Protein AF-A0A0L0SBG0-F1 (afdb_monomer_lite)

Radius of gyration: 34.2 Å; chains: 1; bounding box: 75×77×121 Å

Structure (mmCIF, N/CA/C/O backbone):
data_AF-A0A0L0SBG0-F1
#
_entry.id   AF-A0A0L0SBG0-F1
#
loop_
_atom_site.group_PDB
_atom_site.id
_atom_site.type_symbol
_atom_site.label_atom_id
_atom_site.label_alt_id
_atom_site.label_comp_id
_atom_site.label_asym_id
_atom_site.label_entity_id
_atom_site.label_seq_id
_atom_site.pdbx_PDB_ins_code
_atom_site.Cartn_x
_atom_site.Cartn_y
_atom_site.Cartn_z
_atom_site.occupancy
_atom_site.B_iso_or_equiv
_atom_site.auth_seq_id
_atom_site.auth_comp_id
_atom_site.auth_asym_id
_atom_site.auth_atom_id
_atom_site.pdbx_PDB_model_num
ATOM 1 N N . MET A 1 1 ? 6.675 -26.696 -33.635 1.00 41.56 1 MET A N 1
ATOM 2 C CA . MET A 1 1 ? 8.131 -26.743 -33.887 1.00 41.56 1 MET A CA 1
ATOM 3 C C . MET A 1 1 ? 8.403 -26.376 -35.342 1.00 41.56 1 MET A C 1
ATOM 5 O O . MET A 1 1 ? 8.803 -27.221 -36.127 1.00 41.56 1 MET A O 1
ATOM 9 N N . LEU A 1 2 ? 8.151 -25.120 -35.707 1.00 39.12 2 LEU A N 1
ATOM 10 C CA . LEU A 1 2 ? 8.634 -24.527 -36.952 1.00 39.12 2 LEU A CA 1
ATOM 11 C C . LEU A 1 2 ? 9.542 -23.384 -36.514 1.00 39.12 2 LEU A C 1
ATOM 13 O O . LEU A 1 2 ? 9.083 -22.440 -35.877 1.00 39.12 2 LEU A O 1
ATOM 17 N N . ALA A 1 3 ? 10.840 -23.568 -36.728 1.00 47.38 3 ALA A N 1
ATOM 18 C CA . ALA A 1 3 ? 11.847 -22.555 -36.482 1.00 47.38 3 ALA A CA 1
ATOM 19 C C . ALA A 1 3 ? 11.742 -21.521 -37.607 1.00 47.38 3 ALA A C 1
ATOM 21 O O . ALA A 1 3 ? 12.214 -21.766 -38.715 1.00 47.38 3 ALA A O 1
ATOM 22 N N . GLU A 1 4 ? 11.092 -20.388 -37.335 1.00 51.88 4 GLU A N 1
ATOM 23 C CA . GLU A 1 4 ? 11.227 -19.199 -38.172 1.00 51.88 4 GLU A CA 1
ATOM 24 C C . GLU A 1 4 ? 12.694 -18.768 -38.144 1.00 51.88 4 GLU A C 1
ATOM 26 O O . GLU A 1 4 ? 13.246 -18.372 -37.114 1.00 51.88 4 GLU A O 1
ATOM 31 N N . HIS A 1 5 ? 13.348 -18.926 -39.289 1.00 49.44 5 HIS A N 1
ATOM 32 C CA . HIS A 1 5 ? 14.675 -18.407 -39.540 1.00 49.44 5 HIS A CA 1
ATOM 33 C C . HIS A 1 5 ? 14.658 -16.886 -39.420 1.00 49.44 5 HIS A C 1
ATOM 35 O O . HIS A 1 5 ? 13.948 -16.191 -40.144 1.00 49.44 5 HIS A O 1
ATOM 41 N N . GLY A 1 6 ? 15.450 -16.403 -38.462 1.00 53.84 6 GLY A N 1
ATOM 42 C CA . GLY A 1 6 ? 15.593 -15.003 -38.122 1.00 53.84 6 GLY A CA 1
ATOM 43 C C . GLY A 1 6 ? 16.035 -14.171 -39.315 1.00 53.84 6 GLY A C 1
ATOM 44 O O . GLY A 1 6 ? 17.184 -14.239 -39.751 1.00 53.84 6 GLY A O 1
ATOM 45 N N . ALA A 1 7 ? 15.133 -13.305 -39.769 1.00 49.84 7 ALA A N 1
ATOM 46 C CA . ALA A 1 7 ? 15.566 -12.026 -40.292 1.00 49.84 7 ALA A CA 1
ATOM 47 C C . ALA A 1 7 ? 16.403 -11.344 -39.191 1.00 49.84 7 ALA A C 1
ATOM 49 O O . ALA A 1 7 ? 15.996 -11.383 -38.023 1.00 49.84 7 ALA A O 1
ATOM 50 N N . PRO A 1 8 ? 17.572 -10.762 -39.510 1.00 50.59 8 PRO A N 1
ATOM 51 C CA . PRO A 1 8 ? 18.320 -9.977 -38.543 1.00 50.59 8 PRO A CA 1
ATOM 52 C C . PRO A 1 8 ? 17.378 -8.896 -38.023 1.00 50.59 8 PRO A C 1
ATOM 54 O O . PRO A 1 8 ? 16.941 -8.028 -38.777 1.00 50.59 8 PRO A O 1
ATOM 57 N N . SER A 1 9 ? 16.998 -9.006 -36.749 1.00 55.81 9 SER A N 1
ATOM 58 C CA . SER A 1 9 ? 16.235 -7.974 -36.062 1.00 55.81 9 SER A CA 1
ATOM 59 C C . SER A 1 9 ? 17.056 -6.703 -36.189 1.00 55.81 9 SER A C 1
ATOM 61 O O . SER A 1 9 ? 18.088 -6.587 -35.526 1.00 55.81 9 SER A O 1
ATOM 63 N N . ASN A 1 10 ? 16.644 -5.801 -37.086 1.00 52.47 10 ASN A N 1
ATOM 64 C CA . ASN A 1 10 ? 17.256 -4.489 -37.240 1.00 52.47 10 ASN A CA 1
ATOM 65 C C . ASN A 1 10 ? 17.422 -3.924 -35.834 1.00 52.47 10 ASN A C 1
ATOM 67 O O . ASN A 1 10 ? 16.438 -3.832 -35.094 1.00 52.47 10 ASN A O 1
ATOM 71 N N . ALA A 1 11 ? 18.672 -3.667 -35.438 1.00 55.34 11 ALA A N 1
ATOM 72 C CA . ALA A 1 11 ? 18.956 -3.131 -34.121 1.00 55.34 11 ALA A CA 1
ATOM 73 C C . ALA A 1 11 ? 18.065 -1.891 -33.950 1.00 55.34 11 ALA A C 1
ATOM 75 O O . ALA A 1 11 ? 18.087 -1.027 -34.835 1.00 55.34 11 ALA A O 1
ATOM 76 N N . PRO A 1 12 ? 17.212 -1.841 -32.912 1.00 60.34 12 PRO A N 1
ATOM 77 C CA . PRO A 1 12 ? 16.263 -0.753 -32.757 1.00 60.34 12 PRO A CA 1
ATOM 78 C C . PRO A 1 12 ? 17.042 0.557 -32.783 1.00 60.34 12 PRO A C 1
ATOM 80 O O . PRO A 1 12 ? 17.991 0.734 -32.017 1.00 60.34 12 PRO A O 1
ATOM 83 N N . VAL A 1 13 ? 16.678 1.437 -33.720 1.00 67.50 13 VAL A N 1
ATOM 84 C CA . VAL A 1 13 ? 17.265 2.772 -33.822 1.00 67.50 13 VAL A CA 1
ATOM 85 C C . VAL A 1 13 ? 17.123 3.417 -32.441 1.00 67.50 13 VAL A C 1
ATOM 87 O O . VAL A 1 13 ? 15.997 3.451 -31.932 1.00 67.50 13 VAL A O 1
ATOM 90 N N . PRO A 1 14 ? 18.223 3.874 -31.807 1.00 59.53 14 PRO A N 1
ATOM 91 C CA . PRO A 1 14 ? 18.160 4.489 -30.490 1.00 59.53 14 PRO A CA 1
ATOM 92 C C . PRO A 1 14 ? 17.151 5.629 -30.536 1.00 59.53 14 PRO A C 1
ATOM 94 O O . PRO A 1 14 ? 17.311 6.567 -31.321 1.00 59.53 14 PRO A O 1
ATOM 97 N N . GLN A 1 15 ? 16.080 5.527 -29.750 1.00 64.69 15 GLN A N 1
ATOM 98 C CA . GLN A 1 15 ? 15.128 6.622 -29.682 1.00 64.69 15 GLN A CA 1
ATOM 99 C C . GLN A 1 15 ? 15.836 7.852 -29.103 1.00 64.69 15 GLN A C 1
ATOM 101 O O . GLN A 1 15 ? 16.639 7.707 -28.175 1.00 64.69 15 GLN A O 1
ATOM 106 N N . PRO A 1 16 ? 15.584 9.053 -29.651 1.00 64.31 16 PRO A N 1
ATOM 107 C CA . PRO A 1 16 ? 16.162 10.274 -29.117 1.00 64.31 16 PRO A CA 1
ATOM 108 C C . PRO A 1 16 ? 15.781 10.395 -27.641 1.00 64.31 16 PRO A C 1
ATOM 110 O O . PRO A 1 16 ? 14.602 10.390 -27.288 1.00 64.31 16 PRO A O 1
ATOM 113 N N . VAL A 1 17 ? 16.794 10.458 -26.776 1.00 64.38 17 VAL A N 1
ATOM 114 C CA . VAL A 1 17 ? 16.598 10.560 -25.330 1.00 64.38 17 VAL A CA 1
ATOM 115 C C . VAL A 1 17 ? 15.932 11.904 -25.047 1.00 64.38 17 VAL A C 1
ATOM 117 O O . VAL A 1 17 ? 16.549 12.953 -25.218 1.00 64.38 17 VAL A O 1
ATOM 120 N N . LEU A 1 18 ? 14.662 11.871 -24.641 1.00 68.31 18 LEU A N 1
ATOM 121 C CA . LEU A 1 18 ? 13.860 13.079 -24.438 1.00 68.31 18 LEU A CA 1
ATOM 122 C C . LEU A 1 18 ? 14.383 13.940 -23.276 1.00 68.31 18 LEU A C 1
ATOM 124 O O . LEU A 1 18 ? 14.285 15.164 -23.316 1.00 68.31 18 LEU A O 1
ATOM 128 N N . PHE A 1 19 ? 14.979 13.297 -22.270 1.00 67.12 19 PHE A N 1
ATOM 129 C CA . PHE A 1 19 ? 15.614 13.946 -21.127 1.00 67.12 19 PHE A CA 1
ATOM 130 C C . PHE A 1 19 ? 17.091 13.547 -21.085 1.00 67.12 19 PHE A C 1
ATOM 132 O O . PHE A 1 19 ? 17.413 12.491 -20.531 1.00 67.12 19 PHE A O 1
ATOM 139 N N . PRO A 1 20 ? 18.001 14.327 -21.705 1.00 67.56 20 PRO A N 1
ATOM 140 C CA . PRO A 1 20 ? 19.422 14.036 -21.610 1.00 67.56 20 PRO A CA 1
ATOM 141 C C . PRO A 1 20 ? 19.807 14.010 -20.126 1.00 67.56 20 PRO A C 1
ATOM 143 O O . PRO A 1 20 ? 19.423 14.918 -19.381 1.00 67.56 20 PRO A O 1
ATOM 146 N N . PRO A 1 21 ? 20.518 12.967 -19.670 1.00 68.19 21 PRO A N 1
ATOM 147 C CA . PRO A 1 21 ? 20.783 12.805 -18.254 1.00 68.19 21 PRO A CA 1
ATOM 148 C C . PRO A 1 21 ? 21.621 13.985 -17.761 1.00 68.19 21 PRO A C 1
ATOM 150 O O . PRO A 1 21 ? 22.553 14.422 -18.442 1.00 68.19 21 PRO A O 1
ATOM 153 N N . ALA A 1 22 ? 21.290 14.514 -16.581 1.00 71.06 22 ALA A N 1
ATOM 154 C CA . ALA A 1 22 ? 22.000 15.658 -16.020 1.00 71.06 22 ALA A CA 1
ATOM 155 C C . ALA A 1 22 ? 23.507 15.325 -15.892 1.00 71.06 22 ALA A C 1
ATOM 157 O O . ALA A 1 22 ? 23.863 14.453 -15.089 1.00 71.06 22 ALA A O 1
ATOM 158 N N . PRO A 1 23 ? 24.412 16.003 -16.634 1.00 66.19 23 PRO A N 1
ATOM 159 C CA . PRO A 1 23 ? 25.813 15.580 -16.761 1.00 66.19 23 PRO A CA 1
ATOM 160 C C . PRO A 1 23 ? 26.548 15.480 -15.418 1.00 66.19 23 PRO A C 1
ATOM 162 O O . PRO A 1 23 ? 27.391 14.608 -15.221 1.00 66.19 23 PRO A O 1
ATOM 165 N N . ALA A 1 24 ? 26.181 16.343 -14.465 1.00 67.75 24 ALA A N 1
ATOM 166 C CA . ALA A 1 24 ? 26.759 16.375 -13.125 1.00 67.75 24 ALA A CA 1
ATOM 167 C C . ALA A 1 24 ? 26.415 15.140 -12.269 1.00 67.75 24 ALA A C 1
ATOM 169 O O . ALA A 1 24 ? 27.190 14.783 -11.385 1.00 67.75 24 ALA A O 1
ATOM 170 N N . LEU A 1 25 ? 25.279 14.478 -12.518 1.00 64.62 25 LEU A N 1
ATOM 171 C CA . LEU A 1 25 ? 24.847 13.308 -11.743 1.00 64.62 25 LEU A CA 1
ATOM 172 C C . LEU A 1 25 ? 25.475 12.018 -12.278 1.00 64.62 25 LEU A C 1
ATOM 174 O O . LEU A 1 25 ? 25.959 11.199 -11.496 1.00 64.62 25 LEU A O 1
ATOM 178 N N . VAL A 1 26 ? 25.556 11.876 -13.605 1.00 61.88 26 VAL A N 1
ATOM 179 C CA . VAL A 1 26 ? 26.143 10.696 -14.274 1.00 61.88 26 VAL A CA 1
ATOM 180 C C . VAL A 1 26 ? 27.642 10.551 -13.992 1.00 61.88 26 VAL A C 1
ATOM 182 O O . VAL A 1 26 ? 28.175 9.446 -14.015 1.00 61.88 26 VAL A O 1
ATOM 185 N N . ALA A 1 27 ? 28.329 11.650 -13.667 1.00 62.16 27 ALA A N 1
ATOM 186 C CA . ALA A 1 27 ? 29.741 11.624 -13.293 1.00 62.16 27 ALA A CA 1
ATOM 187 C C . ALA A 1 27 ? 30.014 10.858 -11.983 1.00 62.16 27 ALA A C 1
ATOM 189 O O . ALA A 1 27 ? 31.150 10.460 -11.722 1.00 62.16 27 ALA A O 1
ATOM 190 N N . THR A 1 28 ? 28.993 10.636 -11.149 1.00 71.25 28 THR A N 1
ATOM 191 C CA . THR A 1 28 ? 29.141 9.810 -9.949 1.00 71.25 28 THR A CA 1
ATOM 192 C C . THR A 1 28 ? 28.805 8.357 -10.279 1.00 71.25 28 THR A C 1
ATOM 194 O O . THR A 1 28 ? 27.810 8.067 -10.935 1.00 71.25 28 THR A O 1
ATOM 197 N N . SER A 1 29 ? 29.596 7.408 -9.775 1.00 75.25 29 SER A N 1
ATOM 198 C CA . SER A 1 29 ? 29.413 5.964 -10.019 1.00 75.25 29 SER A CA 1
ATOM 199 C C . SER A 1 29 ? 28.118 5.366 -9.440 1.00 75.25 29 SER A C 1
ATOM 201 O O . SER A 1 29 ? 27.926 4.149 -9.499 1.00 75.25 29 SER A O 1
ATOM 203 N N . TRP A 1 30 ? 27.259 6.202 -8.850 1.00 84.44 30 TRP A N 1
ATOM 204 C CA . TRP A 1 30 ? 26.070 5.818 -8.098 1.00 84.44 30 TRP A CA 1
ATOM 205 C C . TRP A 1 30 ? 24.773 5.879 -8.914 1.00 84.44 30 TRP A C 1
ATOM 207 O O . TRP A 1 30 ? 23.903 5.032 -8.713 1.00 84.44 30 TRP A O 1
ATOM 217 N N . PHE A 1 31 ? 24.635 6.845 -9.828 1.00 90.81 31 PHE A N 1
ATOM 218 C CA . PHE A 1 31 ? 23.434 6.981 -10.656 1.00 90.81 31 PHE A CA 1
ATOM 219 C C . PHE A 1 31 ? 23.530 6.123 -11.911 1.00 90.81 31 PHE A C 1
ATOM 221 O O . PHE A 1 31 ? 24.593 5.986 -12.514 1.00 90.81 31 PHE A O 1
ATOM 228 N N . ILE A 1 32 ? 22.391 5.576 -12.319 1.00 92.19 32 ILE A N 1
ATOM 229 C CA . ILE A 1 32 ? 22.267 4.805 -13.552 1.00 92.19 32 ILE A CA 1
ATOM 230 C C . ILE A 1 32 ? 21.534 5.659 -14.582 1.00 92.19 32 ILE A C 1
ATOM 232 O O . ILE A 1 32 ? 20.421 6.100 -14.295 1.00 92.19 32 ILE A O 1
ATOM 236 N N . PRO A 1 33 ? 22.110 5.907 -15.765 1.00 93.06 33 PRO A N 1
ATOM 237 C CA . PRO A 1 33 ? 21.397 6.562 -16.853 1.00 93.06 33 PRO A CA 1
ATOM 238 C C . PRO A 1 33 ? 20.108 5.810 -17.198 1.00 93.06 33 PRO A C 1
ATOM 240 O O . PRO A 1 33 ? 20.120 4.591 -17.358 1.00 93.06 33 PRO A O 1
ATOM 243 N N . ALA A 1 34 ? 18.997 6.529 -17.378 1.00 93.12 34 ALA A N 1
ATOM 244 C CA . ALA A 1 34 ? 17.735 5.921 -17.801 1.00 93.12 34 ALA A CA 1
ATOM 245 C C . ALA A 1 34 ? 17.894 5.138 -19.116 1.00 93.12 34 ALA A C 1
ATOM 247 O O . ALA A 1 34 ? 17.252 4.107 -19.278 1.00 93.12 34 ALA A O 1
ATOM 248 N N . ALA A 1 35 ? 18.800 5.572 -20.004 1.00 91.25 35 ALA A N 1
ATOM 249 C CA . ALA A 1 35 ? 19.165 4.892 -21.252 1.00 91.25 35 ALA A CA 1
ATOM 250 C C . ALA A 1 35 ? 19.570 3.413 -21.073 1.00 91.25 35 ALA A C 1
ATOM 252 O O . ALA A 1 35 ? 19.356 2.611 -21.980 1.00 91.25 35 ALA A O 1
ATOM 253 N N . ASP A 1 36 ? 20.098 3.033 -19.905 1.00 93.50 36 ASP A N 1
ATOM 254 C CA . ASP A 1 36 ? 20.482 1.647 -19.615 1.00 93.50 36 ASP A CA 1
ATOM 255 C C . ASP A 1 36 ? 19.266 0.762 -19.283 1.00 93.50 36 ASP A C 1
ATOM 257 O O . ASP A 1 36 ? 19.327 -0.465 -19.387 1.00 93.50 36 ASP A O 1
ATOM 261 N N . VAL A 1 37 ? 18.133 1.366 -18.920 1.00 95.50 37 VAL A N 1
ATOM 262 C CA . VAL A 1 37 ? 16.873 0.679 -18.622 1.00 95.50 37 VAL A CA 1
ATOM 263 C C . VAL A 1 37 ? 16.105 0.483 -19.920 1.00 95.50 37 VAL A C 1
ATOM 265 O O . VAL A 1 37 ? 15.721 1.447 -20.551 1.00 95.50 37 VAL A O 1
ATOM 268 N N . HIS A 1 38 ? 15.821 -0.738 -20.348 1.00 95.69 38 HIS A N 1
ATOM 269 C CA . HIS A 1 38 ? 15.008 -0.962 -21.549 1.00 95.69 38 HIS A CA 1
ATOM 270 C C . HIS A 1 38 ? 14.371 -2.349 -21.515 1.00 95.69 38 HIS A C 1
ATOM 272 O O . HIS A 1 38 ? 14.783 -3.223 -20.750 1.00 95.69 38 HIS A O 1
ATOM 278 N N . PHE A 1 39 ? 13.349 -2.563 -22.343 1.00 96.62 39 PHE A N 1
ATOM 279 C CA . PHE A 1 39 ? 12.726 -3.878 -22.502 1.00 96.62 39 PHE A CA 1
ATOM 280 C C . PHE A 1 39 ? 13.765 -4.917 -22.944 1.00 96.62 39 PHE A C 1
ATOM 282 O O . PHE A 1 39 ? 14.563 -4.653 -23.841 1.00 96.62 39 PHE A O 1
ATOM 289 N N . GLY A 1 40 ? 13.782 -6.093 -22.312 1.00 96.38 40 GLY A N 1
ATOM 290 C CA . GLY A 1 40 ? 14.811 -7.112 -22.566 1.00 96.38 40 GLY A CA 1
ATOM 291 C C . GLY A 1 40 ? 16.211 -6.778 -22.022 1.00 96.38 40 GLY A C 1
ATOM 292 O O . GLY A 1 40 ? 17.116 -7.616 -22.118 1.00 96.38 40 GLY A O 1
ATOM 293 N N . GLY A 1 41 ? 16.413 -5.586 -21.453 1.00 95.62 41 GLY A N 1
ATOM 294 C CA . GLY A 1 41 ? 17.674 -5.152 -20.853 1.00 95.62 41 GLY A CA 1
ATOM 295 C C . GLY A 1 41 ? 17.975 -5.868 -19.530 1.00 95.62 41 GLY A C 1
ATOM 296 O O . GLY A 1 41 ? 17.076 -6.466 -18.937 1.00 95.62 41 GLY A O 1
ATOM 297 N N . PRO A 1 42 ? 19.229 -5.859 -19.050 1.00 96.81 42 PRO A N 1
ATOM 298 C CA . PRO A 1 42 ? 19.586 -6.457 -17.763 1.00 96.81 42 PRO A CA 1
ATOM 299 C C . PRO A 1 42 ? 18.948 -5.694 -16.590 1.00 96.81 42 PRO A C 1
ATOM 301 O O . PRO A 1 42 ? 18.843 -4.474 -16.629 1.00 96.81 42 PRO A O 1
ATOM 304 N N . ILE A 1 43 ? 18.575 -6.395 -15.513 1.00 94.94 43 ILE A N 1
ATOM 305 C CA . ILE A 1 43 ? 18.087 -5.742 -14.273 1.00 94.94 43 ILE A CA 1
ATOM 306 C C . ILE A 1 43 ? 19.224 -5.335 -13.329 1.00 94.94 43 ILE A C 1
ATOM 308 O O . ILE A 1 43 ? 19.053 -4.515 -12.432 1.00 94.94 43 ILE A O 1
ATOM 312 N N . PHE A 1 44 ? 20.402 -5.940 -13.498 1.00 93.12 44 PHE A N 1
ATOM 313 C CA . PHE A 1 44 ? 21.579 -5.651 -12.686 1.00 93.12 44 PHE A CA 1
ATOM 314 C C . PHE A 1 44 ? 22.338 -4.481 -13.308 1.00 93.12 44 PHE A C 1
ATOM 316 O O . PHE A 1 44 ? 23.310 -4.669 -14.037 1.00 93.12 44 PHE A O 1
ATOM 323 N N . LEU A 1 45 ? 21.825 -3.284 -13.051 1.00 90.94 45 LEU A N 1
ATOM 324 C CA . LEU A 1 45 ? 22.267 -2.047 -13.677 1.00 90.94 45 LEU A CA 1
ATOM 325 C C . LEU A 1 45 ? 23.451 -1.397 -12.936 1.00 90.94 45 LEU A C 1
ATOM 327 O O . LEU A 1 45 ? 23.672 -1.622 -11.740 1.00 90.94 45 LEU A O 1
ATOM 331 N N . GLY A 1 46 ? 24.185 -0.543 -13.655 1.00 89.56 46 GLY A N 1
ATOM 332 C CA . GLY A 1 46 ? 25.247 0.308 -13.114 1.00 89.56 46 GLY A CA 1
ATOM 333 C C . GLY A 1 46 ? 26.530 -0.419 -12.700 1.00 89.56 46 GLY A C 1
ATOM 334 O O . GLY A 1 46 ? 26.746 -1.598 -12.973 1.00 89.56 46 GLY A O 1
ATOM 335 N N . THR A 1 47 ? 27.406 0.305 -11.995 1.00 89.06 47 THR A N 1
ATOM 336 C CA . THR A 1 47 ? 28.721 -0.203 -11.550 1.00 89.06 47 THR A CA 1
ATOM 337 C C . THR A 1 47 ? 28.632 -1.210 -10.397 1.00 89.06 47 THR A C 1
ATOM 339 O O . THR A 1 47 ? 29.608 -1.891 -10.082 1.00 89.06 47 THR A O 1
ATOM 342 N N . ARG A 1 48 ? 27.462 -1.314 -9.747 1.00 90.19 48 ARG A N 1
ATOM 343 C CA . ARG A 1 48 ? 27.222 -2.148 -8.558 1.00 90.19 48 ARG A CA 1
ATOM 344 C C . ARG A 1 48 ? 26.042 -3.106 -8.770 1.00 90.19 48 ARG A C 1
ATOM 346 O O . ARG A 1 48 ? 25.053 -3.026 -8.038 1.00 90.19 48 ARG A O 1
ATOM 353 N N . PRO A 1 49 ? 26.151 -4.079 -9.693 1.00 91.62 49 PRO A N 1
ATOM 354 C CA . PRO A 1 49 ? 25.070 -5.025 -9.997 1.00 91.62 49 PRO A CA 1
ATOM 355 C C . PRO A 1 49 ? 24.611 -5.841 -8.773 1.00 91.62 49 PRO A C 1
ATOM 357 O O . PRO A 1 49 ? 23.447 -6.232 -8.671 1.00 91.62 49 PRO A O 1
ATOM 360 N N . GLY A 1 50 ? 25.509 -6.066 -7.803 1.00 92.94 50 GLY A N 1
ATOM 361 C CA . GLY A 1 50 ? 25.189 -6.736 -6.540 1.00 92.94 50 GLY A CA 1
ATOM 362 C C . GLY A 1 50 ? 24.159 -5.993 -5.680 1.00 92.94 50 GLY A C 1
ATOM 363 O O . GLY A 1 50 ? 23.369 -6.646 -5.001 1.00 92.94 50 GLY A O 1
ATOM 364 N N . LEU A 1 51 ? 24.111 -4.655 -5.745 1.00 90.81 51 LEU A N 1
ATOM 365 C CA . LEU A 1 51 ? 23.133 -3.851 -5.005 1.00 90.81 51 LEU A CA 1
ATOM 366 C C . LEU A 1 51 ? 21.716 -4.064 -5.550 1.00 90.81 51 LEU A C 1
ATOM 368 O O . LEU A 1 51 ? 20.803 -4.323 -4.771 1.00 90.81 51 LEU A O 1
ATOM 372 N N . PHE A 1 52 ? 21.541 -4.038 -6.875 1.00 91.38 52 PHE A N 1
ATOM 373 C CA . PHE A 1 52 ? 20.250 -4.316 -7.520 1.00 91.38 52 PHE A CA 1
ATOM 374 C C . PHE A 1 52 ? 19.791 -5.746 -7.271 1.00 91.38 52 PHE A C 1
ATOM 376 O O . PHE A 1 52 ? 18.631 -5.984 -6.942 1.00 91.38 52 PHE A O 1
ATOM 383 N N . ARG A 1 53 ? 20.721 -6.707 -7.334 1.00 94.00 53 ARG A N 1
ATOM 384 C CA . ARG A 1 53 ? 20.426 -8.092 -6.963 1.00 94.00 53 ARG A CA 1
ATOM 385 C C . ARG A 1 53 ? 19.896 -8.187 -5.534 1.00 94.00 53 ARG A C 1
ATOM 387 O O . ARG A 1 53 ? 18.872 -8.831 -5.320 1.00 94.00 53 ARG A O 1
ATOM 394 N N . ALA A 1 54 ? 20.564 -7.548 -4.575 1.00 93.88 54 ALA A N 1
ATOM 395 C CA . ALA A 1 54 ? 20.108 -7.523 -3.190 1.00 93.88 54 ALA A CA 1
ATOM 396 C C . ALA A 1 54 ? 18.734 -6.846 -3.056 1.00 93.88 54 ALA A C 1
ATOM 398 O O . ALA A 1 54 ? 17.857 -7.397 -2.397 1.00 93.88 54 ALA A O 1
ATOM 399 N N . LEU A 1 55 ? 18.520 -5.709 -3.724 1.00 93.56 55 LEU A N 1
ATOM 400 C CA . LEU A 1 55 ? 17.252 -4.976 -3.718 1.00 93.56 55 LEU A CA 1
ATOM 401 C C . LEU A 1 55 ? 16.087 -5.862 -4.177 1.00 93.56 55 LEU A C 1
ATOM 403 O O . LEU A 1 55 ? 15.092 -5.968 -3.461 1.00 93.56 55 LEU A O 1
ATOM 407 N N . HIS A 1 56 ? 16.219 -6.551 -5.313 1.00 95.19 56 HIS A N 1
ATOM 408 C CA . HIS A 1 56 ? 15.165 -7.436 -5.814 1.00 95.19 56 HIS A CA 1
ATOM 409 C C . HIS A 1 56 ? 14.903 -8.629 -4.884 1.00 95.19 56 HIS A C 1
ATOM 411 O O . HIS A 1 56 ? 13.744 -8.958 -4.644 1.00 95.19 56 HIS A O 1
ATOM 417 N N . TRP A 1 57 ? 15.943 -9.256 -4.314 1.00 95.75 57 TRP A N 1
ATOM 418 C CA . TRP A 1 57 ? 15.763 -10.351 -3.349 1.00 95.75 57 TRP A CA 1
ATOM 419 C C . TRP A 1 57 ? 15.054 -9.892 -2.079 1.00 95.75 57 TRP A C 1
ATOM 421 O O . TRP A 1 57 ? 14.110 -10.547 -1.636 1.00 95.75 57 TRP A O 1
ATOM 431 N N . ILE A 1 58 ? 15.486 -8.771 -1.495 1.00 94.62 58 ILE A N 1
ATOM 432 C CA . ILE A 1 58 ? 14.864 -8.234 -0.283 1.00 94.62 58 ILE A CA 1
ATOM 433 C C . ILE A 1 58 ? 13.411 -7.863 -0.580 1.00 94.62 58 ILE A C 1
ATOM 435 O O . ILE A 1 58 ? 12.531 -8.217 0.201 1.00 94.62 58 ILE A O 1
ATOM 439 N N . SER A 1 59 ? 13.146 -7.223 -1.721 1.00 94.44 59 SER A N 1
ATOM 440 C CA . SER A 1 59 ? 11.786 -6.908 -2.155 1.00 94.44 59 SER A CA 1
ATOM 441 C C . SER A 1 59 ? 10.899 -8.140 -2.267 1.00 94.44 59 SER A C 1
ATOM 443 O O . SER A 1 59 ? 9.840 -8.205 -1.646 1.00 94.44 59 SER A O 1
ATOM 445 N N . MET A 1 60 ? 11.358 -9.145 -3.015 1.00 96.12 60 MET A N 1
ATOM 446 C CA . MET A 1 60 ? 10.621 -10.380 -3.245 1.00 96.12 60 MET A CA 1
ATOM 447 C C . MET A 1 60 ? 10.290 -11.068 -1.917 1.00 96.12 60 MET A C 1
ATOM 449 O O . MET A 1 60 ? 9.144 -11.441 -1.681 1.00 96.12 60 MET A O 1
ATOM 453 N N . LEU A 1 61 ? 11.273 -11.196 -1.018 1.00 96.31 61 LEU A N 1
ATOM 454 C CA . LEU A 1 61 ? 11.066 -11.783 0.307 1.00 96.31 61 LEU A CA 1
ATOM 455 C C . LEU A 1 61 ? 10.057 -10.977 1.130 1.00 96.31 61 LEU A C 1
ATOM 457 O O . LEU A 1 61 ? 9.163 -11.556 1.742 1.00 96.31 61 LEU A O 1
ATOM 461 N N . ASN A 1 62 ? 10.170 -9.651 1.118 1.00 95.50 62 ASN A N 1
ATOM 462 C CA . ASN A 1 62 ? 9.272 -8.752 1.834 1.00 95.50 62 ASN A CA 1
ATOM 463 C C . ASN A 1 62 ? 7.824 -8.874 1.319 1.00 95.50 62 ASN A C 1
ATOM 465 O O . ASN A 1 62 ? 6.896 -9.065 2.106 1.00 95.50 62 ASN A O 1
ATOM 469 N N . ALA A 1 63 ? 7.638 -8.888 -0.004 1.00 95.50 63 ALA A N 1
ATOM 470 C CA . ALA A 1 63 ? 6.348 -9.103 -0.651 1.00 95.50 63 ALA A CA 1
ATOM 471 C C . ALA A 1 63 ? 5.757 -10.487 -0.315 1.00 95.50 63 ALA A C 1
ATOM 473 O O . ALA A 1 63 ? 4.593 -10.578 0.073 1.00 95.50 63 ALA A O 1
ATOM 474 N N . CYS A 1 64 ? 6.560 -11.556 -0.348 1.00 97.00 64 CYS A N 1
ATOM 475 C CA . CYS A 1 64 ? 6.138 -12.899 0.069 1.00 97.00 64 CYS A CA 1
ATOM 476 C C . CYS A 1 64 ? 5.701 -12.949 1.542 1.00 97.00 64 CYS A C 1
ATOM 478 O O . CYS A 1 64 ? 4.688 -13.570 1.873 1.00 97.00 64 CYS A O 1
ATOM 480 N N . VAL A 1 65 ? 6.425 -12.273 2.439 1.00 96.94 65 VAL A N 1
ATOM 481 C CA . VAL A 1 65 ? 6.036 -12.159 3.854 1.00 96.94 65 VAL A CA 1
ATOM 482 C C . VAL A 1 65 ? 4.712 -11.403 3.990 1.00 96.94 65 VAL A C 1
ATOM 484 O O . VAL A 1 65 ? 3.864 -11.816 4.779 1.00 96.94 65 VAL A O 1
ATOM 487 N N . SER A 1 66 ? 4.479 -10.360 3.192 1.00 96.19 66 SER A N 1
ATOM 488 C CA . SER A 1 66 ? 3.202 -9.634 3.163 1.00 96.19 66 SER A CA 1
ATOM 489 C C . SER A 1 66 ? 2.033 -10.453 2.605 1.00 96.19 66 SER A C 1
ATOM 491 O O . SER A 1 66 ? 0.923 -10.356 3.136 1.00 96.19 66 SER A O 1
ATOM 493 N N . VAL A 1 67 ? 2.270 -11.320 1.615 1.00 97.00 67 VAL A N 1
ATOM 494 C CA . VAL A 1 67 ? 1.287 -12.312 1.144 1.00 97.00 67 VAL A CA 1
ATOM 495 C C . VAL A 1 67 ? 0.899 -13.252 2.285 1.00 97.00 67 VAL A C 1
ATOM 497 O O . VAL A 1 67 ? -0.282 -13.369 2.618 1.00 97.00 67 VAL A O 1
ATOM 500 N N . LEU A 1 68 ? 1.885 -13.875 2.940 1.00 97.56 68 LEU A N 1
ATOM 501 C CA . LEU A 1 68 ? 1.647 -14.776 4.073 1.00 97.56 68 LEU A CA 1
ATOM 502 C C . LEU A 1 68 ? 0.918 -14.064 5.216 1.00 97.56 68 LEU A C 1
ATOM 504 O O . LEU A 1 68 ? -0.029 -14.602 5.785 1.00 97.56 68 LEU A O 1
ATOM 508 N N . ALA A 1 69 ? 1.326 -12.837 5.527 1.00 96.75 69 ALA A N 1
ATOM 509 C CA . ALA A 1 69 ? 0.721 -12.035 6.574 1.00 96.75 69 ALA A CA 1
ATOM 510 C C . ALA A 1 69 ? -0.756 -11.726 6.296 1.00 96.75 69 ALA A C 1
ATOM 512 O O . ALA A 1 69 ? -1.606 -11.882 7.177 1.00 96.75 69 ALA A O 1
ATOM 513 N N . SER A 1 70 ? -1.078 -11.363 5.056 1.00 96.38 70 SER A N 1
ATOM 514 C CA . SER A 1 70 ? -2.450 -11.103 4.621 1.00 96.38 70 SER A CA 1
ATOM 515 C C . SER A 1 70 ? -3.305 -12.371 4.678 1.00 96.38 70 SER A C 1
ATOM 517 O O . SER A 1 70 ? -4.412 -12.347 5.218 1.00 96.38 70 SER A O 1
ATOM 519 N N . LEU A 1 71 ? -2.765 -13.511 4.230 1.00 96.38 71 LEU A N 1
ATOM 520 C CA . LEU A 1 71 ? -3.424 -14.814 4.352 1.00 96.38 71 LEU A CA 1
ATOM 521 C C . LEU A 1 71 ? -3.684 -15.196 5.814 1.00 96.38 71 LEU A C 1
ATOM 523 O O . LEU A 1 71 ? -4.757 -15.709 6.120 1.00 96.38 71 LEU A O 1
ATOM 527 N N . LEU A 1 72 ? -2.758 -14.910 6.735 1.00 95.94 72 LEU A N 1
ATOM 528 C CA . LEU A 1 72 ? -2.947 -15.163 8.168 1.00 95.94 72 LEU A CA 1
ATOM 529 C C . LEU A 1 72 ? -4.061 -14.300 8.773 1.00 95.94 72 LEU A C 1
ATOM 531 O O . LEU A 1 72 ? -4.849 -14.803 9.578 1.00 95.94 72 LEU A O 1
ATOM 535 N N . VAL A 1 73 ? -4.160 -13.023 8.385 1.00 94.69 73 VAL A N 1
ATOM 536 C CA . VAL A 1 73 ? -5.269 -12.149 8.808 1.00 94.69 73 VAL A CA 1
ATOM 537 C C . VAL A 1 73 ? -6.596 -12.685 8.279 1.00 94.69 73 VAL A C 1
ATOM 539 O O . VAL A 1 73 ? -7.538 -12.832 9.056 1.00 94.69 73 VAL A O 1
ATOM 542 N N . LEU A 1 74 ? -6.668 -13.038 6.992 1.00 94.12 74 LEU A N 1
ATOM 543 C CA . LEU A 1 74 ? -7.873 -13.615 6.390 1.00 94.12 74 LEU A CA 1
ATOM 544 C C . LEU A 1 74 ? -8.261 -14.928 7.071 1.00 94.12 74 LEU A C 1
ATOM 546 O O . LEU A 1 74 ? -9.409 -15.088 7.482 1.00 94.12 74 LEU A O 1
ATOM 550 N N . ALA A 1 75 ? -7.297 -15.823 7.285 1.00 93.00 75 ALA A N 1
ATOM 551 C CA . ALA A 1 75 ? -7.506 -17.090 7.968 1.00 93.00 75 ALA A CA 1
ATOM 552 C C . ALA A 1 75 ? -8.026 -16.894 9.404 1.00 93.00 75 ALA A C 1
ATOM 554 O O . ALA A 1 75 ? -8.937 -17.598 9.846 1.00 93.00 75 ALA A O 1
ATOM 555 N N . HIS A 1 76 ? -7.510 -15.901 10.133 1.00 91.75 76 HIS A N 1
ATOM 556 C CA . HIS A 1 76 ? -8.033 -15.550 11.452 1.00 91.75 76 HIS A CA 1
ATOM 557 C C . HIS A 1 76 ? -9.453 -14.959 11.373 1.00 91.75 76 HIS A C 1
ATOM 559 O O . HIS A 1 76 ? -10.313 -15.332 12.171 1.00 91.75 76 HIS A O 1
ATOM 565 N N . CYS A 1 77 ? -9.737 -14.086 10.402 1.00 89.00 77 CYS A N 1
ATOM 566 C CA . CYS A 1 77 ? -11.066 -13.498 10.199 1.00 89.00 77 CYS A CA 1
ATOM 567 C C . CYS A 1 77 ? -12.143 -14.551 9.894 1.00 89.00 77 CYS A C 1
ATOM 569 O O . CYS A 1 77 ? -13.262 -14.426 10.391 1.00 89.00 77 CYS A O 1
ATOM 571 N N . VAL A 1 78 ? -11.806 -15.605 9.145 1.00 87.00 78 VAL A N 1
ATOM 572 C CA . VAL A 1 78 ? -12.727 -16.724 8.866 1.00 87.00 78 VAL A CA 1
ATOM 573 C C . VAL A 1 78 ? -12.751 -17.783 9.978 1.00 87.00 78 VAL A C 1
ATOM 575 O O . VAL A 1 78 ? -13.555 -18.707 9.938 1.00 87.00 78 VAL A O 1
ATOM 578 N N . GLY A 1 79 ? -11.921 -17.636 11.017 1.00 84.69 79 GLY A N 1
ATOM 579 C CA . GLY A 1 79 ? -11.945 -18.493 12.202 1.00 84.69 79 GLY A CA 1
ATOM 580 C C . GLY A 1 79 ? -11.123 -19.781 12.107 1.00 84.69 79 GLY A C 1
ATOM 581 O O . GLY A 1 79 ? -11.349 -20.682 12.913 1.00 84.69 79 GLY A O 1
ATOM 582 N N . PHE A 1 80 ? -10.151 -19.879 11.190 1.00 86.38 80 PHE A N 1
ATOM 583 C CA . PHE A 1 80 ? -9.201 -21.005 11.184 1.00 86.38 80 PHE A CA 1
ATOM 584 C C . PHE A 1 80 ? -8.377 -21.066 12.474 1.00 86.38 80 PHE A C 1
ATOM 586 O O . PHE A 1 80 ? -8.077 -22.153 12.971 1.00 86.38 80 PHE A O 1
ATOM 593 N N . PHE A 1 81 ? -8.044 -19.901 13.033 1.00 84.00 81 PHE A N 1
ATOM 594 C CA . PHE A 1 81 ? -7.293 -19.778 14.276 1.00 84.00 81 PHE A CA 1
ATOM 595 C C . PHE A 1 81 ? -8.204 -19.290 15.398 1.00 84.00 81 PHE A C 1
ATOM 597 O O . PHE A 1 81 ? -8.749 -18.188 15.341 1.00 84.00 81 PHE A O 1
ATOM 604 N N . GLU A 1 82 ? -8.340 -20.097 16.448 1.00 77.38 82 GLU A N 1
ATOM 605 C CA . GLU A 1 82 ? -8.974 -19.671 17.692 1.00 77.38 82 GLU A CA 1
ATOM 606 C C . GLU A 1 82 ? -7.872 -19.270 18.677 1.00 77.38 82 GLU A C 1
ATOM 608 O O . GLU A 1 82 ? -6.891 -19.996 18.860 1.00 77.38 82 GLU A O 1
ATOM 613 N N . TYR A 1 83 ? -8.009 -18.110 19.328 1.00 73.56 83 TYR A N 1
ATOM 614 C CA . TYR A 1 83 ? -7.109 -17.785 20.431 1.00 73.56 83 TYR A CA 1
ATOM 615 C C . TYR A 1 83 ? -7.242 -18.870 21.502 1.00 73.56 83 TYR A C 1
ATOM 617 O O . TYR A 1 83 ? -8.375 -19.153 21.910 1.00 73.56 83 TYR A O 1
ATOM 625 N N . PRO A 1 84 ? -6.123 -19.440 21.995 1.00 71.94 84 PRO A N 1
ATOM 626 C CA . PRO A 1 84 ? -6.171 -20.434 23.050 1.00 71.94 84 PRO A CA 1
ATOM 627 C C . PRO A 1 84 ? -7.025 -19.897 24.192 1.00 71.94 84 PRO A C 1
ATOM 629 O O . PRO A 1 84 ? -6.732 -18.835 24.764 1.00 71.94 84 PRO A O 1
ATOM 632 N N . ARG A 1 85 ? -8.115 -20.606 24.510 1.00 69.62 85 ARG A N 1
ATOM 633 C CA . ARG A 1 85 ? -8.865 -20.292 25.722 1.00 69.62 85 ARG A CA 1
ATOM 634 C C . ARG A 1 85 ? -7.880 -20.417 26.878 1.00 69.62 85 ARG A C 1
ATOM 636 O O . ARG A 1 85 ? -7.110 -21.379 26.898 1.00 69.62 85 ARG A O 1
ATOM 643 N N . PRO A 1 86 ? -7.862 -19.462 27.824 1.00 61.72 86 PRO A N 1
ATOM 644 C CA . PRO A 1 86 ? -7.120 -19.667 29.053 1.00 61.72 86 PRO A CA 1
ATOM 645 C C . PRO A 1 86 ? -7.567 -21.012 29.598 1.00 61.72 86 PRO A C 1
ATOM 647 O O . PRO A 1 86 ? -8.770 -21.192 29.814 1.00 61.72 86 PRO A O 1
ATOM 650 N N . ARG A 1 87 ? -6.632 -21.954 29.772 1.00 69.81 87 ARG A N 1
ATOM 651 C CA . ARG A 1 87 ? -6.942 -23.126 30.583 1.00 69.81 87 ARG A CA 1
ATOM 652 C C . ARG A 1 87 ? -7.510 -22.568 31.886 1.00 69.81 87 ARG A C 1
ATOM 654 O O . ARG A 1 87 ? -6.900 -21.629 32.420 1.00 69.81 87 ARG A O 1
ATOM 661 N N . PRO A 1 88 ? -8.682 -23.043 32.351 1.00 66.25 88 PRO A N 1
ATOM 662 C CA . PRO A 1 88 ? -9.089 -22.746 33.711 1.00 66.25 88 PRO A CA 1
ATOM 663 C C . PRO A 1 88 ? -7.860 -23.069 34.545 1.00 66.25 88 PRO A C 1
ATOM 665 O O . PRO A 1 88 ? -7.275 -24.138 34.364 1.00 66.25 88 PRO A O 1
ATOM 668 N N . SER A 1 89 ? -7.359 -22.084 35.294 1.00 63.69 89 SER A N 1
ATOM 669 C CA . SER A 1 89 ? -6.256 -22.322 36.212 1.00 63.69 89 SER A CA 1
ATOM 670 C C . SER A 1 89 ? -6.755 -23.457 37.077 1.00 63.69 89 SER A C 1
ATOM 672 O O . SER A 1 89 ? -7.675 -23.222 37.865 1.00 63.69 89 SER A O 1
ATOM 674 N N . SER A 1 90 ? -6.258 -24.670 36.790 1.00 55.62 90 SER A N 1
ATOM 675 C CA . SER A 1 90 ? -6.572 -25.888 37.518 1.00 55.62 90 SER A CA 1
ATOM 676 C C . SER A 1 90 ? -6.545 -25.454 38.952 1.00 55.62 90 SER A C 1
ATOM 678 O O . SER A 1 90 ? -5.522 -24.897 39.363 1.00 55.62 90 SER A O 1
ATOM 680 N N . THR A 1 91 ? -7.715 -25.539 39.590 1.00 54.69 91 THR A N 1
ATOM 681 C CA . THR A 1 91 ? -7.947 -25.238 40.996 1.00 54.69 91 THR A CA 1
ATOM 682 C C . THR A 1 91 ? -6.627 -25.411 41.694 1.00 54.69 91 THR A C 1
ATOM 684 O O . THR A 1 91 ? -6.107 -26.531 41.704 1.00 54.69 91 THR A O 1
ATOM 687 N N . ALA A 1 92 ? -6.028 -24.287 42.122 1.00 50.50 92 ALA A N 1
ATOM 688 C CA . ALA A 1 92 ? -4.866 -24.354 42.985 1.00 50.50 92 ALA A CA 1
ATOM 689 C C . ALA A 1 92 ? -5.239 -25.436 43.994 1.00 50.50 92 ALA A C 1
ATOM 691 O O . ALA A 1 92 ? -6.351 -25.330 44.540 1.00 50.50 92 ALA A O 1
ATOM 692 N N . PRO A 1 93 ? -4.453 -26.529 44.101 1.00 49.88 93 PRO A N 1
ATOM 693 C CA . PRO A 1 93 ? -4.788 -27.579 45.038 1.00 49.88 93 PRO A CA 1
ATOM 694 C C . PRO A 1 93 ? -5.117 -26.852 46.326 1.00 49.88 93 PRO A C 1
ATOM 696 O O . PRO A 1 93 ? -4.437 -25.877 46.663 1.00 49.88 93 PRO A O 1
ATOM 699 N N . ALA A 1 94 ? -6.231 -27.221 46.948 1.00 52.41 94 ALA A N 1
ATOM 700 C CA . ALA A 1 94 ? -6.562 -26.760 48.277 1.00 52.41 94 ALA A CA 1
ATOM 701 C C . ALA A 1 94 ? -5.455 -27.289 49.202 1.00 52.41 94 ALA A C 1
ATOM 703 O O . ALA A 1 94 ? -5.627 -28.264 49.920 1.00 52.41 94 ALA A O 1
ATOM 704 N N . SER A 1 95 ? -4.261 -26.710 49.096 1.00 47.75 95 SER A N 1
ATOM 705 C CA . SER A 1 95 ? -3.162 -26.877 50.005 1.00 47.75 95 SER A CA 1
ATOM 706 C C . SER A 1 95 ? -3.671 -26.195 51.248 1.00 47.75 95 SER A C 1
ATOM 708 O O . SER A 1 95 ? -3.740 -24.965 51.326 1.00 47.75 95 SER A O 1
ATOM 710 N N . ALA A 1 96 ? -4.176 -27.067 52.112 1.00 48.22 96 ALA A N 1
ATOM 711 C CA . ALA A 1 96 ? -4.441 -26.873 53.509 1.00 48.22 96 ALA A CA 1
ATOM 712 C C . ALA A 1 96 ? -3.688 -25.660 54.049 1.00 48.22 96 ALA A C 1
ATOM 714 O O . ALA A 1 96 ? -2.475 -25.513 53.898 1.00 48.22 96 ALA A O 1
ATOM 715 N N . VAL A 1 97 ? -4.461 -24.796 54.688 1.00 46.03 97 VAL A N 1
ATOM 716 C CA . VAL A 1 97 ? -3.984 -23.782 55.609 1.00 46.03 97 VAL A CA 1
ATOM 717 C C . VAL A 1 97 ? -3.122 -24.483 56.666 1.00 46.03 97 VAL A C 1
ATOM 719 O O . VAL A 1 97 ? -3.629 -24.972 57.667 1.00 46.03 97 VAL A O 1
ATOM 722 N N . SER A 1 98 ? -1.817 -24.563 56.435 1.00 45.38 98 SER A N 1
ATOM 723 C CA . SER A 1 98 ? -0.813 -24.723 57.480 1.00 45.38 98 SER A CA 1
ATOM 724 C C . SER A 1 98 ? 0.014 -23.447 57.465 1.00 45.38 98 SER A C 1
ATOM 726 O O . SER A 1 98 ? 0.898 -23.254 56.631 1.00 45.38 98 SER A O 1
ATOM 728 N N . SER A 1 99 ? -0.371 -22.525 58.337 1.00 40.53 99 SER A N 1
ATOM 729 C CA . SER A 1 99 ? 0.318 -21.271 58.619 1.00 40.53 99 SER A CA 1
ATOM 730 C C . SER A 1 99 ? 1.781 -21.520 59.012 1.00 40.53 99 SER A C 1
ATOM 732 O O . SER A 1 99 ? 2.007 -22.192 60.020 1.00 40.53 99 SER A O 1
ATOM 734 N N . PRO A 1 100 ? 2.775 -20.967 58.294 1.00 49.50 100 PRO A N 1
ATOM 735 C CA . PRO A 1 100 ? 4.121 -20.840 58.832 1.00 49.50 100 PRO A CA 1
ATOM 736 C C . PRO A 1 100 ? 4.186 -19.637 59.798 1.00 49.50 100 PRO A C 1
ATOM 738 O O . PRO A 1 100 ? 3.459 -18.657 59.601 1.00 49.50 100 PRO A O 1
ATOM 741 N N . PRO A 1 101 ? 5.031 -19.685 60.841 1.00 44.06 101 PRO A N 1
ATOM 742 C CA . PRO A 1 101 ? 5.210 -18.574 61.769 1.00 44.06 101 PRO A CA 1
ATOM 743 C C . PRO A 1 101 ? 5.877 -17.379 61.074 1.00 44.06 101 PRO A C 1
ATOM 745 O O . PRO A 1 101 ? 6.857 -17.528 60.344 1.00 44.06 101 PRO A O 1
ATOM 748 N N . CYS A 1 102 ? 5.326 -16.186 61.317 1.00 39.84 102 CYS A N 1
ATOM 749 C CA . CYS A 1 102 ? 5.903 -14.905 60.921 1.00 39.84 102 CYS A CA 1
ATOM 750 C C . CYS A 1 102 ? 7.336 -14.763 61.446 1.00 39.84 102 CYS A C 1
ATOM 752 O O . CYS A 1 102 ? 7.587 -14.903 62.641 1.00 39.84 102 CYS A O 1
ATOM 754 N N . SER A 1 103 ? 8.260 -14.412 60.559 1.00 41.94 103 SER A N 1
ATOM 755 C CA . SER A 1 103 ? 9.539 -13.801 60.915 1.00 41.94 103 SER A CA 1
ATOM 756 C C . SER A 1 103 ? 9.660 -12.526 60.089 1.00 41.94 103 SER A C 1
ATOM 758 O O . SER A 1 103 ? 9.754 -12.589 58.862 1.00 41.94 103 SER A O 1
ATOM 760 N N . ASP A 1 104 ? 9.575 -11.379 60.755 1.00 34.84 104 ASP A N 1
ATOM 761 C CA . ASP A 1 104 ? 9.687 -10.059 60.138 1.00 34.84 104 ASP A CA 1
ATOM 762 C C . ASP A 1 104 ? 11.138 -9.786 59.702 1.00 34.84 104 ASP A C 1
ATOM 764 O O . ASP A 1 104 ? 12.050 -9.905 60.524 1.00 34.84 104 ASP A O 1
ATOM 768 N N . PRO A 1 105 ? 11.397 -9.375 58.447 1.00 46.81 105 PRO A N 1
ATOM 769 C CA . PRO A 1 105 ? 12.669 -8.772 58.080 1.00 46.81 105 PRO A CA 1
ATOM 770 C C . PRO A 1 105 ? 12.644 -7.246 58.316 1.00 46.81 105 PRO A C 1
ATOM 772 O O . PRO A 1 105 ? 11.601 -6.605 58.147 1.00 46.81 105 PRO A O 1
ATOM 775 N N . PRO A 1 106 ? 13.787 -6.630 58.669 1.00 43.31 106 PRO A N 1
ATOM 776 C CA . PRO A 1 106 ? 13.858 -5.212 58.997 1.00 43.31 106 PRO A CA 1
ATOM 777 C C . PRO A 1 106 ? 13.707 -4.319 57.757 1.00 43.31 106 PRO A C 1
ATOM 779 O O . PRO A 1 106 ? 14.310 -4.539 56.704 1.00 43.31 106 PRO A O 1
ATOM 782 N N . LEU A 1 107 ? 12.907 -3.266 57.916 1.00 36.12 107 LEU A N 1
ATOM 783 C CA . LEU A 1 107 ? 12.709 -2.188 56.950 1.00 36.12 107 LEU A CA 1
ATOM 784 C C . LEU A 1 107 ? 13.975 -1.326 56.837 1.00 36.12 107 LEU A C 1
ATOM 786 O O . LEU A 1 107 ? 14.422 -0.741 57.819 1.00 36.12 107 LEU A O 1
ATOM 790 N N . SER A 1 108 ? 14.507 -1.191 55.620 1.00 40.31 108 SER A N 1
ATOM 791 C CA . SER A 1 108 ? 15.467 -0.136 55.264 1.00 40.31 108 SER A CA 1
ATOM 792 C C . SER A 1 108 ? 14.742 1.024 54.562 1.00 40.31 108 SER A C 1
ATOM 794 O O . SER A 1 108 ? 13.867 0.767 53.728 1.00 40.31 108 SER A O 1
ATOM 796 N N . PRO A 1 109 ? 15.074 2.294 54.859 1.00 43.69 109 PRO A N 1
ATOM 797 C CA . PRO A 1 109 ? 14.386 3.451 54.298 1.00 43.69 109 PRO A CA 1
ATOM 798 C C . PRO A 1 109 ? 14.916 3.794 52.897 1.00 43.69 109 PRO A C 1
ATOM 800 O O . PRO A 1 109 ? 16.118 3.959 52.696 1.00 43.69 109 PRO A O 1
ATOM 803 N N . LEU A 1 110 ? 14.013 3.950 51.924 1.00 36.12 110 LEU A N 1
ATOM 804 C CA . LEU A 1 110 ? 14.333 4.492 50.601 1.00 36.12 110 LEU A CA 1
ATOM 805 C C . LEU A 1 110 ? 14.009 5.991 50.536 1.00 36.12 110 LEU A C 1
ATOM 807 O O . LEU A 1 110 ? 12.912 6.436 50.868 1.00 36.12 110 LEU A O 1
ATOM 811 N N . SER A 1 111 ? 15.020 6.735 50.091 1.00 34.84 111 SER A N 1
ATOM 812 C CA . SER A 1 111 ? 15.089 8.186 49.902 1.00 34.84 111 SER A CA 1
ATOM 813 C C . SER A 1 111 ? 14.112 8.726 48.834 1.00 34.84 111 SER A C 1
ATOM 815 O O . SER A 1 111 ? 13.851 8.041 47.840 1.00 34.84 111 SER A O 1
ATOM 817 N N . PRO A 1 112 ? 13.602 9.969 48.973 1.00 40.25 112 PRO A N 1
ATOM 818 C CA . PRO A 1 112 ? 12.696 10.586 48.013 1.00 40.25 112 PRO A CA 1
ATOM 819 C C . PRO A 1 112 ? 13.453 11.464 47.003 1.00 40.25 112 PRO A C 1
ATOM 821 O O . PRO A 1 112 ? 13.798 12.607 47.295 1.00 40.25 112 PRO A O 1
ATOM 824 N N . ARG A 1 113 ? 13.666 10.984 45.771 1.00 40.12 113 ARG A N 1
ATOM 825 C CA . ARG A 1 113 ? 13.928 11.869 44.616 1.00 40.12 113 ARG A CA 1
ATOM 826 C C . ARG A 1 113 ? 13.845 11.110 43.294 1.00 40.12 113 ARG A C 1
ATOM 828 O O . ARG A 1 113 ? 14.776 10.394 42.957 1.00 40.12 113 ARG A O 1
ATOM 835 N N . GLN A 1 114 ? 12.766 11.311 42.532 1.00 33.03 114 GLN A N 1
ATOM 836 C CA . GLN A 1 114 ? 12.794 11.411 41.060 1.00 33.03 114 GLN A CA 1
ATOM 837 C C . GLN A 1 114 ? 11.388 11.665 40.493 1.00 33.03 114 GLN A C 1
ATOM 839 O O . GLN A 1 114 ? 10.663 10.766 40.077 1.00 33.03 114 GLN A O 1
ATOM 844 N N . THR A 1 115 ? 11.016 12.941 40.429 1.00 36.50 115 THR A N 1
ATOM 845 C CA . THR A 1 115 ? 9.955 13.457 39.558 1.00 36.50 115 THR A CA 1
ATOM 846 C C . THR A 1 115 ? 10.596 14.099 38.329 1.00 36.50 115 THR A C 1
ATOM 848 O O . THR A 1 115 ? 11.019 15.249 38.398 1.00 36.50 115 THR A O 1
ATOM 851 N N . ARG A 1 116 ? 10.688 13.362 37.214 1.00 40.97 116 ARG A N 1
ATOM 852 C CA . ARG A 1 116 ? 10.689 13.882 35.825 1.00 40.97 116 ARG A CA 1
ATOM 853 C C . ARG A 1 116 ? 10.876 12.726 34.837 1.00 40.97 116 ARG A C 1
ATOM 855 O O . ARG A 1 116 ? 11.975 12.198 34.744 1.00 40.97 116 ARG A O 1
ATOM 862 N N . ALA A 1 117 ? 9.822 12.361 34.100 1.00 34.84 117 ALA A N 1
ATOM 863 C CA . ALA A 1 117 ? 9.910 11.784 32.747 1.00 34.84 117 ALA A CA 1
ATOM 864 C C . ALA A 1 117 ? 8.507 11.523 32.158 1.00 34.84 117 ALA A C 1
ATOM 866 O O . ALA A 1 117 ? 8.084 10.378 32.016 1.00 34.84 117 ALA A O 1
ATOM 867 N N . ALA A 1 118 ? 7.797 12.579 31.755 1.00 38.97 118 ALA A N 1
ATOM 868 C CA . ALA A 1 118 ? 6.698 12.464 30.794 1.00 38.97 118 ALA A CA 1
ATOM 869 C C . ALA A 1 118 ? 7.294 12.380 29.373 1.00 38.97 118 ALA A C 1
ATOM 871 O O . ALA A 1 118 ? 7.338 13.362 28.646 1.00 38.97 118 ALA A O 1
ATOM 872 N N . SER A 1 119 ? 7.883 11.227 29.047 1.00 39.41 119 SER A N 1
ATOM 873 C CA . SER A 1 119 ? 8.342 10.838 27.692 1.00 39.41 119 SER A CA 1
ATOM 874 C C . SER A 1 119 ? 8.624 9.320 27.582 1.00 39.41 119 SER A C 1
ATOM 876 O O . SER A 1 119 ? 8.920 8.797 26.513 1.00 39.41 119 SER A O 1
ATOM 878 N N . LYS A 1 120 ? 8.496 8.554 28.680 1.00 38.41 120 LYS A N 1
ATOM 879 C CA . LYS A 1 120 ? 8.841 7.120 28.719 1.00 38.41 120 LYS A CA 1
ATOM 880 C C . LYS A 1 120 ? 7.740 6.153 28.261 1.00 38.41 120 LYS A C 1
ATOM 882 O O . LYS A 1 120 ? 8.020 4.963 28.140 1.00 38.41 120 LYS A O 1
ATOM 887 N N . ASP A 1 121 ? 6.532 6.620 27.952 1.00 44.47 121 ASP A N 1
ATOM 888 C CA . ASP A 1 121 ? 5.395 5.714 27.708 1.00 44.47 121 ASP A CA 1
ATOM 889 C C . ASP A 1 121 ? 5.449 4.963 26.366 1.00 44.47 121 ASP A C 1
ATOM 891 O O . ASP A 1 121 ? 4.817 3.917 26.227 1.00 44.47 121 ASP A O 1
ATOM 895 N N . ILE A 1 122 ? 6.246 5.419 25.393 1.00 44.38 122 ILE A N 1
ATOM 896 C CA . ILE A 1 122 ? 6.382 4.724 24.099 1.00 44.38 122 ILE A CA 1
ATOM 897 C C . ILE A 1 122 ? 7.494 3.664 24.159 1.00 44.38 122 ILE A C 1
ATOM 899 O O . ILE A 1 122 ? 7.317 2.549 23.671 1.00 44.38 122 ILE A O 1
ATOM 903 N N . THR A 1 123 ? 8.604 3.944 24.846 1.00 42.00 123 THR A N 1
ATOM 904 C CA . THR A 1 123 ? 9.707 2.982 25.021 1.00 42.00 123 THR A CA 1
ATOM 905 C C . THR A 1 123 ? 9.384 1.908 26.066 1.00 42.00 123 THR A C 1
ATOM 907 O O . THR A 1 123 ? 9.838 0.771 25.937 1.00 42.00 123 THR A O 1
ATOM 910 N N . ALA A 1 124 ? 8.553 2.221 27.070 1.00 40.38 124 ALA A N 1
ATOM 911 C CA . ALA A 1 124 ? 8.099 1.251 28.070 1.00 40.38 124 ALA A CA 1
ATOM 912 C C . ALA A 1 124 ? 7.242 0.132 27.453 1.00 40.38 124 ALA A C 1
ATOM 914 O O . ALA A 1 124 ? 7.417 -1.028 27.813 1.00 40.38 124 ALA A O 1
ATOM 915 N N . ALA A 1 125 ? 6.404 0.439 26.456 1.00 40.50 125 ALA A N 1
ATOM 916 C CA . ALA A 1 125 ? 5.618 -0.572 25.744 1.00 40.50 125 ALA A CA 1
ATOM 917 C C . ALA A 1 125 ? 6.491 -1.552 24.930 1.00 40.50 125 ALA A C 1
ATOM 919 O O . ALA A 1 125 ? 6.113 -2.709 24.744 1.00 40.50 125 ALA A O 1
ATOM 920 N N . VAL A 1 126 ? 7.672 -1.112 24.476 1.00 42.66 126 VAL A N 1
ATOM 921 C CA . VAL A 1 126 ? 8.649 -1.953 23.762 1.00 42.66 126 VAL A CA 1
ATOM 922 C C . VAL A 1 126 ? 9.480 -2.799 24.740 1.00 42.66 126 VAL A C 1
ATOM 924 O O . VAL A 1 126 ? 9.760 -3.963 24.456 1.00 42.66 126 VAL A O 1
ATOM 927 N N . PHE A 1 127 ? 9.816 -2.272 25.924 1.00 38.25 127 PHE A N 1
ATOM 928 C CA . PHE A 1 127 ? 10.564 -3.016 26.950 1.00 38.25 127 PHE A CA 1
ATOM 929 C C . PHE A 1 127 ? 9.707 -4.014 27.750 1.00 38.25 127 PHE A C 1
ATOM 931 O O . PHE A 1 127 ? 10.190 -5.100 28.068 1.00 38.25 127 PHE A O 1
ATOM 938 N N . GLU A 1 128 ? 8.430 -3.718 28.017 1.00 37.97 128 GLU A N 1
ATOM 939 C CA . GLU A 1 128 ? 7.523 -4.619 28.753 1.00 37.97 128 GLU A CA 1
ATOM 940 C C . GLU A 1 128 ? 7.187 -5.897 27.949 1.00 37.97 128 GLU A C 1
ATOM 942 O O . GLU A 1 128 ? 6.887 -6.939 28.530 1.00 37.97 128 GLU A O 1
ATOM 947 N N . MET A 1 129 ? 7.338 -5.876 26.615 1.00 38.31 129 MET A N 1
ATOM 948 C CA . MET A 1 129 ? 7.226 -7.077 25.770 1.00 38.31 129 MET A CA 1
ATOM 949 C C . MET A 1 129 ? 8.475 -7.970 25.781 1.00 38.31 129 MET A C 1
ATOM 951 O O . MET A 1 129 ? 8.354 -9.166 25.522 1.00 38.31 129 MET A O 1
ATOM 955 N N . ARG A 1 130 ? 9.662 -7.444 26.118 1.00 36.19 130 ARG A N 1
ATOM 956 C CA . ARG A 1 130 ? 10.904 -8.240 26.174 1.00 36.19 130 ARG A CA 1
ATOM 957 C C . ARG A 1 130 ? 11.028 -9.057 27.468 1.00 36.19 130 ARG A C 1
ATOM 959 O O . ARG A 1 130 ? 11.733 -10.058 27.487 1.00 36.19 130 ARG A O 1
ATOM 966 N N . ALA A 1 131 ? 10.298 -8.679 28.521 1.00 36.34 131 ALA A N 1
ATOM 967 C CA . ALA A 1 131 ? 10.309 -9.346 29.827 1.00 36.34 131 ALA A CA 1
ATOM 968 C C . ALA A 1 131 ? 9.400 -10.595 29.928 1.00 36.34 131 ALA A C 1
ATOM 970 O O . ALA A 1 131 ? 9.296 -11.185 30.999 1.00 36.34 131 ALA A O 1
ATOM 971 N N . MET A 1 132 ? 8.744 -11.019 28.839 1.00 32.66 132 MET A N 1
ATOM 972 C CA . MET A 1 132 ? 7.865 -12.203 28.807 1.00 32.66 132 MET A CA 1
ATOM 973 C C . MET A 1 132 ? 8.399 -13.341 27.917 1.00 32.66 132 MET A C 1
ATOM 975 O O . MET A 1 132 ? 7.625 -14.052 27.277 1.00 32.66 132 MET A O 1
ATOM 979 N N . HIS A 1 133 ? 9.719 -13.547 27.892 1.00 34.28 133 HIS A N 1
ATOM 980 C CA . HIS A 1 133 ? 10.300 -14.826 27.476 1.00 34.28 133 HIS A CA 1
ATOM 981 C C . HIS A 1 133 ? 10.493 -15.719 28.711 1.00 34.28 133 HIS A C 1
ATOM 983 O O . HIS A 1 133 ? 11.092 -15.261 29.684 1.00 34.28 133 HIS A O 1
ATOM 989 N N . PRO A 1 134 ? 10.015 -16.977 28.714 1.00 36.38 134 PRO A N 1
ATOM 990 C CA . PRO A 1 134 ? 10.320 -17.893 29.799 1.00 36.38 134 PRO A CA 1
ATOM 991 C C . PRO A 1 134 ? 11.801 -18.276 29.712 1.00 36.38 134 PRO A C 1
ATOM 993 O O . PRO A 1 134 ? 12.242 -18.882 28.737 1.00 36.38 134 PRO A O 1
ATOM 996 N N . SER A 1 135 ? 12.572 -17.911 30.734 1.00 32.19 135 SER A N 1
ATOM 997 C CA . SER A 1 135 ? 13.893 -18.477 30.982 1.00 32.19 135 SER A CA 1
ATOM 998 C C . SER A 1 135 ? 13.737 -19.974 31.240 1.00 32.19 135 SER A C 1
ATOM 1000 O O . SER A 1 135 ? 13.140 -20.380 32.237 1.00 32.19 135 SER A O 1
ATOM 1002 N N . VAL A 1 136 ? 14.250 -20.789 30.321 1.00 39.25 136 VAL A N 1
ATOM 1003 C CA . VAL A 1 136 ? 14.378 -22.236 30.492 1.00 39.25 136 VAL A CA 1
ATOM 1004 C C . VAL A 1 136 ? 15.490 -22.470 31.515 1.00 39.25 136 VAL A C 1
ATOM 1006 O O . VAL A 1 136 ? 16.666 -22.394 31.172 1.00 39.25 136 VAL A O 1
ATOM 1009 N N . SER A 1 137 ? 15.135 -22.707 32.781 1.00 35.12 137 SER A N 1
ATOM 1010 C CA . SER A 1 137 ? 16.079 -23.258 33.755 1.00 35.12 137 SER A CA 1
ATOM 1011 C C . SER A 1 137 ? 16.012 -24.778 33.698 1.00 35.12 137 SER A C 1
ATOM 1013 O O . SER A 1 137 ? 15.020 -25.390 34.096 1.00 35.12 137 SER A O 1
ATOM 1015 N N . SER A 1 138 ? 17.081 -25.387 33.200 1.00 39.66 138 SER A N 1
ATOM 1016 C CA . SER A 1 138 ? 17.364 -26.803 33.387 1.00 39.66 138 SER A CA 1
ATOM 1017 C C . SER A 1 138 ? 17.659 -27.059 34.864 1.00 39.66 138 SER A C 1
ATOM 1019 O O . SER A 1 138 ? 18.651 -26.559 35.396 1.00 39.66 138 SER A O 1
ATOM 1021 N N . THR A 1 139 ? 16.824 -27.849 35.529 1.00 40.12 139 THR A N 1
ATOM 1022 C CA . THR A 1 139 ? 17.172 -28.439 36.824 1.00 40.12 139 THR A CA 1
ATOM 1023 C C . THR A 1 139 ? 16.806 -29.913 36.785 1.00 40.12 139 THR A C 1
ATOM 1025 O O . THR A 1 139 ? 15.642 -30.298 36.826 1.00 40.12 139 THR A O 1
ATOM 1028 N N . THR A 1 140 ? 17.840 -30.733 36.627 1.00 45.22 140 THR A N 1
ATOM 1029 C CA . THR A 1 140 ? 17.844 -32.179 36.824 1.00 45.22 140 THR A CA 1
ATOM 1030 C C . THR A 1 140 ? 17.595 -32.486 38.296 1.00 45.22 140 THR A C 1
ATOM 1032 O O . THR A 1 140 ? 18.427 -32.174 39.143 1.00 45.22 140 THR A O 1
ATOM 1035 N N . GLY A 1 141 ? 16.459 -33.110 38.594 1.00 37.78 141 GLY A N 1
ATOM 1036 C CA . GLY A 1 141 ? 16.148 -33.667 39.906 1.00 37.78 141 GLY A CA 1
ATOM 1037 C C . GLY A 1 141 ? 15.173 -34.823 39.735 1.00 37.78 141 GLY A C 1
ATOM 1038 O O . GLY A 1 141 ? 14.026 -34.611 39.352 1.00 37.78 141 GLY A O 1
ATOM 1039 N N . GLY A 1 142 ? 15.665 -36.045 39.941 1.00 52.00 142 GLY A N 1
ATOM 1040 C CA . GLY A 1 142 ? 14.890 -37.275 39.827 1.00 52.00 142 GLY A CA 1
ATOM 1041 C C . GLY A 1 142 ? 13.777 -37.346 40.871 1.00 52.00 142 GLY A C 1
ATOM 1042 O O . GLY A 1 142 ? 14.000 -37.087 42.051 1.00 52.00 142 GLY A O 1
ATOM 1043 N N . GLY A 1 143 ? 12.580 -37.716 40.425 1.00 44.00 143 GLY A N 1
ATOM 1044 C CA . GLY A 1 143 ? 11.422 -37.912 41.285 1.00 44.00 143 GLY A CA 1
ATOM 1045 C C . GLY A 1 143 ? 10.289 -38.591 40.523 1.00 44.00 143 GLY A C 1
ATOM 1046 O O . GLY A 1 143 ? 9.728 -37.999 39.611 1.00 44.00 143 GLY A O 1
ATOM 1047 N N . VAL A 1 144 ? 10.037 -39.849 40.900 1.00 53.00 144 VAL A N 1
ATOM 1048 C CA . VAL A 1 144 ? 8.810 -40.664 40.791 1.00 53.00 144 VAL A CA 1
ATOM 1049 C C . VAL A 1 144 ? 7.825 -40.292 39.671 1.00 53.00 144 VAL A C 1
ATOM 1051 O O . VAL A 1 144 ? 7.158 -39.262 39.714 1.00 53.00 144 VAL A O 1
ATOM 1054 N N . ALA A 1 145 ? 7.679 -41.206 38.706 1.00 42.19 145 ALA A N 1
ATOM 1055 C CA . ALA A 1 145 ? 6.750 -41.103 37.585 1.00 42.19 145 ALA A CA 1
ATOM 1056 C C . ALA A 1 145 ? 5.297 -40.875 38.062 1.00 42.19 145 ALA A C 1
ATOM 1058 O O . ALA A 1 145 ? 4.729 -41.757 38.715 1.00 42.19 145 ALA A O 1
ATOM 1059 N N . PRO A 1 146 ? 4.665 -39.731 37.738 1.00 52.62 146 PRO A N 1
ATOM 1060 C CA . PRO A 1 146 ? 3.245 -39.554 37.984 1.00 52.62 146 PRO A CA 1
ATOM 1061 C C . PRO A 1 146 ? 2.455 -40.438 37.013 1.00 52.62 146 PRO A C 1
ATOM 1063 O O . PRO A 1 146 ? 2.778 -40.527 35.826 1.00 52.62 146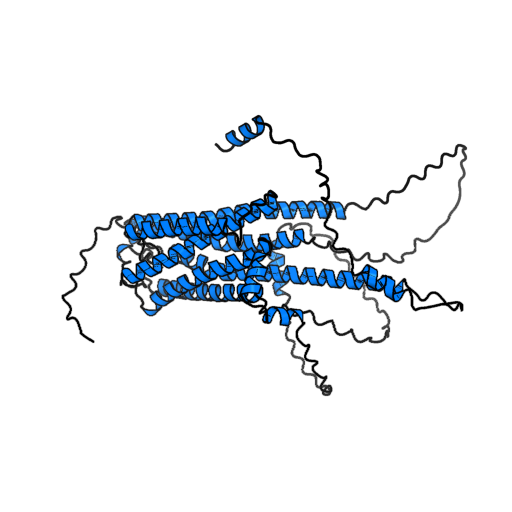 PRO A O 1
ATOM 1066 N N . ALA A 1 147 ? 1.419 -41.097 37.534 1.00 55.53 147 ALA A N 1
ATOM 1067 C CA . ALA A 1 147 ? 0.489 -41.905 36.756 1.00 55.53 147 ALA A CA 1
ATOM 1068 C C . ALA A 1 147 ? -0.041 -41.120 35.536 1.00 55.53 147 ALA A C 1
ATOM 1070 O O . ALA A 1 147 ? -0.227 -39.900 35.637 1.00 55.53 147 ALA A O 1
ATOM 1071 N N . PRO A 1 148 ? -0.297 -41.786 34.392 1.00 51.41 148 PRO A N 1
ATOM 1072 C CA . PRO A 1 148 ? -0.804 -41.139 33.189 1.00 51.41 148 PRO A CA 1
ATOM 1073 C C . PRO A 1 148 ? -2.180 -40.539 33.482 1.00 51.41 148 PRO A C 1
ATOM 1075 O O . PRO A 1 148 ? -3.202 -41.219 33.445 1.00 51.41 148 PRO A O 1
ATOM 1078 N N . SER A 1 149 ? -2.198 -39.248 33.813 1.00 50.22 149 SER A N 1
ATOM 1079 C CA . SER A 1 149 ? -3.429 -38.469 33.858 1.00 50.22 149 SER A CA 1
ATOM 1080 C C . SER A 1 149 ? -4.045 -38.526 32.466 1.00 50.22 149 SER A C 1
ATOM 1082 O O . SER A 1 149 ? -3.403 -38.171 31.474 1.00 50.22 149 SER A O 1
ATOM 1084 N N . SER A 1 150 ? -5.262 -39.062 32.396 1.00 53.66 150 SER A N 1
ATOM 1085 C CA . SER A 1 150 ? -6.065 -39.119 31.185 1.00 53.66 150 SER A CA 1
ATOM 1086 C C . SER A 1 150 ? -6.069 -37.733 30.557 1.00 53.66 150 SER A C 1
ATOM 1088 O O . SER A 1 150 ? -6.563 -36.765 31.137 1.00 53.66 150 SER A O 1
ATOM 1090 N N . VAL A 1 151 ? -5.436 -37.618 29.391 1.00 58.50 151 VAL A N 1
ATOM 1091 C CA . VAL A 1 151 ? -5.467 -36.399 28.594 1.00 58.50 151 VAL A CA 1
ATOM 1092 C C . VAL A 1 151 ? -6.901 -36.261 28.107 1.00 58.50 151 VAL A C 1
ATOM 1094 O O . VAL A 1 151 ? -7.258 -36.787 27.055 1.00 58.50 151 VAL A O 1
ATOM 1097 N N . ASP A 1 152 ? -7.733 -35.586 28.901 1.00 57.22 152 ASP A N 1
ATOM 1098 C CA . ASP A 1 152 ? -9.065 -35.174 28.490 1.00 57.22 152 ASP A CA 1
ATOM 1099 C C . ASP A 1 152 ? -8.886 -34.290 27.260 1.00 57.22 152 ASP A C 1
ATOM 1101 O O . ASP A 1 152 ? -8.482 -33.121 27.320 1.00 57.22 152 ASP A O 1
ATOM 1105 N N . THR A 1 153 ? -9.123 -34.898 26.105 1.00 62.88 153 THR A N 1
ATOM 1106 C CA . THR A 1 153 ? -9.145 -34.232 24.815 1.00 62.88 153 THR A CA 1
ATOM 1107 C C . THR A 1 153 ? -10.340 -33.295 24.853 1.00 62.88 153 THR A C 1
ATOM 1109 O O . THR A 1 153 ? -11.474 -33.680 24.585 1.00 62.88 153 THR A O 1
ATOM 1112 N N . LEU A 1 154 ? -10.086 -32.052 25.269 1.00 62.44 154 LEU A N 1
ATOM 1113 C CA . LEU A 1 154 ? -11.049 -30.958 25.285 1.00 62.44 154 LEU A CA 1
ATOM 1114 C C . LEU A 1 154 ? -11.685 -30.850 23.899 1.00 62.44 154 LEU A C 1
ATOM 1116 O O . LEU A 1 154 ? -11.108 -30.277 22.974 1.00 62.44 154 LEU A O 1
ATOM 1120 N N . SER A 1 155 ? -12.874 -31.440 23.767 1.00 66.88 155 SER A N 1
ATOM 1121 C CA . SER A 1 155 ? -13.629 -31.430 22.524 1.00 66.88 155 SER A CA 1
ATOM 1122 C C . SER A 1 155 ? -13.815 -29.970 22.089 1.00 66.88 155 SER A C 1
ATOM 1124 O O . SER A 1 155 ? -14.201 -29.129 22.914 1.00 66.88 155 SER A O 1
ATOM 1126 N N . PRO A 1 156 ? -13.546 -29.638 20.814 1.00 65.25 156 PRO A N 1
ATOM 1127 C CA . PRO A 1 156 ? -13.664 -28.276 20.328 1.00 65.25 156 PRO A CA 1
ATOM 1128 C C . PRO A 1 156 ? -15.072 -27.747 20.601 1.00 65.25 156 PRO A C 1
ATOM 1130 O O . PRO A 1 156 ? -16.079 -28.435 20.381 1.00 65.25 156 PRO A O 1
ATOM 1133 N N . SER A 1 157 ? -15.116 -26.509 21.095 1.00 73.56 157 SER A N 1
ATOM 1134 C CA . SER A 1 157 ? -16.335 -25.767 21.411 1.00 73.56 157 SER A CA 1
ATOM 1135 C C . SER A 1 157 ? -17.369 -25.898 20.281 1.00 73.56 157 SER A C 1
ATOM 1137 O O . SER A 1 157 ? -16.993 -25.723 19.121 1.00 73.56 157 SER A O 1
ATOM 1139 N N . PRO A 1 158 ? -18.668 -26.107 20.573 1.00 75.75 158 PRO A N 1
ATOM 1140 C CA . PRO A 1 158 ? -19.717 -26.207 19.551 1.00 75.75 158 PRO A CA 1
ATOM 1141 C C . PRO A 1 158 ? -19.719 -25.017 18.582 1.00 75.75 158 PRO A C 1
ATOM 1143 O O . PRO A 1 158 ? -19.904 -25.183 17.384 1.00 75.75 158 PRO A O 1
ATOM 1146 N N . ARG A 1 159 ? -19.400 -23.814 19.085 1.00 73.38 159 ARG A N 1
ATOM 1147 C CA . ARG A 1 159 ? -19.251 -22.601 18.262 1.00 73.38 159 ARG A CA 1
ATOM 1148 C C . ARG A 1 159 ? -18.084 -22.656 17.272 1.00 73.38 159 ARG A C 1
ATOM 1150 O O . ARG A 1 159 ? -18.174 -22.044 16.218 1.00 73.38 159 ARG A O 1
ATOM 1157 N N . ALA A 1 160 ? -16.994 -23.338 17.621 1.00 67.62 160 ALA A N 1
ATOM 1158 C CA . ALA A 1 160 ? -15.836 -23.482 16.743 1.00 67.62 160 ALA A CA 1
ATOM 1159 C C . ALA A 1 160 ? -16.131 -24.486 15.621 1.00 67.62 160 ALA A C 1
ATOM 1161 O O . ALA A 1 160 ? -15.758 -24.244 14.479 1.00 67.62 160 ALA A O 1
ATOM 1162 N N . ARG A 1 161 ? -16.875 -25.560 15.929 1.00 75.75 161 ARG A N 1
ATOM 1163 C CA . ARG A 1 161 ? -17.405 -26.492 14.920 1.00 75.75 161 ARG A CA 1
ATOM 1164 C C . ARG A 1 161 ? -18.385 -25.805 13.971 1.00 75.75 161 ARG A C 1
ATOM 1166 O O . ARG A 1 161 ? -18.119 -25.760 12.781 1.00 75.75 161 ARG A O 1
ATOM 1173 N N . ALA A 1 162 ? -19.399 -25.124 14.508 1.00 77.81 162 ALA A N 1
ATOM 1174 C CA . ALA A 1 162 ? -20.376 -24.396 13.695 1.00 77.81 162 ALA A CA 1
ATOM 1175 C C . ALA A 1 162 ? -19.745 -23.331 12.774 1.00 77.81 162 ALA A C 1
ATOM 1177 O O . ALA A 1 162 ? -20.282 -23.046 11.713 1.00 77.81 162 ALA A O 1
ATOM 1178 N N . ARG A 1 163 ? -18.603 -22.739 13.160 1.00 73.19 163 ARG A N 1
ATOM 1179 C CA . ARG A 1 163 ? -17.858 -21.813 12.292 1.00 73.19 163 ARG A CA 1
ATOM 1180 C C . ARG A 1 163 ? -17.057 -22.506 11.194 1.00 73.19 163 ARG A C 1
ATOM 1182 O O . ARG A 1 163 ? -16.909 -21.918 10.133 1.00 73.19 163 ARG A O 1
ATOM 1189 N N . ARG A 1 164 ? -16.528 -23.708 11.436 1.00 75.88 164 ARG A N 1
ATOM 1190 C CA . ARG A 1 164 ? -15.815 -24.482 10.404 1.00 75.88 164 ARG A CA 1
ATOM 1191 C C . ARG A 1 164 ? -16.755 -25.011 9.331 1.00 75.88 164 ARG A C 1
ATOM 1193 O O . ARG A 1 164 ? -16.353 -25.077 8.178 1.00 75.88 164 ARG A O 1
ATOM 1200 N N . ASP A 1 165 ? -17.986 -25.325 9.715 1.00 83.62 165 ASP A N 1
ATOM 1201 C CA . ASP A 1 165 ? -19.004 -25.847 8.800 1.00 83.62 165 ASP A CA 1
ATOM 1202 C C . ASP A 1 165 ? -19.754 -24.725 8.059 1.00 83.62 165 ASP A C 1
ATOM 1204 O O . ASP A 1 165 ? -20.624 -24.988 7.231 1.00 83.62 165 ASP A O 1
ATOM 1208 N N . MET A 1 166 ? -19.417 -23.463 8.347 1.00 84.12 166 MET A N 1
ATOM 1209 C CA . MET A 1 166 ? -20.049 -22.299 7.742 1.00 84.12 166 MET A CA 1
ATOM 1210 C C . MET A 1 166 ? -19.683 -22.226 6.261 1.00 84.12 166 MET A C 1
ATOM 1212 O O . MET A 1 166 ? -18.511 -22.125 5.891 1.00 84.12 166 MET A O 1
ATOM 1216 N N . THR A 1 167 ? -20.691 -22.262 5.396 1.00 88.81 167 THR A N 1
ATOM 1217 C CA . THR A 1 167 ? -20.456 -22.195 3.950 1.00 88.81 167 THR A CA 1
ATOM 1218 C C . THR A 1 167 ? -19.895 -20.825 3.558 1.00 88.81 167 THR A C 1
ATOM 1220 O O . THR A 1 167 ? -20.175 -19.813 4.205 1.00 88.81 167 THR A O 1
ATOM 1223 N N . TRP A 1 168 ? -19.147 -20.741 2.450 1.00 80.25 168 TRP A N 1
ATOM 1224 C CA . TRP A 1 168 ? -18.647 -19.458 1.925 1.00 80.25 168 TRP A CA 1
ATOM 1225 C C . TRP A 1 168 ? -19.757 -18.412 1.763 1.00 80.25 168 TRP A C 1
ATOM 1227 O O . TRP A 1 168 ? -19.556 -17.235 2.057 1.00 80.25 168 TRP A O 1
ATOM 1237 N N . ARG A 1 169 ? -20.956 -18.847 1.358 1.00 85.38 169 ARG A N 1
ATOM 1238 C CA . ARG A 1 169 ? -22.134 -17.983 1.235 1.00 85.38 169 ARG A CA 1
ATOM 1239 C C . ARG A 1 169 ? -22.563 -17.413 2.585 1.00 85.38 169 ARG A C 1
ATOM 1241 O O . ARG A 1 169 ? -22.828 -16.220 2.682 1.00 85.38 169 ARG A O 1
ATOM 1248 N N . GLU A 1 170 ? -22.628 -18.240 3.622 1.00 87.62 170 GLU A N 1
ATOM 1249 C CA . GLU A 1 170 ? -22.972 -17.794 4.973 1.00 87.62 170 GLU A CA 1
ATOM 1250 C C . GLU A 1 170 ? -21.919 -16.850 5.535 1.00 87.62 170 GLU A C 1
ATOM 1252 O O . GLU A 1 170 ? -22.276 -15.827 6.115 1.00 87.62 170 GLU A O 1
ATOM 1257 N N . LEU A 1 171 ? -20.634 -17.153 5.331 1.00 83.00 171 LEU A N 1
ATOM 1258 C CA . LEU A 1 171 ? -19.535 -16.282 5.735 1.00 83.00 171 LEU A CA 1
ATOM 1259 C C . LEU A 1 171 ? -19.684 -14.900 5.093 1.00 83.00 171 LEU A C 1
ATOM 1261 O O . LEU A 1 171 ? -19.690 -13.901 5.808 1.00 83.00 171 LEU A O 1
ATOM 1265 N N . ILE A 1 172 ? -19.875 -14.839 3.771 1.00 82.38 172 ILE A N 1
ATOM 1266 C CA . ILE A 1 172 ? -20.092 -13.581 3.044 1.00 82.38 172 ILE A CA 1
ATOM 1267 C C . ILE A 1 172 ? -21.321 -12.855 3.594 1.00 82.38 172 ILE A C 1
ATOM 1269 O O . ILE A 1 172 ? -21.235 -11.673 3.903 1.00 82.38 172 ILE A O 1
ATOM 1273 N N . MET A 1 173 ? -22.441 -13.550 3.802 1.00 84.25 173 MET A N 1
ATOM 1274 C CA . MET A 1 173 ? -23.659 -12.946 4.353 1.00 84.25 173 MET A CA 1
ATOM 1275 C C . MET A 1 173 ? -23.464 -12.421 5.783 1.00 84.25 173 MET A C 1
ATOM 1277 O O . MET A 1 173 ? -24.012 -11.379 6.139 1.00 84.25 173 MET A O 1
ATOM 1281 N N . THR A 1 174 ? -22.677 -13.103 6.613 1.00 84.38 174 THR A N 1
ATOM 1282 C CA . THR A 1 174 ? -22.341 -12.637 7.964 1.00 84.38 174 THR A CA 1
ATOM 1283 C C . THR A 1 174 ? -21.393 -11.447 7.923 1.00 84.38 174 THR A C 1
ATOM 1285 O O . THR A 1 174 ? -21.575 -10.507 8.695 1.00 84.38 174 THR A O 1
ATOM 1288 N N . LEU A 1 175 ? -20.436 -11.428 6.993 1.00 80.88 175 LEU A N 1
ATOM 1289 C CA . LEU A 1 175 ? -19.598 -10.257 6.749 1.00 80.88 175 LEU A CA 1
ATOM 1290 C C . LEU A 1 175 ? -20.446 -9.075 6.271 1.00 80.88 175 LEU A C 1
ATOM 1292 O O . LEU A 1 175 ? -20.322 -7.995 6.840 1.00 80.88 175 LEU A O 1
ATOM 1296 N N . MET A 1 176 ? -21.379 -9.283 5.338 1.00 78.06 176 MET A N 1
ATOM 1297 C CA . MET A 1 176 ? -22.322 -8.264 4.856 1.00 78.06 176 MET A CA 1
ATOM 1298 C C . MET A 1 176 ? -23.191 -7.673 5.969 1.00 78.06 176 MET A C 1
ATOM 1300 O O . MET A 1 176 ? -23.513 -6.490 5.929 1.00 78.06 176 MET A O 1
ATOM 1304 N N . LYS A 1 177 ? -23.567 -8.488 6.961 1.00 82.56 177 LYS A N 1
ATOM 1305 C CA . LYS A 1 177 ? -24.343 -8.054 8.134 1.00 82.56 177 LYS A CA 1
ATOM 1306 C C . LYS A 1 177 ? -23.488 -7.392 9.216 1.00 82.56 177 LYS A C 1
ATOM 1308 O O . LYS A 1 177 ? -24.044 -6.814 10.145 1.00 82.56 177 LYS A O 1
ATOM 1313 N N . SER A 1 178 ? -22.164 -7.514 9.144 1.00 82.25 178 SER A N 1
ATOM 1314 C CA . SER A 1 178 ? -21.265 -6.970 10.159 1.00 82.25 178 SER A CA 1
ATOM 1315 C C . SER A 1 178 ? -21.011 -5.476 9.960 1.00 82.25 178 SER A C 1
ATOM 1317 O O . SER A 1 178 ? -21.011 -4.964 8.837 1.00 82.25 178 SER A O 1
ATOM 1319 N N . ASP A 1 179 ? -20.763 -4.771 11.065 1.00 81.12 179 ASP A N 1
ATOM 1320 C CA . ASP A 1 179 ? -20.401 -3.357 11.026 1.00 81.12 179 ASP A CA 1
ATOM 1321 C C . ASP A 1 179 ? -19.189 -3.120 10.118 1.00 81.12 179 ASP A C 1
ATOM 1323 O O . ASP A 1 179 ? -18.256 -3.922 10.062 1.00 81.12 179 ASP A O 1
ATOM 1327 N N . PHE A 1 180 ? -19.147 -1.956 9.471 1.00 79.81 180 PHE A N 1
ATOM 1328 C CA . PHE A 1 180 ? -18.013 -1.511 8.651 1.00 79.81 180 PHE A CA 1
ATOM 1329 C C . PHE A 1 180 ? -16.639 -1.729 9.323 1.00 79.81 180 PHE A C 1
ATOM 1331 O O . PHE A 1 180 ? -15.687 -2.188 8.696 1.00 79.81 180 PHE A O 1
ATOM 1338 N N . SER A 1 181 ? -16.540 -1.487 10.634 1.00 79.06 181 SER A N 1
ATOM 1339 C CA . SER A 1 181 ? -15.302 -1.667 11.407 1.00 79.06 181 SER A CA 1
ATOM 1340 C C . SER A 1 181 ? -14.852 -3.128 11.534 1.00 79.06 181 SER A C 1
ATOM 1342 O O . SER A 1 181 ? -13.666 -3.376 11.745 1.00 79.06 181 SER A O 1
ATOM 1344 N N . ALA A 1 182 ? -15.768 -4.095 11.425 1.00 81.06 182 ALA A N 1
ATOM 1345 C CA . ALA A 1 182 ? -15.447 -5.521 11.427 1.00 81.06 182 ALA A CA 1
ATOM 1346 C C . ALA A 1 182 ? -14.928 -5.997 10.061 1.00 81.06 182 ALA A C 1
ATOM 1348 O O . ALA A 1 182 ? -14.109 -6.913 10.011 1.00 81.06 182 ALA A O 1
ATOM 1349 N N . ARG A 1 183 ? -15.361 -5.348 8.972 1.00 86.75 183 ARG A N 1
ATOM 1350 C CA . ARG A 1 183 ? -14.943 -5.646 7.592 1.00 86.75 183 ARG A CA 1
ATOM 1351 C C . ARG A 1 183 ? -13.595 -5.017 7.224 1.00 86.75 183 ARG A C 1
ATOM 1353 O O . ARG A 1 183 ? -12.854 -5.586 6.429 1.00 86.75 183 ARG A O 1
ATOM 1360 N N . PHE A 1 184 ? -13.237 -3.907 7.870 1.00 84.88 184 PHE A N 1
ATOM 1361 C CA . PHE A 1 184 ? -11.998 -3.148 7.645 1.00 84.88 184 PHE A CA 1
ATOM 1362 C C . PHE A 1 184 ? -10.723 -4.014 7.535 1.00 84.88 184 PHE A C 1
ATOM 1364 O O . PHE A 1 184 ? -10.008 -3.880 6.541 1.00 84.88 184 PHE A O 1
ATOM 1371 N N . PRO A 1 185 ? -10.427 -4.951 8.463 1.00 88.75 185 PRO A N 1
ATOM 1372 C CA . PRO A 1 185 ? -9.210 -5.758 8.364 1.00 88.75 185 PRO A CA 1
ATOM 1373 C C . PRO A 1 185 ? -9.223 -6.745 7.196 1.00 88.75 185 PRO A C 1
ATOM 1375 O O . PRO A 1 185 ? -8.165 -7.097 6.689 1.00 88.75 185 PRO A O 1
ATOM 1378 N N . ILE A 1 186 ? -10.408 -7.200 6.780 1.00 90.44 186 ILE A N 1
ATOM 1379 C CA . ILE A 1 186 ? -10.564 -8.120 5.650 1.00 90.44 186 ILE A CA 1
ATOM 1380 C C . ILE A 1 186 ? -10.269 -7.375 4.359 1.00 90.44 186 ILE A C 1
ATOM 1382 O O . ILE A 1 186 ? -9.496 -7.868 3.549 1.00 90.44 186 ILE A O 1
ATOM 1386 N N . TYR A 1 187 ? -10.828 -6.177 4.187 1.00 90.00 187 TYR A N 1
ATOM 1387 C CA . TYR A 1 187 ? -10.583 -5.397 2.980 1.00 90.00 187 TYR A CA 1
ATOM 1388 C C . TYR A 1 187 ? -9.116 -5.021 2.820 1.00 90.00 187 TYR A C 1
ATOM 1390 O O . TYR A 1 187 ? -8.562 -5.242 1.749 1.00 90.00 187 TYR A O 1
ATOM 1398 N N . ILE A 1 188 ? -8.470 -4.540 3.889 1.00 90.75 188 ILE A N 1
ATOM 1399 C CA . ILE A 1 188 ? -7.027 -4.276 3.855 1.00 90.75 188 ILE A CA 1
ATOM 1400 C C . ILE A 1 188 ? -6.278 -5.557 3.492 1.00 90.75 188 ILE A C 1
ATOM 1402 O O . ILE A 1 188 ? -5.504 -5.543 2.548 1.00 90.75 188 ILE A O 1
ATOM 1406 N N . ALA A 1 189 ? -6.546 -6.681 4.162 1.00 93.56 189 ALA A N 1
ATOM 1407 C CA . ALA A 1 189 ? -5.834 -7.924 3.878 1.00 93.56 189 ALA A CA 1
ATOM 1408 C C . ALA A 1 189 ? -6.042 -8.433 2.439 1.00 93.56 189 ALA A C 1
ATOM 1410 O O . ALA A 1 189 ? -5.096 -8.925 1.840 1.00 93.56 189 ALA A O 1
ATOM 1411 N N . VAL A 1 190 ? -7.240 -8.309 1.857 1.00 93.19 190 VAL A N 1
ATOM 1412 C CA . VAL A 1 190 ? -7.483 -8.701 0.455 1.00 93.19 190 VAL A CA 1
ATOM 1413 C C . VAL A 1 190 ? -6.704 -7.808 -0.504 1.00 93.19 190 VAL A C 1
ATOM 1415 O O . VAL A 1 190 ? -6.055 -8.307 -1.419 1.00 93.19 190 VAL A O 1
ATOM 1418 N N . VAL A 1 191 ? -6.759 -6.495 -0.304 1.00 92.88 191 VAL A N 1
ATOM 1419 C CA . VAL A 1 191 ? -6.108 -5.540 -1.203 1.00 92.88 191 VAL A CA 1
ATOM 1420 C C . VAL A 1 191 ? -4.586 -5.647 -1.114 1.00 92.88 191 VAL A C 1
ATOM 1422 O O . VAL A 1 191 ? -3.914 -5.696 -2.143 1.00 92.88 191 VAL A O 1
ATOM 1425 N N . GLU A 1 192 ? -4.058 -5.791 0.101 1.00 93.69 192 GLU A N 1
ATOM 1426 C CA . GLU A 1 192 ? -2.641 -6.065 0.351 1.00 93.69 192 GLU A CA 1
ATOM 1427 C C . GLU A 1 192 ? -2.198 -7.400 -0.247 1.00 93.69 192 GLU A C 1
ATOM 1429 O O . GLU A 1 192 ? -1.137 -7.476 -0.856 1.00 93.69 192 GLU A O 1
ATOM 1434 N N . LEU A 1 193 ? -3.014 -8.453 -0.128 1.00 95.69 193 LEU A N 1
ATOM 1435 C CA . LEU A 1 193 ? -2.719 -9.754 -0.725 1.00 95.69 193 LEU A CA 1
ATOM 1436 C C . LEU A 1 193 ? -2.569 -9.650 -2.244 1.00 95.69 193 LEU A C 1
ATOM 1438 O O . LEU A 1 193 ? -1.610 -10.188 -2.793 1.00 95.69 193 LEU A O 1
ATOM 1442 N N . VAL A 1 194 ? -3.501 -8.966 -2.915 1.00 94.69 194 VAL A N 1
ATOM 1443 C CA . VAL A 1 194 ? -3.472 -8.795 -4.374 1.00 94.69 194 VAL A CA 1
ATOM 1444 C C . VAL A 1 194 ? -2.230 -8.016 -4.792 1.00 94.69 194 VAL A C 1
ATOM 1446 O O . VAL A 1 194 ? -1.478 -8.489 -5.642 1.00 94.69 194 VAL A O 1
ATOM 1449 N N . PHE A 1 195 ? -1.971 -6.863 -4.174 1.00 94.81 195 PHE A N 1
ATOM 1450 C CA . PHE A 1 195 ? -0.798 -6.062 -4.510 1.00 94.81 195 PHE A CA 1
ATOM 1451 C C . PHE A 1 195 ? 0.515 -6.803 -4.213 1.00 94.81 195 PHE A C 1
ATOM 1453 O O . PHE A 1 195 ? 1.368 -6.911 -5.094 1.00 94.81 195 PHE A O 1
ATOM 1460 N N . ALA A 1 196 ? 0.667 -7.377 -3.017 1.00 96.00 196 ALA A N 1
ATOM 1461 C CA . ALA A 1 196 ? 1.884 -8.081 -2.622 1.00 96.00 196 ALA A CA 1
ATOM 1462 C C . ALA A 1 196 ? 2.149 -9.320 -3.491 1.00 96.00 196 ALA A C 1
ATOM 1464 O O . ALA A 1 196 ? 3.304 -9.595 -3.807 1.00 96.00 196 ALA A O 1
ATOM 1465 N N . ALA A 1 197 ? 1.109 -10.045 -3.918 1.00 96.50 197 ALA A N 1
ATOM 1466 C CA . ALA A 1 197 ? 1.263 -11.194 -4.809 1.00 96.50 197 ALA A CA 1
ATOM 1467 C C . ALA A 1 197 ? 1.777 -10.777 -6.193 1.00 96.50 197 ALA A C 1
ATOM 1469 O O . ALA A 1 197 ? 2.710 -11.388 -6.712 1.00 96.50 197 ALA A O 1
ATOM 1470 N N . VAL A 1 198 ? 1.207 -9.717 -6.771 1.00 95.31 198 VAL A N 1
ATOM 1471 C CA . VAL A 1 198 ? 1.641 -9.199 -8.076 1.00 95.31 198 VAL A CA 1
ATOM 1472 C C . VAL A 1 198 ? 3.053 -8.613 -7.977 1.00 95.31 198 VAL A C 1
ATOM 1474 O O . VAL A 1 198 ? 3.882 -8.858 -8.849 1.00 95.31 198 VAL A O 1
ATOM 1477 N N . HIS A 1 199 ? 3.366 -7.903 -6.892 1.00 95.25 199 HIS A N 1
ATOM 1478 C CA . HIS A 1 199 ? 4.694 -7.339 -6.661 1.00 95.25 199 HIS A CA 1
ATOM 1479 C C . HIS A 1 199 ? 5.765 -8.423 -6.439 1.00 95.25 199 HIS A C 1
ATOM 1481 O O . HIS A 1 199 ? 6.867 -8.332 -6.979 1.00 95.25 199 HIS A O 1
ATOM 1487 N N . ALA A 1 200 ? 5.436 -9.490 -5.701 1.00 96.44 200 ALA A N 1
ATOM 1488 C CA . ALA A 1 200 ? 6.304 -10.657 -5.567 1.00 96.44 200 ALA A CA 1
ATOM 1489 C C . ALA A 1 200 ? 6.531 -11.330 -6.926 1.00 96.44 200 ALA A C 1
ATOM 1491 O O . ALA A 1 200 ? 7.667 -11.659 -7.258 1.00 96.44 200 ALA A O 1
ATOM 1492 N N . PHE A 1 201 ? 5.468 -11.501 -7.718 1.00 97.00 201 PHE A N 1
ATOM 1493 C CA . PHE A 1 201 ? 5.551 -12.084 -9.054 1.00 97.00 201 PHE A CA 1
ATOM 1494 C C . PHE A 1 201 ? 6.464 -11.276 -9.986 1.00 97.00 201 PHE A C 1
ATOM 1496 O O . PHE A 1 201 ? 7.334 -11.873 -10.615 1.00 97.00 201 PHE A O 1
ATOM 1503 N N . ASP A 1 202 ? 6.332 -9.945 -10.020 1.00 96.81 202 ASP A N 1
ATOM 1504 C CA . ASP A 1 202 ? 7.218 -9.058 -10.790 1.00 96.81 202 ASP A CA 1
ATOM 1505 C C . ASP A 1 202 ? 8.692 -9.321 -10.440 1.00 96.81 202 ASP A C 1
ATOM 1507 O O . ASP A 1 202 ? 9.504 -9.669 -11.297 1.00 96.81 202 ASP A O 1
ATOM 1511 N N . HIS A 1 203 ? 9.035 -9.299 -9.150 1.00 96.62 203 HIS A N 1
ATOM 1512 C CA . HIS A 1 203 ? 10.409 -9.554 -8.724 1.00 96.62 203 HIS A CA 1
ATOM 1513 C C . HIS A 1 203 ? 10.892 -10.986 -8.967 1.00 96.62 203 HIS A C 1
ATOM 1515 O O . HIS A 1 203 ? 12.072 -11.164 -9.268 1.00 96.62 203 HIS A O 1
ATOM 1521 N N . VAL A 1 204 ? 10.023 -11.997 -8.880 1.00 97.62 204 VAL A N 1
ATOM 1522 C CA . VAL A 1 204 ? 10.370 -13.378 -9.255 1.00 97.62 204 VAL A CA 1
ATOM 1523 C C . VAL A 1 204 ? 10.718 -13.451 -10.740 1.00 97.62 204 VAL A C 1
ATOM 1525 O O . VAL A 1 204 ? 11.741 -14.038 -11.084 1.00 97.62 204 VAL A O 1
ATOM 1528 N N . VAL A 1 205 ? 9.917 -12.832 -11.613 1.00 97.56 205 VAL A N 1
ATOM 1529 C CA . VAL A 1 205 ? 10.173 -12.801 -13.062 1.00 97.56 205 VAL A CA 1
ATOM 1530 C C . VAL A 1 205 ? 11.499 -12.104 -13.359 1.00 97.56 205 VAL A C 1
ATOM 1532 O O . VAL A 1 205 ? 12.326 -12.651 -14.094 1.00 97.56 205 VAL A O 1
ATOM 1535 N N . LEU A 1 206 ? 11.742 -10.942 -12.748 1.00 96.88 206 LEU A N 1
ATOM 1536 C CA . LEU A 1 206 ? 12.994 -10.202 -12.905 1.00 96.88 206 LEU A CA 1
ATOM 1537 C C . LEU A 1 206 ? 14.189 -11.042 -12.423 1.00 96.88 206 LEU A C 1
ATOM 1539 O O . LEU A 1 206 ? 15.135 -11.256 -13.176 1.00 96.88 206 LEU A O 1
ATOM 1543 N N . LEU A 1 207 ? 14.143 -11.589 -11.205 1.00 97.19 207 LEU A N 1
ATOM 1544 C CA . LEU A 1 207 ? 15.236 -12.394 -10.643 1.00 97.19 207 LEU A CA 1
ATOM 1545 C C . LEU A 1 207 ? 15.509 -13.675 -11.437 1.00 97.19 207 LEU A C 1
ATOM 1547 O O . LEU A 1 207 ? 16.673 -14.028 -11.623 1.00 97.19 207 LEU A O 1
ATOM 1551 N N . ALA A 1 208 ? 14.463 -14.364 -11.897 1.00 97.56 208 ALA A N 1
ATOM 1552 C CA . ALA A 1 208 ? 14.591 -15.617 -12.636 1.00 97.56 208 ALA A CA 1
ATOM 1553 C C . ALA A 1 208 ? 15.213 -15.412 -14.022 1.00 97.56 208 ALA A C 1
ATOM 1555 O O . ALA A 1 208 ? 15.986 -16.248 -14.485 1.00 97.56 208 ALA A O 1
ATOM 1556 N N . THR A 1 209 ? 14.887 -14.302 -14.684 1.00 97.25 209 THR A N 1
ATOM 1557 C CA . THR A 1 209 ? 15.385 -14.000 -16.033 1.00 97.25 209 THR A CA 1
ATOM 1558 C C . THR A 1 209 ? 16.675 -13.180 -16.024 1.00 97.25 209 THR A C 1
ATOM 1560 O O . THR A 1 209 ? 17.415 -13.184 -17.006 1.00 97.25 209 THR A O 1
ATOM 1563 N N . GLY A 1 210 ? 16.950 -12.453 -14.936 1.00 97.12 210 GLY A N 1
ATOM 1564 C CA . GLY A 1 210 ? 18.027 -11.467 -14.852 1.00 97.12 210 GLY A CA 1
ATOM 1565 C C . GLY A 1 210 ? 17.845 -10.273 -15.798 1.00 97.12 210 GLY A C 1
ATOM 1566 O O . GLY A 1 210 ? 18.787 -9.498 -15.991 1.00 97.12 210 GLY A O 1
ATOM 1567 N N . ARG A 1 211 ? 16.668 -10.134 -16.422 1.00 97.81 211 ARG A N 1
ATOM 1568 C CA . ARG A 1 211 ? 16.374 -9.153 -17.472 1.00 97.81 211 ARG A CA 1
ATOM 1569 C C . ARG A 1 211 ? 14.955 -8.613 -17.312 1.00 97.81 211 ARG A C 1
ATOM 1571 O O . ARG A 1 211 ? 14.085 -9.284 -16.770 1.00 97.81 211 ARG A O 1
ATOM 1578 N N . PHE A 1 212 ? 14.704 -7.405 -17.796 1.00 97.38 212 PHE A N 1
ATOM 1579 C CA . PHE A 1 212 ? 13.333 -6.939 -17.952 1.00 97.38 212 PHE A CA 1
ATOM 1580 C C . PHE A 1 212 ? 12.632 -7.783 -19.024 1.00 97.38 212 PHE A C 1
ATOM 1582 O O . PHE A 1 212 ? 13.254 -8.102 -20.043 1.00 97.38 212 PHE A O 1
ATOM 1589 N N . PRO A 1 213 ? 11.348 -8.135 -18.846 1.00 97.38 213 PRO A N 1
ATOM 1590 C CA . PRO A 1 213 ? 10.585 -8.826 -19.876 1.00 97.38 213 PRO A CA 1
ATOM 1591 C C . PRO A 1 213 ? 10.526 -8.022 -21.182 1.00 97.38 213 PRO A C 1
ATOM 1593 O O . PRO A 1 213 ? 10.762 -6.808 -21.213 1.00 97.38 213 PRO A O 1
ATOM 1596 N N . GLY A 1 214 ? 10.161 -8.696 -22.274 1.00 96.62 214 GLY A N 1
ATOM 1597 C CA . GLY A 1 214 ? 9.831 -8.008 -23.523 1.00 96.62 214 GLY A CA 1
ATOM 1598 C C . GLY A 1 214 ? 8.646 -7.051 -23.343 1.00 96.62 214 GLY A C 1
ATOM 1599 O O . GLY A 1 214 ? 7.860 -7.199 -22.405 1.00 96.62 214 GLY A O 1
ATOM 1600 N N . ALA A 1 215 ? 8.490 -6.093 -24.261 1.00 95.38 215 ALA A N 1
ATOM 1601 C CA . ALA A 1 215 ? 7.465 -5.046 -24.188 1.00 95.38 215 ALA A CA 1
ATOM 1602 C C . ALA A 1 215 ? 6.052 -5.532 -23.794 1.00 95.38 215 ALA A C 1
ATOM 1604 O O . ALA A 1 215 ? 5.546 -5.053 -22.779 1.00 95.38 215 ALA A O 1
ATOM 1605 N N . PRO A 1 216 ? 5.424 -6.517 -24.474 1.00 95.38 216 PRO A N 1
ATOM 1606 C CA . PRO A 1 216 ? 4.055 -6.919 -24.138 1.00 95.38 216 PRO A CA 1
ATOM 1607 C C . PRO A 1 216 ? 3.933 -7.526 -22.733 1.00 95.38 216 PRO A C 1
ATOM 1609 O O . PRO A 1 216 ? 2.959 -7.276 -22.029 1.00 95.38 216 PRO A O 1
ATOM 1612 N N . GLN A 1 217 ? 4.936 -8.294 -22.296 1.00 96.56 217 GLN A N 1
ATOM 1613 C CA . GLN A 1 217 ? 4.948 -8.915 -20.969 1.00 96.56 217 GLN A CA 1
ATOM 1614 C C . GLN A 1 217 ? 5.167 -7.872 -19.870 1.00 96.56 217 GLN A C 1
ATOM 1616 O O . GLN A 1 217 ? 4.465 -7.880 -18.862 1.00 96.56 217 GLN A O 1
ATOM 1621 N N . CYS A 1 218 ? 6.112 -6.955 -20.085 1.00 96.12 218 CYS A N 1
ATOM 1622 C CA . CYS A 1 218 ? 6.416 -5.872 -19.158 1.00 96.12 218 CYS A CA 1
ATOM 1623 C C . CYS A 1 218 ? 5.197 -4.956 -18.981 1.00 96.12 218 CYS A C 1
ATOM 1625 O O . CYS A 1 218 ? 4.780 -4.722 -17.853 1.00 96.12 218 CYS A O 1
ATOM 1627 N N . VAL A 1 219 ? 4.544 -4.545 -20.075 1.00 95.25 219 VAL A N 1
ATOM 1628 C CA . VAL A 1 219 ? 3.315 -3.732 -20.037 1.00 95.25 219 VAL A CA 1
ATOM 1629 C C . VAL A 1 219 ? 2.175 -4.456 -19.316 1.00 95.25 219 VAL A C 1
ATOM 1631 O O . VAL A 1 219 ? 1.476 -3.837 -18.511 1.00 95.25 219 VAL A O 1
ATOM 1634 N N . ALA A 1 220 ? 1.993 -5.760 -19.545 1.00 94.38 220 ALA A N 1
ATOM 1635 C CA . ALA A 1 220 ? 0.974 -6.542 -18.845 1.00 94.38 220 ALA A CA 1
ATOM 1636 C C . ALA A 1 220 ? 1.223 -6.576 -17.326 1.00 94.38 220 ALA A C 1
ATOM 1638 O O . ALA A 1 220 ? 0.308 -6.295 -16.550 1.00 94.38 220 ALA A O 1
ATOM 1639 N N . ILE A 1 221 ? 2.463 -6.844 -16.900 1.00 95.12 221 ILE A N 1
ATOM 1640 C CA . ILE A 1 221 ? 2.849 -6.818 -15.481 1.00 95.12 221 ILE A CA 1
ATOM 1641 C C . ILE A 1 221 ? 2.643 -5.412 -14.906 1.00 95.12 221 ILE A C 1
ATOM 1643 O O . ILE A 1 221 ? 1.945 -5.266 -13.903 1.00 95.12 221 ILE A O 1
ATOM 1647 N N . SER A 1 222 ? 3.149 -4.375 -15.579 1.00 94.50 222 SER A N 1
ATOM 1648 C CA . SER A 1 222 ? 2.987 -2.971 -15.184 1.00 94.50 222 SER A CA 1
ATOM 1649 C C . SER A 1 222 ? 1.535 -2.561 -15.008 1.00 94.50 222 SER A C 1
ATOM 1651 O O . SER A 1 222 ? 1.218 -1.858 -14.050 1.00 94.50 222 SER A O 1
ATOM 1653 N N . THR A 1 223 ? 0.643 -3.021 -15.884 1.00 93.31 223 THR A N 1
ATOM 1654 C CA . THR A 1 223 ? -0.794 -2.735 -15.796 1.00 93.31 223 THR A CA 1
ATOM 1655 C C . THR A 1 223 ? -1.373 -3.295 -14.501 1.00 93.31 223 THR A C 1
ATOM 1657 O O . THR A 1 223 ? -2.010 -2.569 -13.737 1.00 93.31 223 THR A O 1
ATOM 1660 N N . ILE A 1 224 ? -1.116 -4.576 -14.222 1.00 93.25 224 ILE A N 1
ATOM 1661 C CA . ILE A 1 224 ? -1.647 -5.252 -13.034 1.00 93.25 224 ILE A CA 1
ATOM 1662 C C . ILE A 1 224 ? -1.052 -4.629 -11.764 1.00 93.25 224 ILE A C 1
ATOM 1664 O O . ILE A 1 224 ? -1.800 -4.322 -10.835 1.00 93.25 224 ILE A O 1
ATOM 1668 N N . VAL A 1 225 ? 0.265 -4.384 -11.736 1.00 92.94 225 VAL A N 1
ATOM 1669 C CA . VAL A 1 225 ? 0.946 -3.737 -10.601 1.00 92.94 225 VAL A CA 1
ATOM 1670 C C . VAL A 1 225 ? 0.366 -2.346 -10.346 1.00 92.94 225 VAL A C 1
ATOM 1672 O O . VAL A 1 225 ? 0.029 -2.035 -9.207 1.00 92.94 225 VAL A O 1
ATOM 1675 N N . SER A 1 226 ? 0.201 -1.524 -11.386 1.00 91.94 226 SER A N 1
ATOM 1676 C CA . SER A 1 226 ? -0.277 -0.140 -11.257 1.00 91.94 226 SER A CA 1
ATOM 1677 C C . SER A 1 226 ? -1.716 -0.068 -10.758 1.00 91.94 226 SER A C 1
ATOM 1679 O O . SER A 1 226 ? -2.018 0.726 -9.868 1.00 91.94 226 SER A O 1
ATOM 1681 N N . ILE A 1 227 ? -2.599 -0.927 -11.281 1.00 91.56 227 ILE A N 1
ATOM 1682 C CA . ILE A 1 227 ? -3.990 -1.008 -10.826 1.00 91.56 227 ILE A CA 1
ATOM 1683 C C . ILE A 1 227 ? -4.043 -1.480 -9.371 1.00 91.56 227 ILE A C 1
ATOM 1685 O O . ILE A 1 227 ? -4.727 -0.858 -8.560 1.00 91.56 227 ILE A O 1
ATOM 1689 N N . ALA A 1 228 ? -3.310 -2.541 -9.017 1.00 93.06 228 ALA A N 1
ATOM 1690 C CA . ALA A 1 228 ? -3.296 -3.066 -7.654 1.00 93.06 228 ALA A CA 1
ATOM 1691 C C . ALA A 1 228 ? -2.734 -2.042 -6.654 1.00 93.06 228 ALA A C 1
ATOM 1693 O O . ALA A 1 228 ? -3.337 -1.810 -5.607 1.00 93.06 228 ALA A O 1
ATOM 1694 N N . PHE A 1 229 ? -1.626 -1.384 -7.008 1.00 92.94 229 PHE A N 1
ATOM 1695 C CA . PHE A 1 229 ? -1.002 -0.334 -6.208 1.00 92.94 229 PHE A CA 1
ATOM 1696 C C . PHE A 1 229 ? -1.948 0.845 -5.998 1.00 92.94 229 PHE A C 1
ATOM 1698 O O . PHE A 1 229 ? -2.205 1.259 -4.868 1.00 92.94 229 PHE A O 1
ATOM 1705 N N . GLY A 1 230 ? -2.488 1.382 -7.089 1.00 92.44 230 GLY A N 1
ATOM 1706 C CA . GLY A 1 230 ? -3.386 2.522 -7.051 1.00 92.44 230 GLY A CA 1
ATOM 1707 C C . GLY A 1 230 ? -4.642 2.231 -6.237 1.00 92.44 230 GLY A C 1
ATOM 1708 O O . GLY A 1 230 ? -4.990 2.991 -5.329 1.00 92.44 230 GLY A O 1
ATOM 1709 N N . PHE A 1 231 ? -5.269 1.079 -6.489 1.00 92.50 231 PHE A N 1
ATOM 1710 C CA . PHE A 1 231 ? -6.412 0.617 -5.715 1.00 92.50 231 PHE A CA 1
ATOM 1711 C C . PHE A 1 231 ? -6.074 0.540 -4.222 1.00 92.50 231 PHE A C 1
ATOM 1713 O O . PHE A 1 231 ? -6.814 1.091 -3.413 1.00 92.50 231 PHE A O 1
ATOM 1720 N N . GLN A 1 232 ? -4.931 -0.048 -3.849 1.00 93.50 232 GLN A N 1
ATOM 1721 C CA . GLN A 1 232 ? -4.464 -0.100 -2.461 1.00 93.50 232 GLN A CA 1
ATOM 1722 C C . GLN A 1 232 ? -4.312 1.283 -1.827 1.00 93.50 232 GLN A C 1
ATOM 1724 O O . GLN A 1 232 ? -4.842 1.500 -0.734 1.00 93.50 232 GLN A O 1
ATOM 1729 N N . GLN A 1 233 ? -3.629 2.222 -2.489 1.00 94.62 233 GLN A N 1
ATOM 1730 C CA . GLN A 1 233 ? -3.365 3.543 -1.913 1.00 94.62 233 GLN A CA 1
ATOM 1731 C C . GLN A 1 233 ? -4.653 4.333 -1.665 1.00 94.62 233 GLN A C 1
ATOM 1733 O O . GLN A 1 233 ? -4.869 4.843 -0.562 1.00 94.62 233 GLN A O 1
ATOM 1738 N N . TYR A 1 234 ? -5.541 4.403 -2.659 1.00 94.00 234 TYR A N 1
ATOM 1739 C CA . TYR A 1 234 ? -6.800 5.130 -2.502 1.00 94.00 234 TYR A CA 1
ATOM 1740 C C . TYR A 1 234 ? -7.728 4.438 -1.519 1.00 94.00 234 TYR A C 1
ATOM 1742 O O . TYR A 1 234 ? -8.336 5.107 -0.684 1.00 94.00 234 TYR A O 1
ATOM 1750 N N . TYR A 1 235 ? -7.810 3.108 -1.576 1.00 92.38 235 TYR A N 1
ATOM 1751 C CA . TYR A 1 235 ? -8.653 2.358 -0.662 1.00 92.38 235 TYR A CA 1
ATOM 1752 C C . TYR A 1 235 ? -8.227 2.596 0.789 1.00 92.38 235 TYR A C 1
ATOM 1754 O O . TYR A 1 235 ? -9.056 3.000 1.598 1.00 92.38 235 TYR A O 1
ATOM 1762 N N . ALA A 1 236 ? -6.938 2.455 1.115 1.00 91.50 236 ALA A N 1
ATOM 1763 C CA . ALA A 1 236 ? -6.420 2.716 2.459 1.00 91.50 236 ALA A CA 1
ATOM 1764 C C . ALA A 1 236 ? -6.630 4.177 2.911 1.00 91.50 236 ALA A C 1
ATOM 1766 O O . ALA A 1 236 ? -7.046 4.423 4.052 1.00 91.50 236 ALA A O 1
ATOM 1767 N N . GLY A 1 237 ? -6.421 5.144 2.010 1.00 93.56 237 GLY A N 1
ATOM 1768 C CA . GLY A 1 237 ? -6.638 6.564 2.287 1.00 93.56 237 GLY A CA 1
ATOM 1769 C C . GLY A 1 237 ? -8.100 6.893 2.606 1.00 93.56 237 GLY A C 1
ATOM 1770 O O . GLY A 1 237 ? -8.397 7.450 3.667 1.00 93.56 237 GLY A O 1
ATOM 1771 N N . PHE A 1 238 ? -9.037 6.481 1.747 1.00 94.00 238 PHE A N 1
ATOM 1772 C CA . PHE A 1 238 ? -10.471 6.695 1.970 1.00 94.00 238 PHE A CA 1
ATOM 1773 C C . PHE A 1 238 ? -10.991 5.946 3.192 1.00 94.00 238 PHE A C 1
ATOM 1775 O O . PHE A 1 238 ? -11.798 6.479 3.950 1.00 94.00 238 PHE A O 1
ATOM 1782 N N . LEU A 1 239 ? -10.509 4.728 3.425 1.00 90.75 239 LEU A N 1
ATOM 1783 C CA . LEU A 1 239 ? -10.895 3.929 4.580 1.00 90.75 239 LEU A CA 1
ATOM 1784 C C . LEU A 1 239 ? -10.455 4.601 5.896 1.00 90.75 239 LEU A C 1
ATOM 1786 O O . LEU A 1 239 ? -11.214 4.623 6.873 1.00 90.75 239 LEU A O 1
ATOM 1790 N N . SER A 1 240 ? -9.271 5.223 5.909 1.00 91.94 240 SER A N 1
ATOM 1791 C CA . SER A 1 240 ? -8.798 6.058 7.021 1.00 91.94 240 SER A CA 1
ATOM 1792 C C . SER A 1 240 ? -9.694 7.284 7.218 1.00 91.94 240 SER A C 1
ATOM 1794 O O . SER A 1 240 ? -10.192 7.513 8.323 1.00 91.94 240 SER A O 1
ATOM 1796 N N . PHE A 1 241 ? -9.987 8.010 6.136 1.00 92.88 241 PHE A N 1
ATOM 1797 C CA . PHE A 1 241 ? -10.834 9.202 6.164 1.00 92.88 241 PHE A CA 1
ATOM 1798 C C . PHE A 1 241 ? -12.271 8.910 6.631 1.00 92.88 241 PHE A C 1
ATOM 1800 O O . PHE A 1 241 ? -12.819 9.618 7.477 1.00 92.88 241 PHE A O 1
ATOM 1807 N N . PHE A 1 242 ? -12.880 7.820 6.164 1.00 91.75 242 PHE A N 1
ATOM 1808 C CA . PHE A 1 242 ? -14.199 7.385 6.628 1.00 91.75 242 PHE A CA 1
ATOM 1809 C C . PHE A 1 242 ? -14.196 6.968 8.094 1.00 91.75 242 PHE A C 1
ATOM 1811 O O . PHE A 1 242 ? -15.158 7.240 8.816 1.00 91.75 242 PHE A O 1
ATOM 1818 N N . THR A 1 243 ? -13.108 6.357 8.563 1.00 89.81 243 THR A N 1
ATOM 1819 C CA . THR A 1 243 ? -12.947 6.060 9.989 1.00 89.81 243 THR A CA 1
ATOM 1820 C C . THR A 1 243 ? -12.925 7.350 10.806 1.00 89.81 243 THR A C 1
ATOM 1822 O O . THR A 1 243 ? -13.601 7.423 11.831 1.00 89.81 243 THR A O 1
ATOM 1825 N N . TYR A 1 244 ? -12.232 8.388 10.331 1.00 93.12 244 TYR A N 1
ATOM 1826 C CA . TYR A 1 244 ? -12.261 9.717 10.942 1.00 93.12 244 TYR A CA 1
ATOM 1827 C C . TYR A 1 244 ? -13.675 10.317 10.979 1.00 93.12 244 TYR A C 1
ATOM 1829 O O . TYR A 1 244 ? -14.134 10.708 12.054 1.00 93.12 244 TYR A O 1
ATOM 1837 N N . LEU A 1 245 ? -14.390 10.349 9.849 1.00 93.25 245 LEU A N 1
ATOM 1838 C CA . LEU A 1 245 ? -15.748 10.905 9.791 1.00 93.25 245 LEU A CA 1
ATOM 1839 C C . LEU A 1 245 ? -16.696 10.190 10.757 1.00 93.25 245 LEU A C 1
ATOM 1841 O O . LEU A 1 245 ? -17.433 10.834 11.502 1.00 93.25 245 LEU A O 1
ATOM 1845 N N . LYS A 1 246 ? -16.625 8.859 10.811 1.00 90.25 246 LYS A N 1
ATOM 1846 C CA . LYS A 1 246 ? -17.461 8.063 11.709 1.00 90.25 246 LYS A CA 1
ATOM 1847 C C . LYS A 1 246 ? -17.122 8.297 13.181 1.00 90.25 246 LYS A C 1
ATOM 1849 O O . LYS A 1 246 ? -18.025 8.435 13.996 1.00 90.25 246 LYS A O 1
ATOM 1854 N N . VAL A 1 247 ? -15.836 8.290 13.532 1.00 89.06 247 VAL A N 1
ATOM 1855 C CA . VAL A 1 247 ? -15.390 8.318 14.932 1.00 89.06 247 VAL A CA 1
ATOM 1856 C C . VAL A 1 247 ? -15.413 9.724 15.517 1.00 89.06 247 VAL A C 1
ATOM 1858 O O . VAL A 1 247 ? -15.926 9.912 16.611 1.00 89.06 247 VAL A O 1
ATOM 1861 N N . VAL A 1 248 ? -14.844 10.696 14.804 1.00 93.00 248 VAL A N 1
ATOM 1862 C CA . VAL A 1 248 ? -14.624 12.052 15.326 1.00 93.00 248 VAL A CA 1
ATOM 1863 C C . VAL A 1 248 ? -15.794 12.966 14.989 1.00 93.00 248 VAL A C 1
ATOM 1865 O O . VAL A 1 248 ? -16.172 13.810 15.794 1.00 93.00 248 VAL A O 1
ATOM 1868 N N . ARG A 1 249 ? -16.386 12.819 13.796 1.00 94.44 249 ARG A N 1
ATOM 1869 C CA . ARG A 1 249 ? -17.517 13.661 13.371 1.00 94.44 249 ARG A CA 1
ATOM 1870 C C . ARG A 1 249 ? -18.882 13.033 13.646 1.00 94.44 249 ARG A C 1
ATOM 1872 O O . ARG A 1 249 ? -19.882 13.725 13.500 1.00 94.44 249 ARG A O 1
ATOM 1879 N N . GLY A 1 250 ? -18.943 11.750 14.010 1.00 91.06 250 GLY A N 1
ATOM 1880 C CA . GLY A 1 250 ? -20.210 11.024 14.159 1.00 91.06 250 GLY A CA 1
ATOM 1881 C C . GLY A 1 250 ? -21.005 10.911 12.852 1.00 91.06 250 GLY A C 1
ATOM 1882 O O . GLY A 1 250 ? -22.200 10.628 12.880 1.00 91.06 250 GLY A O 1
ATOM 1883 N N . VAL A 1 251 ? -20.369 11.151 11.699 1.00 93.62 251 VAL A N 1
ATOM 1884 C CA . VAL A 1 251 ? -21.029 11.125 10.391 1.00 93.62 251 VAL A CA 1
ATOM 1885 C C . VAL A 1 251 ? -21.019 9.696 9.867 1.00 93.62 251 VAL A C 1
ATOM 1887 O O . VAL A 1 251 ? -19.970 9.126 9.562 1.00 93.62 251 VAL A O 1
ATOM 1890 N N . HIS A 1 252 ? -22.209 9.114 9.750 1.00 89.81 252 HIS A N 1
ATOM 1891 C CA . HIS A 1 252 ? -22.409 7.788 9.181 1.00 89.81 252 HIS A CA 1
ATOM 1892 C C . HIS A 1 252 ? -22.721 7.901 7.690 1.00 89.81 252 HIS A C 1
ATOM 1894 O O . HIS A 1 252 ? -23.839 8.234 7.306 1.00 89.81 252 HIS A O 1
ATOM 1900 N N . LEU A 1 253 ? -21.733 7.604 6.846 1.00 88.94 253 LEU A N 1
ATOM 1901 C CA . LEU A 1 253 ? -21.931 7.525 5.401 1.00 88.94 253 LEU A CA 1
ATOM 1902 C C . LEU A 1 253 ? -22.454 6.129 5.020 1.00 88.94 253 LEU A C 1
ATOM 1904 O O . LEU A 1 253 ? -21.795 5.133 5.337 1.00 88.94 253 LEU A O 1
ATOM 1908 N N . PRO A 1 254 ? -23.612 6.016 4.346 1.00 89.19 254 PRO A N 1
ATOM 1909 C CA . PRO A 1 254 ? -24.101 4.738 3.852 1.00 89.19 254 PRO A CA 1
ATOM 1910 C C . PRO A 1 254 ? -23.286 4.326 2.620 1.00 89.19 254 PRO A C 1
ATOM 1912 O O . PRO A 1 254 ? -23.592 4.725 1.503 1.00 89.19 254 PRO A O 1
ATOM 1915 N N . LEU A 1 255 ? -22.251 3.504 2.805 1.00 86.31 255 LEU A N 1
ATOM 1916 C CA . LEU A 1 255 ? -21.386 3.033 1.707 1.00 86.31 255 LEU A CA 1
ATOM 1917 C C . LEU A 1 255 ? -22.050 1.976 0.800 1.00 86.31 255 LEU A C 1
ATOM 1919 O O . LEU A 1 255 ? -21.440 1.508 -0.160 1.00 86.31 255 LEU A O 1
ATOM 1923 N N . GLY A 1 256 ? -23.301 1.613 1.088 1.00 87.19 256 GLY A N 1
ATOM 1924 C CA . GLY A 1 256 ? -24.047 0.588 0.368 1.00 87.19 256 GLY A CA 1
ATOM 1925 C C . GLY A 1 256 ? -23.669 -0.844 0.777 1.00 87.19 256 GLY A C 1
ATOM 1926 O O . GLY A 1 256 ? -22.850 -1.058 1.680 1.00 87.19 256 GLY A O 1
ATOM 1927 N N . PRO A 1 257 ? -24.287 -1.855 0.143 1.00 82.69 257 PRO A N 1
ATOM 1928 C CA . PRO A 1 257 ? -23.950 -3.258 0.363 1.00 82.69 257 PRO A CA 1
ATOM 1929 C C . PRO A 1 257 ? -22.475 -3.512 0.047 1.00 82.69 257 PRO A C 1
ATOM 1931 O O . PRO A 1 257 ? -21.989 -3.094 -1.000 1.00 82.69 257 PRO A O 1
ATOM 1934 N N . MET A 1 258 ? -21.758 -4.188 0.952 1.00 77.31 258 MET A N 1
ATOM 1935 C CA . MET A 1 258 ? -20.313 -4.445 0.800 1.00 77.31 258 MET A CA 1
ATOM 1936 C C . MET A 1 258 ? -19.477 -3.181 0.558 1.00 77.31 258 MET A C 1
ATOM 1938 O O . MET A 1 258 ? -18.399 -3.250 -0.018 1.00 77.31 258 MET A O 1
ATOM 1942 N N . ASP A 1 259 ? -19.980 -2.024 0.995 1.00 88.19 259 ASP A N 1
ATOM 1943 C CA . ASP A 1 259 ? -19.329 -0.733 0.791 1.00 88.19 259 ASP A CA 1
ATOM 1944 C C . ASP A 1 259 ? -19.058 -0.439 -0.701 1.00 88.19 259 ASP A C 1
ATOM 1946 O O . ASP A 1 259 ? -18.071 0.205 -1.056 1.00 88.19 259 ASP A O 1
ATOM 1950 N N . CYS A 1 260 ? -19.928 -0.927 -1.599 1.00 87.00 260 CYS A N 1
ATOM 1951 C CA . CYS A 1 260 ? -19.755 -0.843 -3.051 1.00 87.00 260 CYS A CA 1
ATOM 1952 C C . CYS A 1 260 ? -19.532 0.586 -3.562 1.00 87.00 260 CYS A C 1
ATOM 1954 O O . CYS A 1 260 ? -18.806 0.772 -4.537 1.00 87.00 260 CYS A O 1
ATOM 1956 N N . TYR A 1 261 ? -20.089 1.599 -2.890 1.00 89.06 261 TYR A N 1
ATOM 1957 C CA . TYR A 1 261 ? -19.886 3.001 -3.258 1.00 89.06 261 TYR A CA 1
ATOM 1958 C C . TYR A 1 261 ? -18.459 3.500 -3.004 1.00 89.06 261 TYR A C 1
ATOM 1960 O O . TYR A 1 261 ? -18.064 4.499 -3.592 1.00 89.06 261 TYR A O 1
ATOM 1968 N N . LEU A 1 262 ? -17.668 2.801 -2.185 1.00 88.94 262 LEU A N 1
ATOM 1969 C CA . LEU A 1 262 ? -16.227 3.032 -2.073 1.00 88.94 262 LEU A CA 1
ATOM 1970 C C . LEU A 1 262 ? -15.463 2.307 -3.193 1.00 88.94 262 LEU A C 1
ATOM 1972 O O . LEU A 1 262 ? -14.561 2.875 -3.799 1.00 88.94 262 LEU A O 1
ATOM 1976 N N . HIS A 1 263 ? -15.828 1.058 -3.485 1.00 88.31 263 HIS A N 1
ATOM 1977 C CA . HIS A 1 263 ? -15.100 0.218 -4.439 1.00 88.31 263 HIS A CA 1
ATOM 1978 C C . HIS A 1 263 ? -15.277 0.659 -5.899 1.00 88.31 263 HIS A C 1
ATOM 1980 O O . HIS A 1 263 ? -14.294 0.721 -6.635 1.00 88.31 263 HIS A O 1
ATOM 1986 N N . ILE A 1 264 ? -16.511 0.961 -6.320 1.00 89.12 264 ILE A N 1
ATOM 1987 C CA . ILE A 1 264 ? -16.845 1.230 -7.728 1.00 89.12 264 ILE A CA 1
ATOM 1988 C C . ILE A 1 264 ? -16.101 2.460 -8.272 1.00 89.12 264 ILE A C 1
ATOM 1990 O O . ILE A 1 264 ? -15.460 2.318 -9.312 1.00 89.12 264 ILE A O 1
ATOM 1994 N N . PRO A 1 265 ? -16.108 3.636 -7.610 1.00 87.88 265 PRO A N 1
ATOM 1995 C CA . PRO A 1 265 ? -15.432 4.814 -8.151 1.00 87.88 265 PRO A CA 1
ATOM 1996 C C . PRO A 1 265 ? -13.916 4.632 -8.241 1.00 87.88 265 PRO A C 1
ATOM 1998 O O . PRO A 1 265 ? -13.316 5.040 -9.230 1.00 87.88 265 PRO A O 1
ATOM 2001 N N . ILE A 1 266 ? -13.303 3.975 -7.246 1.00 90.50 266 ILE A N 1
ATOM 2002 C CA . ILE A 1 266 ? -11.861 3.689 -7.247 1.00 90.50 266 ILE A CA 1
ATOM 2003 C C . ILE A 1 266 ? -11.528 2.731 -8.394 1.00 90.50 266 ILE A C 1
ATOM 2005 O O . ILE A 1 266 ? -10.649 3.021 -9.201 1.00 90.50 266 ILE A O 1
ATOM 2009 N N . ALA A 1 267 ? -12.252 1.614 -8.507 1.00 88.62 267 ALA A N 1
ATOM 2010 C CA . ALA A 1 267 ? -12.032 0.640 -9.572 1.00 88.62 267 ALA A CA 1
ATOM 2011 C C . ALA A 1 267 ? -12.232 1.260 -10.963 1.00 88.62 267 ALA A C 1
ATOM 2013 O O . ALA A 1 267 ? -11.417 1.036 -11.854 1.00 88.62 267 ALA A O 1
ATOM 2014 N N . PHE A 1 268 ? -13.274 2.077 -11.138 1.00 88.06 268 PHE A N 1
ATOM 2015 C CA . PHE A 1 268 ? -13.545 2.773 -12.393 1.00 88.06 268 PHE A CA 1
ATOM 2016 C C . PHE A 1 268 ? -12.443 3.780 -12.743 1.00 88.06 268 PHE A C 1
ATOM 2018 O O . PHE A 1 268 ? -11.942 3.759 -13.864 1.00 88.06 268 PHE A O 1
ATOM 2025 N N . ALA A 1 269 ? -12.008 4.609 -11.788 1.00 87.44 269 ALA A N 1
ATOM 2026 C CA . ALA A 1 269 ? -10.929 5.571 -12.007 1.00 87.44 269 ALA A CA 1
ATOM 2027 C C . ALA A 1 269 ? -9.626 4.881 -12.442 1.00 87.44 269 ALA A C 1
ATOM 2029 O O . ALA A 1 269 ? -8.971 5.336 -13.378 1.00 87.44 269 ALA A O 1
ATOM 2030 N N . PHE A 1 270 ? -9.281 3.745 -11.825 1.00 87.62 270 PHE A N 1
ATOM 2031 C CA . PHE A 1 270 ? -8.090 2.981 -12.202 1.00 87.62 270 PHE A CA 1
ATOM 2032 C C . PHE A 1 270 ? -8.242 2.186 -13.495 1.00 87.62 270 PHE A C 1
ATOM 2034 O O . PHE A 1 270 ? -7.253 2.006 -14.201 1.00 87.62 270 PHE A O 1
ATOM 2041 N N . ALA A 1 271 ? -9.454 1.761 -13.850 1.00 85.12 271 ALA A N 1
ATOM 2042 C CA . ALA A 1 271 ? -9.721 1.184 -15.163 1.00 85.12 271 ALA A CA 1
ATOM 2043 C C . ALA A 1 271 ? -9.519 2.229 -16.271 1.00 85.12 271 ALA A C 1
ATOM 2045 O O . ALA A 1 271 ? -8.815 1.961 -17.242 1.00 85.12 271 ALA A O 1
ATOM 2046 N N . VAL A 1 272 ? -10.064 3.440 -16.096 1.00 84.94 272 VAL A N 1
ATOM 2047 C CA . VAL A 1 272 ? -9.868 4.559 -17.035 1.00 84.94 272 VAL A CA 1
ATOM 2048 C C . VAL A 1 272 ? -8.391 4.935 -17.123 1.00 84.94 272 VAL A C 1
ATOM 2050 O O . VAL A 1 272 ? -7.859 5.045 -18.225 1.00 84.94 272 VAL A O 1
ATOM 2053 N N . LEU A 1 273 ? -7.709 5.069 -15.980 1.00 84.88 273 LEU A N 1
ATOM 2054 C CA . LEU A 1 273 ? -6.273 5.335 -15.949 1.00 84.88 273 LEU A CA 1
ATOM 2055 C C . LEU A 1 273 ? -5.495 4.233 -16.684 1.00 84.88 273 LEU A C 1
ATOM 2057 O O . LEU A 1 273 ? -4.647 4.547 -17.509 1.00 84.88 273 LEU A O 1
ATOM 2061 N N . GLY A 1 274 ? -5.822 2.958 -16.462 1.00 82.94 274 GLY A N 1
ATOM 2062 C CA . GLY A 1 274 ? -5.207 1.831 -17.165 1.00 82.94 274 GLY A CA 1
ATOM 2063 C C . GLY A 1 274 ? -5.356 1.921 -18.686 1.00 82.94 274 GLY A C 1
ATOM 2064 O O . GLY A 1 274 ? -4.375 1.740 -19.403 1.00 82.94 274 GLY A O 1
ATOM 2065 N N . VAL A 1 275 ? -6.547 2.274 -19.183 1.00 84.31 275 VAL A N 1
ATOM 2066 C CA . VAL A 1 275 ? -6.787 2.480 -20.623 1.00 84.31 275 VAL A CA 1
ATOM 2067 C C . VAL A 1 275 ? -5.944 3.637 -21.164 1.00 84.31 275 VAL A C 1
ATOM 2069 O O . VAL A 1 275 ? -5.262 3.474 -22.173 1.00 84.31 275 VAL A O 1
ATOM 2072 N N . VAL A 1 276 ? -5.937 4.789 -20.486 1.00 82.88 276 VAL A N 1
ATOM 2073 C CA . VAL A 1 276 ? -5.154 5.967 -20.906 1.00 82.88 276 VAL A CA 1
ATOM 2074 C C . VAL A 1 276 ? -3.656 5.658 -20.937 1.00 82.88 276 VAL A C 1
ATOM 2076 O O . VAL A 1 276 ? -2.959 6.043 -21.874 1.00 82.88 276 VAL A O 1
ATOM 2079 N N . LEU A 1 277 ? -3.148 4.932 -19.943 1.00 82.31 277 LEU A N 1
ATOM 2080 C CA . LEU A 1 277 ? -1.736 4.562 -19.866 1.00 82.31 277 LEU A CA 1
ATOM 2081 C C . LEU A 1 277 ? -1.330 3.568 -20.951 1.00 82.31 277 LEU A C 1
ATOM 2083 O O . LEU A 1 277 ? -0.218 3.654 -21.467 1.00 82.31 277 LEU A O 1
ATOM 2087 N N . HIS A 1 278 ? -2.235 2.664 -21.326 1.00 83.50 278 HIS A N 1
ATOM 2088 C CA . HIS A 1 278 ? -1.997 1.741 -22.427 1.00 83.50 278 HIS A CA 1
ATOM 2089 C C . HIS A 1 278 ? -1.928 2.466 -23.778 1.00 83.50 278 HIS A C 1
ATOM 2091 O O . HIS A 1 278 ? -1.109 2.114 -24.616 1.00 83.50 278 HIS A O 1
ATOM 2097 N N . LEU A 1 279 ? -2.730 3.519 -23.966 1.00 89.25 279 LEU A N 1
ATOM 2098 C CA . LEU A 1 279 ? -2.733 4.333 -25.188 1.00 89.25 279 LEU A CA 1
ATOM 2099 C C . LEU A 1 279 ? -1.570 5.333 -25.280 1.00 89.25 279 LEU A C 1
ATOM 2101 O O . LEU A 1 279 ? -1.367 5.930 -26.332 1.00 89.25 279 LEU A O 1
ATOM 2105 N N . THR A 1 280 ? -0.837 5.558 -24.189 1.00 90.81 280 THR A N 1
ATOM 2106 C CA . THR A 1 280 ? 0.222 6.580 -24.104 1.00 90.81 280 THR A CA 1
ATOM 2107 C C . THR A 1 280 ? 1.615 5.993 -23.882 1.00 90.81 280 THR A C 1
ATOM 2109 O O . THR A 1 280 ? 2.541 6.748 -23.593 1.00 90.81 280 THR A O 1
ATOM 2112 N N . ASP A 1 281 ? 1.775 4.669 -23.966 1.00 92.94 281 ASP A N 1
ATOM 2113 C CA . ASP A 1 281 ? 3.030 3.941 -23.711 1.00 92.94 281 ASP A CA 1
ATOM 2114 C C . ASP A 1 281 ? 3.662 4.201 -22.328 1.00 92.94 281 ASP A C 1
ATOM 2116 O O . ASP A 1 281 ? 4.843 3.925 -22.103 1.00 92.94 281 ASP A O 1
ATOM 2120 N N . GLY A 1 282 ? 2.879 4.703 -21.365 1.00 94.44 282 GLY A N 1
ATOM 2121 C CA . GLY A 1 282 ? 3.373 5.102 -20.042 1.00 94.44 282 GLY A CA 1
ATOM 2122 C C . GLY A 1 282 ? 3.811 3.939 -19.144 1.00 94.44 282 GLY A C 1
ATOM 2123 O O . GLY A 1 282 ? 4.423 4.157 -18.100 1.00 94.44 282 GLY A O 1
ATOM 2124 N N . LEU A 1 283 ? 3.518 2.699 -19.535 1.00 96.12 283 LEU A N 1
ATOM 2125 C CA . LEU A 1 283 ? 3.816 1.477 -18.787 1.00 96.12 283 LEU A CA 1
ATOM 2126 C C . LEU A 1 283 ? 5.094 0.817 -19.308 1.00 96.12 283 LEU A C 1
ATOM 2128 O O . LEU A 1 283 ? 5.288 0.686 -20.514 1.00 96.12 283 LEU A O 1
ATOM 2132 N N . GLY A 1 284 ? 5.964 0.368 -18.406 1.00 96.19 284 GLY A N 1
ATOM 2133 C CA . GLY A 1 284 ? 7.230 -0.241 -18.799 1.00 96.19 284 GLY A CA 1
ATOM 2134 C C . GLY A 1 284 ? 8.232 -0.386 -17.653 1.00 96.19 284 GLY A C 1
ATOM 2135 O O . GLY A 1 284 ? 7.843 -0.381 -16.480 1.00 96.19 284 GLY A O 1
ATOM 2136 N N . PRO A 1 285 ? 9.526 -0.554 -17.980 1.00 96.94 285 PRO A N 1
ATOM 2137 C CA . PRO A 1 285 ? 10.570 -0.729 -16.985 1.00 96.94 285 PRO A CA 1
ATOM 2138 C C . PRO A 1 285 ? 10.937 0.619 -16.351 1.00 96.94 285 PRO A C 1
ATOM 2140 O O . PRO A 1 285 ? 11.343 1.555 -17.041 1.00 96.94 285 PRO A O 1
ATOM 2143 N N . SER A 1 286 ? 10.849 0.691 -15.022 1.00 95.25 286 SER A N 1
ATOM 2144 C CA . SER A 1 286 ? 11.226 1.881 -14.241 1.00 95.25 286 SER A CA 1
ATOM 2145 C C . SER A 1 286 ? 12.679 1.858 -13.756 1.00 95.25 286 SER A C 1
ATOM 2147 O O . SER A 1 286 ? 13.140 2.799 -13.117 1.00 95.25 286 SER A O 1
ATOM 2149 N N . GLY A 1 287 ? 13.397 0.759 -14.011 1.00 93.50 287 GLY A N 1
ATOM 2150 C CA . GLY A 1 287 ? 14.741 0.483 -13.490 1.00 93.50 287 GLY A CA 1
ATOM 2151 C C . GLY A 1 287 ? 14.744 -0.430 -12.261 1.00 93.50 287 GLY A C 1
ATOM 2152 O O . GLY A 1 287 ? 15.718 -1.144 -12.043 1.00 93.50 287 GLY A O 1
ATOM 2153 N N . PHE A 1 288 ? 13.637 -0.496 -11.514 1.00 92.81 288 PHE A N 1
ATOM 2154 C CA . PHE A 1 288 ? 13.498 -1.380 -10.343 1.00 92.81 288 PHE A CA 1
ATOM 2155 C C . PHE A 1 288 ? 12.400 -2.435 -10.488 1.00 92.81 288 PHE A C 1
ATOM 2157 O O . PHE A 1 288 ? 12.463 -3.486 -9.854 1.00 92.81 288 PHE A O 1
ATOM 2164 N N . THR A 1 289 ? 11.366 -2.132 -11.268 1.00 95.62 289 THR A N 1
ATOM 2165 C CA . THR A 1 289 ? 10.151 -2.944 -11.425 1.00 95.62 289 THR A CA 1
ATOM 2166 C C . THR A 1 289 ? 9.572 -2.731 -12.819 1.00 95.62 289 THR A C 1
ATOM 2168 O O . THR A 1 289 ? 9.954 -1.792 -13.528 1.00 95.62 289 THR A O 1
ATOM 2171 N N . CYS A 1 290 ? 8.619 -3.569 -13.209 1.00 96.25 290 CYS A N 1
ATOM 2172 C CA . CYS A 1 290 ? 7.732 -3.265 -14.323 1.00 96.25 290 CYS A CA 1
ATOM 2173 C C . CYS A 1 290 ? 6.579 -2.404 -13.790 1.00 96.25 290 CYS A C 1
ATOM 2175 O O . CYS A 1 290 ? 5.574 -2.933 -13.331 1.00 96.25 290 CYS A O 1
ATOM 2177 N N . THR A 1 291 ? 6.672 -1.074 -13.875 1.00 94.81 291 THR A N 1
ATOM 2178 C CA . THR A 1 291 ? 5.649 -0.144 -13.340 1.00 94.81 291 THR A CA 1
ATOM 2179 C C . THR A 1 291 ? 5.342 1.002 -14.293 1.00 94.81 291 THR A C 1
ATOM 2181 O O . THR A 1 291 ? 4.244 1.068 -14.836 1.00 94.81 291 THR A O 1
ATOM 2184 N N . PHE A 1 292 ? 6.309 1.879 -14.533 1.00 95.69 292 PHE A N 1
ATOM 2185 C CA . PHE A 1 292 ? 6.186 3.003 -15.453 1.00 95.69 292 PHE A CA 1
ATOM 2186 C C . PHE A 1 292 ? 7.396 3.053 -16.380 1.00 95.69 292 PHE A C 1
ATOM 2188 O O . PHE A 1 292 ? 8.505 2.687 -15.995 1.00 95.69 292 PHE A O 1
ATOM 2195 N N . ASN A 1 293 ? 7.181 3.500 -17.611 1.00 96.38 293 ASN A N 1
ATOM 2196 C CA . ASN A 1 293 ? 8.242 3.631 -18.596 1.00 96.38 293 ASN A CA 1
ATOM 2197 C C . ASN A 1 293 ? 9.003 4.945 -18.373 1.00 96.38 293 ASN A C 1
ATOM 2199 O O . ASN A 1 293 ? 8.473 6.028 -18.615 1.00 96.38 293 ASN A O 1
ATOM 2203 N N . ILE A 1 294 ? 10.251 4.845 -17.913 1.00 95.62 294 ILE A N 1
ATOM 2204 C CA . ILE A 1 294 ? 11.097 6.006 -17.594 1.00 95.62 294 ILE A CA 1
ATOM 2205 C C . ILE A 1 294 ? 11.442 6.875 -18.819 1.00 95.62 294 ILE A C 1
ATOM 2207 O O . ILE A 1 294 ? 11.820 8.031 -18.664 1.00 95.62 294 ILE A O 1
ATOM 2211 N N . HIS A 1 295 ? 11.288 6.347 -20.037 1.00 94.44 295 HIS A N 1
ATOM 2212 C CA . HIS A 1 295 ? 11.692 7.031 -21.274 1.00 94.44 295 HIS A CA 1
ATOM 2213 C C . HIS A 1 295 ? 10.651 7.970 -21.857 1.00 94.44 295 HIS A C 1
ATOM 2215 O O . HIS A 1 295 ? 10.978 8.780 -22.723 1.00 94.44 295 HIS A O 1
ATOM 2221 N N . VAL A 1 296 ? 9.399 7.853 -21.421 1.00 94.06 296 VAL A N 1
ATOM 2222 C CA . VAL A 1 296 ? 8.279 8.583 -22.019 1.00 94.06 296 VAL A CA 1
ATOM 2223 C C . VAL A 1 296 ? 7.625 9.517 -20.997 1.00 94.06 296 VAL A C 1
ATOM 2225 O O . VAL A 1 296 ? 7.478 9.150 -19.827 1.00 94.06 296 VAL A O 1
ATOM 2228 N N . PRO A 1 297 ? 7.171 10.720 -21.406 1.00 93.94 297 PRO A N 1
ATOM 2229 C CA . PRO A 1 297 ? 6.533 11.680 -20.501 1.00 93.94 297 PRO A CA 1
ATOM 2230 C C . PRO A 1 297 ? 5.323 11.121 -19.756 1.00 93.94 297 PRO A C 1
ATOM 2232 O O . PRO A 1 297 ? 5.110 11.442 -18.591 1.00 93.94 297 PRO A O 1
ATOM 2235 N N . SER A 1 298 ? 4.538 10.272 -20.417 1.00 94.06 298 SER A N 1
ATOM 2236 C CA . SER A 1 298 ? 3.374 9.599 -19.836 1.00 94.06 298 SER A CA 1
ATOM 2237 C C . SER A 1 298 ? 3.752 8.685 -18.668 1.00 94.06 298 SER A C 1
ATOM 2239 O O . SER A 1 298 ? 3.037 8.643 -17.670 1.00 94.06 298 SER A O 1
ATOM 2241 N N . GLY A 1 299 ? 4.893 7.997 -18.748 1.00 94.88 299 GLY A N 1
ATOM 2242 C CA . GLY A 1 299 ? 5.402 7.143 -17.677 1.00 94.88 299 GLY A CA 1
ATOM 2243 C C . GLY A 1 299 ? 5.976 7.949 -16.514 1.00 94.88 299 GLY A C 1
ATOM 2244 O O . GLY A 1 299 ? 5.730 7.626 -15.354 1.00 94.88 299 GLY A O 1
ATOM 2245 N N . ILE A 1 300 ? 6.640 9.070 -16.797 1.00 95.38 300 ILE A N 1
ATOM 2246 C CA . ILE A 1 300 ? 7.063 10.022 -15.759 1.00 95.38 300 ILE A CA 1
ATOM 2247 C C . ILE A 1 300 ? 5.842 10.620 -15.042 1.00 95.38 300 ILE A C 1
ATOM 2249 O O . ILE A 1 300 ? 5.798 10.666 -13.812 1.00 95.38 300 ILE A O 1
ATOM 2253 N N . LEU A 1 301 ? 4.814 11.031 -15.790 1.00 95.06 301 LEU A N 1
ATOM 2254 C CA . LEU A 1 301 ? 3.553 11.505 -15.221 1.00 95.06 301 LEU A CA 1
ATOM 2255 C C . LEU A 1 301 ? 2.895 10.420 -14.357 1.00 95.06 301 LEU A C 1
ATOM 2257 O O . LEU A 1 301 ? 2.419 10.715 -13.262 1.00 95.06 301 LEU A O 1
ATOM 2261 N N . LEU A 1 302 ? 2.919 9.161 -14.804 1.00 94.38 302 LEU A N 1
ATOM 2262 C CA . LEU A 1 302 ? 2.439 8.027 -14.018 1.00 94.38 302 LEU A CA 1
ATOM 2263 C C . LEU A 1 302 ? 3.218 7.859 -12.705 1.00 94.38 302 LEU A C 1
ATOM 2265 O O . LEU A 1 302 ? 2.601 7.605 -11.669 1.00 94.38 302 LEU A O 1
ATOM 2269 N N . ALA A 1 303 ? 4.540 8.052 -12.710 1.00 95.44 303 ALA A N 1
ATOM 2270 C CA . ALA A 1 303 ? 5.345 8.027 -11.490 1.00 95.44 303 ALA A CA 1
ATOM 2271 C C . ALA A 1 303 ? 4.887 9.106 -10.489 1.00 95.44 303 ALA A C 1
ATOM 2273 O O . ALA A 1 303 ? 4.710 8.811 -9.304 1.00 95.44 303 ALA A O 1
ATOM 2274 N N . TYR A 1 304 ? 4.596 10.325 -10.960 1.00 96.88 304 TYR A N 1
ATOM 2275 C CA . TYR A 1 304 ? 4.026 11.389 -10.123 1.00 96.88 304 TYR A CA 1
ATOM 2276 C C . TYR A 1 304 ? 2.618 11.068 -9.616 1.00 96.88 304 TYR A C 1
ATOM 2278 O O . TYR A 1 304 ? 2.328 11.307 -8.445 1.00 96.88 304 TYR A O 1
ATOM 2286 N N . ILE A 1 305 ? 1.746 10.493 -10.449 1.00 94.69 305 ILE A N 1
ATOM 2287 C CA . ILE A 1 305 ? 0.413 10.039 -10.017 1.00 94.69 305 ILE A CA 1
ATOM 2288 C C . ILE A 1 305 ? 0.546 8.974 -8.921 1.00 94.69 305 ILE A C 1
ATOM 2290 O O . ILE A 1 305 ? -0.158 9.030 -7.909 1.00 94.69 305 ILE A O 1
ATOM 2294 N N . GLY A 1 306 ? 1.482 8.033 -9.073 1.00 94.56 306 GLY A N 1
ATOM 2295 C CA . GLY A 1 306 ? 1.803 7.039 -8.052 1.00 94.56 306 GLY A CA 1
ATOM 2296 C C . GLY A 1 306 ? 2.276 7.679 -6.743 1.00 94.56 306 GLY A C 1
ATOM 2297 O O . GLY A 1 306 ? 1.786 7.319 -5.669 1.00 94.56 306 GLY A O 1
ATOM 2298 N N . ALA A 1 307 ? 3.162 8.675 -6.826 1.00 96.69 307 ALA A N 1
ATOM 2299 C CA . ALA A 1 307 ? 3.641 9.433 -5.671 1.00 96.69 307 ALA A CA 1
ATOM 2300 C C . ALA A 1 307 ? 2.510 10.196 -4.963 1.00 96.69 307 ALA A C 1
ATOM 2302 O O . ALA A 1 307 ? 2.362 10.082 -3.746 1.00 96.69 307 ALA A O 1
ATOM 2303 N N . LEU A 1 308 ? 1.652 10.890 -5.715 1.00 96.56 308 LEU A N 1
ATOM 2304 C CA . LEU A 1 308 ? 0.474 11.588 -5.192 1.00 96.56 308 LEU A CA 1
ATOM 2305 C C . LEU A 1 308 ? -0.510 10.629 -4.515 1.00 96.56 308 LEU A C 1
ATOM 2307 O O . LEU A 1 308 ? -1.031 10.940 -3.445 1.00 96.56 308 LEU A O 1
ATOM 2311 N N . SER A 1 309 ? -0.723 9.445 -5.092 1.00 95.69 309 SER A N 1
ATOM 2312 C CA . SER A 1 309 ? -1.587 8.405 -4.518 1.00 95.69 309 SER A CA 1
ATOM 2313 C C . SER A 1 309 ? -1.055 7.925 -3.164 1.00 95.69 309 SER A C 1
ATOM 2315 O O . SER A 1 309 ? -1.798 7.853 -2.183 1.00 95.69 309 SER A O 1
ATOM 2317 N N . ALA A 1 310 ? 0.250 7.652 -3.079 1.00 95.75 310 ALA A N 1
ATOM 2318 C CA . ALA A 1 310 ? 0.903 7.275 -1.828 1.00 95.75 310 ALA A CA 1
ATOM 2319 C C . ALA A 1 310 ? 0.874 8.413 -0.791 1.00 95.75 310 ALA A C 1
ATOM 2321 O O . ALA A 1 310 ? 0.622 8.169 0.392 1.00 95.75 310 ALA A O 1
ATOM 2322 N N . THR A 1 311 ? 1.067 9.665 -1.220 1.00 97.25 311 THR A N 1
ATOM 2323 C CA . THR A 1 311 ? 0.926 10.845 -0.356 1.00 97.25 311 THR A CA 1
ATOM 2324 C C . THR A 1 311 ? -0.498 10.988 0.166 1.00 97.25 311 THR A C 1
ATOM 2326 O O . THR A 1 311 ? -0.670 11.217 1.360 1.00 97.25 311 THR A O 1
ATOM 2329 N N . PHE A 1 312 ? -1.518 10.8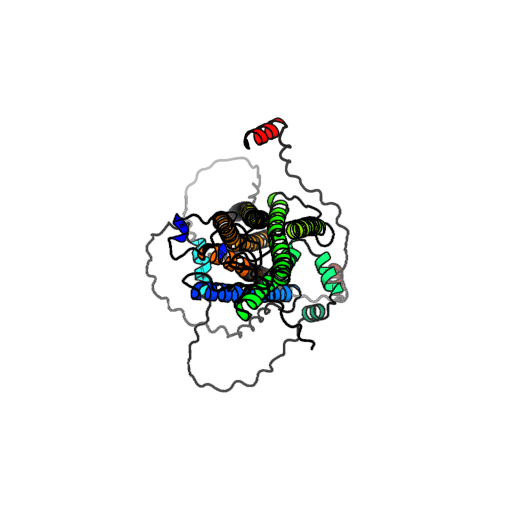01 -0.674 1.00 96.56 312 PHE A N 1
ATOM 2330 C CA . PHE A 1 312 ? -2.916 10.829 -0.246 1.00 96.56 312 PHE A CA 1
ATOM 2331 C C . PHE A 1 312 ? -3.181 9.806 0.862 1.00 96.56 312 PHE A C 1
ATOM 2333 O O . PHE A 1 312 ? -3.769 10.160 1.886 1.00 96.56 312 PHE A O 1
ATOM 2340 N N . ASN A 1 313 ? -2.700 8.569 0.702 1.00 95.56 313 ASN A N 1
ATOM 2341 C CA . ASN A 1 313 ? -2.802 7.542 1.737 1.00 95.56 313 ASN A CA 1
ATOM 2342 C C . ASN A 1 313 ? -2.102 7.980 3.038 1.00 95.56 313 ASN A C 1
ATOM 2344 O O . ASN A 1 313 ? -2.709 7.970 4.110 1.00 95.56 313 ASN A O 1
ATOM 2348 N N . ALA A 1 314 ? -0.853 8.449 2.945 1.00 95.88 314 ALA A N 1
ATOM 2349 C CA . ALA A 1 314 ? -0.075 8.876 4.107 1.00 95.88 314 ALA A CA 1
ATOM 2350 C C . ALA A 1 314 ? -0.703 10.060 4.854 1.00 95.88 314 ALA A C 1
ATOM 2352 O O . ALA A 1 314 ? -0.847 10.008 6.077 1.00 95.88 314 ALA A O 1
ATOM 2353 N N . VAL A 1 315 ? -1.126 11.099 4.133 1.00 97.00 315 VAL A N 1
ATOM 2354 C CA . VAL A 1 315 ? -1.750 12.296 4.710 1.00 97.00 315 VAL A CA 1
ATOM 2355 C C . VAL A 1 315 ? -3.112 11.958 5.307 1.00 97.00 315 VAL A C 1
ATOM 2357 O O . VAL A 1 315 ? -3.384 12.339 6.445 1.00 97.00 315 VAL A O 1
ATOM 2360 N N . SER A 1 316 ? -3.946 11.189 4.600 1.00 95.88 316 SER A N 1
ATOM 2361 C CA . SER A 1 316 ? -5.263 10.773 5.103 1.00 95.88 316 SER A CA 1
ATOM 2362 C C . SER A 1 316 ? -5.139 9.906 6.354 1.00 95.88 316 SER A C 1
ATOM 2364 O O . SER A 1 316 ? -5.868 10.115 7.328 1.00 95.88 316 SER A O 1
ATOM 2366 N N . GLY A 1 317 ? -4.187 8.967 6.362 1.00 94.75 317 GLY A N 1
ATOM 2367 C CA . GLY A 1 317 ? -3.862 8.142 7.521 1.00 94.75 317 GLY A CA 1
ATOM 2368 C C . GLY A 1 317 ? -3.390 8.985 8.704 1.00 94.75 317 GLY A C 1
ATOM 2369 O O . GLY A 1 317 ? -3.937 8.861 9.801 1.00 94.75 317 GLY A O 1
ATOM 2370 N N . TYR A 1 318 ? -2.433 9.890 8.480 1.00 96.25 318 TYR A N 1
ATOM 2371 C CA . TYR A 1 318 ? -1.875 10.771 9.510 1.00 96.25 318 TYR A CA 1
ATOM 2372 C C . TYR A 1 318 ? -2.921 11.716 10.107 1.00 96.25 318 TYR A C 1
ATOM 2374 O O . TYR A 1 318 ? -3.072 11.795 11.331 1.00 96.25 318 TYR A O 1
ATOM 2382 N N . TYR A 1 319 ? -3.698 12.387 9.258 1.00 96.69 319 TYR A N 1
ATOM 2383 C CA . TYR A 1 319 ? -4.781 13.266 9.686 1.00 96.69 319 TYR A CA 1
ATOM 2384 C C . TYR A 1 319 ? -5.826 12.502 10.508 1.00 96.69 319 TYR A C 1
ATOM 2386 O O . TYR A 1 319 ? -6.187 12.915 11.610 1.00 96.69 319 TYR A O 1
ATOM 2394 N N . SER A 1 320 ? -6.265 11.338 10.023 1.00 95.06 320 SER A N 1
ATOM 2395 C CA . SER A 1 320 ? -7.258 10.520 10.726 1.00 95.06 320 SER A CA 1
ATOM 2396 C C . SER A 1 320 ? -6.728 10.018 12.070 1.00 95.06 320 SER A C 1
ATOM 2398 O O . SER A 1 320 ? -7.434 10.081 13.077 1.00 95.06 320 SER A O 1
ATOM 2400 N N . TYR A 1 321 ? -5.469 9.570 12.114 1.00 94.81 321 TYR A N 1
ATOM 2401 C CA . TYR A 1 321 ? -4.810 9.112 13.336 1.00 94.81 321 TYR A CA 1
ATOM 2402 C C . TYR A 1 321 ? -4.736 10.208 14.396 1.00 94.81 321 TYR A C 1
ATOM 2404 O O . TYR A 1 321 ? -5.125 9.960 15.534 1.00 94.81 321 TYR A O 1
ATOM 2412 N N . THR A 1 322 ? -4.257 11.403 14.039 1.00 95.25 322 THR A N 1
ATOM 2413 C CA . THR A 1 322 ? -4.097 12.507 15.000 1.00 95.25 322 THR A CA 1
ATOM 2414 C C . THR A 1 322 ? -5.437 12.894 15.617 1.00 95.25 322 THR A C 1
ATOM 2416 O O . THR A 1 322 ? -5.565 12.916 16.840 1.00 95.25 322 THR A O 1
ATOM 2419 N N . LYS A 1 323 ? -6.476 13.067 14.792 1.00 95.06 323 LYS A N 1
ATOM 2420 C CA . LYS A 1 323 ? -7.819 13.416 15.272 1.00 95.06 323 LYS A CA 1
ATOM 2421 C C . LYS A 1 323 ? -8.455 12.323 16.128 1.00 95.06 323 LYS A C 1
ATOM 2423 O O . LYS A 1 323 ? -9.036 12.629 17.165 1.00 95.06 323 LYS A O 1
ATOM 2428 N N . ILE A 1 324 ? -8.321 11.053 15.742 1.00 91.31 324 ILE A N 1
ATOM 2429 C CA . ILE A 1 324 ? -8.837 9.936 16.547 1.00 91.31 324 ILE A CA 1
ATOM 2430 C C . ILE A 1 324 ? -8.068 9.827 17.867 1.00 91.31 324 ILE A C 1
ATOM 2432 O O . ILE A 1 324 ? -8.681 9.624 18.911 1.00 91.31 324 ILE A O 1
ATOM 2436 N N . ALA A 1 325 ? -6.742 9.974 17.849 1.00 90.44 325 ALA A N 1
ATOM 2437 C CA . ALA A 1 325 ? -5.911 9.908 19.047 1.00 90.44 325 ALA A CA 1
ATOM 2438 C C . ALA A 1 325 ? -6.256 11.016 20.053 1.00 90.44 325 ALA A C 1
ATOM 2440 O O . ALA A 1 325 ? -6.307 10.747 21.255 1.00 90.44 325 ALA A O 1
ATOM 2441 N N . ASP A 1 326 ? -6.527 12.230 19.577 1.00 92.19 326 ASP A N 1
ATOM 2442 C CA . ASP A 1 326 ? -6.946 13.343 20.428 1.00 92.19 326 ASP A CA 1
ATOM 2443 C C . ASP A 1 326 ? -8.324 13.091 21.054 1.00 92.19 326 ASP A C 1
ATOM 2445 O O . ASP A 1 326 ? -8.482 13.280 22.261 1.00 92.19 326 ASP A O 1
ATOM 2449 N N . GLU A 1 327 ? -9.273 12.537 20.294 1.00 90.00 327 GLU A N 1
ATOM 2450 C CA . GLU A 1 327 ? -10.586 12.128 20.815 1.00 90.00 327 GLU A CA 1
ATOM 2451 C C . GLU A 1 327 ? -10.461 11.030 21.892 1.00 90.00 327 GLU A C 1
ATOM 2453 O O . GLU A 1 327 ? -11.084 11.097 22.959 1.00 90.00 327 GLU A O 1
ATOM 2458 N N . VAL A 1 328 ? -9.579 10.040 21.673 1.00 87.50 328 VAL A N 1
ATOM 2459 C CA . VAL A 1 328 ? -9.281 8.994 22.671 1.00 87.50 328 VAL A CA 1
ATOM 2460 C C . VAL A 1 328 ? -8.732 9.615 23.952 1.00 87.50 328 VAL A C 1
ATOM 2462 O O . VAL A 1 328 ? -9.153 9.243 25.052 1.00 87.50 328 VAL A O 1
ATOM 2465 N N . ARG A 1 329 ? -7.774 10.542 23.826 1.00 89.38 329 ARG A N 1
ATOM 2466 C CA . ARG A 1 329 ? -7.150 11.224 24.966 1.00 89.38 329 ARG A CA 1
ATOM 2467 C C . ARG A 1 329 ? -8.177 12.054 25.727 1.00 89.38 329 ARG A C 1
ATOM 2469 O O . ARG A 1 329 ? -8.241 11.922 26.948 1.00 89.38 329 ARG A O 1
ATOM 2476 N N . GLY A 1 330 ? -9.009 12.828 25.030 1.00 90.19 330 GLY A N 1
ATOM 2477 C CA . GLY A 1 330 ? -10.089 13.619 25.626 1.00 90.19 330 GLY A CA 1
ATOM 2478 C C . GLY A 1 330 ? -11.055 12.750 26.432 1.00 90.19 330 GLY A C 1
ATOM 2479 O O . GLY A 1 330 ? -11.253 12.977 27.628 1.00 90.19 330 GLY A O 1
ATOM 2480 N N . THR A 1 331 ? -11.542 11.663 25.827 1.00 86.50 331 THR A N 1
ATOM 2481 C CA . THR A 1 331 ? -12.430 10.693 26.491 1.00 86.50 331 THR A CA 1
ATOM 2482 C C . THR A 1 331 ? -11.762 10.041 27.707 1.00 86.50 331 THR A C 1
ATOM 2484 O O . THR A 1 331 ? -12.395 9.804 28.737 1.00 86.50 331 THR A O 1
ATOM 2487 N N . MET A 1 332 ? -10.466 9.728 27.617 1.00 84.06 332 MET A N 1
ATOM 2488 C CA . MET A 1 332 ? -9.716 9.128 28.721 1.00 84.06 332 MET A CA 1
ATOM 2489 C C . MET A 1 332 ? -9.529 10.107 29.886 1.00 84.06 332 MET A C 1
ATOM 2491 O O . MET A 1 332 ? -9.670 9.696 31.038 1.00 84.06 332 MET A O 1
ATOM 2495 N N . VAL A 1 333 ? -9.258 11.386 29.609 1.00 89.88 333 VAL A N 1
ATOM 2496 C CA . VAL A 1 333 ? -9.152 12.440 30.631 1.00 89.88 333 VAL A CA 1
ATOM 2497 C C . VAL A 1 333 ? -10.499 12.669 31.314 1.00 89.88 333 VAL A C 1
ATOM 2499 O O . VAL A 1 333 ? -10.547 12.695 32.544 1.00 89.88 333 VAL A O 1
ATOM 2502 N N . GLN A 1 334 ? -11.594 12.748 30.553 1.00 87.88 334 GLN A N 1
ATOM 2503 C CA . GLN A 1 334 ? -12.942 12.898 31.108 1.00 87.88 334 GLN A CA 1
ATOM 2504 C C . GLN A 1 334 ? -13.346 11.690 31.965 1.00 87.88 334 GLN A C 1
ATOM 2506 O O . GLN A 1 334 ? -13.895 11.843 33.053 1.00 87.88 334 GLN A O 1
ATOM 2511 N N . LEU A 1 335 ? -13.022 10.468 31.536 1.00 82.62 335 LEU A N 1
ATOM 2512 C CA . LEU A 1 335 ? -13.286 9.284 32.352 1.00 82.62 335 LEU A CA 1
ATOM 2513 C C . LEU A 1 335 ? -12.451 9.296 33.640 1.00 82.62 335 LEU A C 1
ATOM 2515 O O . LEU A 1 335 ? -12.955 8.968 34.712 1.00 82.62 335 LEU A O 1
ATOM 2519 N N . GLN A 1 336 ? -11.177 9.689 33.554 1.00 84.75 336 GLN A N 1
ATOM 2520 C CA . GLN A 1 336 ? -10.326 9.822 34.733 1.00 84.75 336 GLN A CA 1
ATOM 2521 C C . GLN A 1 336 ? -10.836 10.897 35.694 1.00 84.75 336 GLN A C 1
ATOM 2523 O O . GLN A 1 336 ? -10.748 10.684 36.901 1.00 84.75 336 GLN A O 1
ATOM 2528 N N . SER A 1 337 ? -11.368 12.021 35.203 1.00 88.19 337 SER A N 1
ATOM 2529 C CA . SER A 1 337 ? -11.929 13.062 36.069 1.00 88.19 337 SER A CA 1
ATOM 2530 C C . SER A 1 337 ? -13.204 12.583 36.764 1.00 88.19 337 SER A C 1
ATOM 2532 O O . SER A 1 337 ? -13.303 12.722 37.980 1.00 88.19 337 SER A O 1
ATOM 2534 N N . VAL A 1 338 ? -14.109 11.901 36.053 1.00 84.50 338 VAL A N 1
ATOM 2535 C CA . VAL A 1 338 ? -15.315 11.285 36.642 1.00 84.50 338 VAL A CA 1
ATOM 2536 C C . VAL A 1 338 ? -14.952 10.226 37.687 1.00 84.50 338 VAL A C 1
ATOM 2538 O O . VAL A 1 338 ? -15.584 10.153 38.736 1.00 84.50 338 VAL A O 1
ATOM 2541 N N . MET A 1 339 ? -13.908 9.428 37.446 1.00 77.31 339 MET A N 1
ATOM 2542 C CA . MET A 1 339 ? -13.441 8.421 38.406 1.00 77.31 339 MET A CA 1
ATOM 2543 C C . MET A 1 339 ? -12.684 9.003 39.605 1.00 77.31 339 MET A C 1
ATOM 2545 O O . MET A 1 339 ? -12.659 8.372 40.663 1.00 77.31 339 MET A O 1
ATOM 2549 N N . ARG A 1 340 ? -12.013 10.149 39.434 1.00 83.31 340 ARG A N 1
ATOM 2550 C CA . ARG A 1 340 ? -11.300 10.845 40.515 1.00 83.31 340 ARG A CA 1
ATOM 2551 C C . ARG A 1 340 ? -12.222 11.703 41.358 1.00 83.31 340 ARG A C 1
ATOM 2553 O O . ARG A 1 340 ? -11.896 11.896 42.524 1.00 83.31 340 ARG A O 1
ATOM 2560 N N . SER A 1 341 ? -13.330 12.196 40.802 1.00 80.75 341 SER A N 1
ATOM 2561 C CA . SER A 1 341 ? -14.346 12.882 41.587 1.00 80.75 341 SER A CA 1
ATOM 2562 C C . SER A 1 341 ? -14.823 11.907 42.660 1.00 80.75 341 SER A C 1
ATOM 2564 O O . SER A 1 341 ? -15.431 10.887 42.314 1.00 80.75 341 SER A O 1
ATOM 2566 N N . PRO A 1 342 ? -14.514 12.143 43.953 1.00 70.25 342 PRO A N 1
ATOM 2567 C CA . PRO A 1 342 ? -15.113 11.346 45.001 1.00 70.25 342 PRO A CA 1
ATOM 2568 C C . PRO A 1 342 ? -16.612 11.470 44.770 1.00 70.25 342 PRO A C 1
ATOM 2570 O O . PRO A 1 342 ? -17.107 12.587 44.611 1.00 70.25 342 PRO A O 1
ATOM 2573 N N . MET A 1 343 ? -17.323 10.343 44.680 1.00 60.72 343 MET A N 1
ATOM 2574 C CA . MET A 1 343 ? -18.766 10.364 44.874 1.00 60.72 343 MET A CA 1
ATOM 2575 C C . MET A 1 343 ? -18.944 11.021 46.234 1.00 60.72 343 MET A C 1
ATOM 2577 O O . MET A 1 343 ? -18.770 10.371 47.265 1.00 60.72 343 MET A O 1
ATOM 2581 N N . ARG A 1 344 ? -19.153 12.342 46.235 1.00 61.19 344 ARG A N 1
ATOM 2582 C CA . ARG A 1 344 ? -19.641 13.078 47.379 1.00 61.19 344 ARG A CA 1
ATOM 2583 C C . ARG A 1 344 ? -20.952 12.373 47.616 1.00 61.19 344 ARG A C 1
ATOM 2585 O O . ARG A 1 344 ? -21.892 12.543 46.843 1.00 61.19 344 ARG A O 1
ATOM 2592 N N . SER A 1 345 ? -20.937 11.462 48.588 1.00 61.31 345 SER A N 1
ATOM 2593 C CA . SER A 1 345 ? -22.157 10.914 49.140 1.00 61.31 345 SER A CA 1
ATOM 2594 C C . SER A 1 345 ? -23.033 12.138 49.343 1.00 61.31 345 SER A C 1
ATOM 2596 O O . SER A 1 345 ? -22.531 13.092 49.952 1.00 61.31 345 SER A O 1
ATOM 2598 N N . PRO A 1 346 ? -24.240 12.195 48.762 1.00 63.00 346 PRO A N 1
ATOM 2599 C CA . PRO A 1 346 ? -25.191 13.207 49.156 1.00 63.00 346 PRO A CA 1
ATOM 2600 C C . PRO A 1 346 ? -25.402 12.946 50.641 1.00 63.00 346 PRO A C 1
ATOM 2602 O O . PRO A 1 346 ? -26.125 12.042 51.046 1.00 63.00 346 PRO A O 1
ATOM 2605 N N . VAL A 1 347 ? -24.626 13.642 51.466 1.00 66.56 347 VAL A N 1
ATOM 2606 C CA . VAL A 1 347 ? -24.941 13.839 52.860 1.00 66.56 347 VAL A CA 1
ATOM 2607 C C . VAL A 1 347 ? -26.216 14.634 52.737 1.00 66.56 347 VAL A C 1
ATOM 2609 O O . VAL A 1 347 ? -26.165 15.817 52.415 1.00 66.56 347 VAL A O 1
ATOM 2612 N N . HIS A 1 348 ? -27.351 13.939 52.812 1.00 60.38 348 HIS A N 1
ATOM 2613 C CA . HIS A 1 348 ? -28.620 14.591 53.044 1.00 60.38 348 HIS A CA 1
ATOM 2614 C C . HIS A 1 348 ? -28.381 15.494 54.255 1.00 60.38 348 HIS A C 1
ATOM 2616 O O . HIS A 1 348 ? -28.059 14.963 55.323 1.00 60.38 348 HIS A O 1
ATOM 2622 N N . PRO A 1 349 ? -28.454 16.829 54.115 1.00 60.66 349 PRO A N 1
ATOM 2623 C CA . PRO A 1 349 ? -28.670 17.649 55.283 1.00 60.66 349 PRO A CA 1
ATOM 2624 C C . PRO A 1 349 ? -30.044 17.214 55.783 1.00 60.66 349 PRO A C 1
ATOM 2626 O O . PRO A 1 349 ? -31.067 17.462 55.150 1.00 60.66 349 PRO A O 1
ATOM 2629 N N . HIS A 1 350 ? -30.049 16.404 56.835 1.00 61.12 350 HIS A N 1
ATOM 2630 C CA . HIS A 1 350 ? -31.264 16.119 57.563 1.00 61.12 350 HIS A CA 1
ATOM 2631 C C . HIS A 1 350 ? -31.602 17.434 58.263 1.00 61.12 350 HIS A C 1
ATOM 2633 O O . HIS A 1 350 ? -31.018 17.766 59.293 1.00 61.12 350 HIS A O 1
ATOM 2639 N N . ASP A 1 351 ? -32.463 18.228 57.629 1.00 55.25 351 ASP A N 1
ATOM 2640 C CA . ASP A 1 351 ? -33.055 19.408 58.236 1.00 55.25 351 ASP A CA 1
ATOM 2641 C C . ASP A 1 351 ? -33.863 18.938 59.447 1.00 55.25 351 ASP A C 1
ATOM 2643 O O . ASP A 1 351 ? -34.948 18.369 59.330 1.00 55.25 351 ASP A O 1
ATOM 2647 N N . THR A 1 352 ? -33.291 19.147 60.627 1.00 59.53 352 THR A N 1
ATOM 2648 C CA . THR A 1 352 ? -34.031 19.183 61.886 1.00 59.53 352 THR A CA 1
ATOM 2649 C C . THR A 1 352 ? -34.047 20.643 62.318 1.00 59.53 352 THR A C 1
ATOM 2651 O O . THR A 1 352 ? -33.017 21.148 62.765 1.00 59.53 352 THR A O 1
ATOM 2654 N N . PRO A 1 353 ? -35.171 21.360 62.164 1.00 66.56 353 PRO A N 1
ATOM 2655 C CA . PRO A 1 353 ? -35.334 22.658 62.784 1.00 66.56 353 PRO A CA 1
ATOM 2656 C C . PRO A 1 353 ? -35.736 22.426 64.243 1.00 66.56 353 PRO A C 1
ATOM 2658 O O . PRO A 1 353 ? -36.889 22.124 64.537 1.00 66.56 353 PRO A O 1
ATOM 2661 N N . SER A 1 354 ? -34.792 22.557 65.171 1.00 51.12 354 SER A N 1
ATOM 2662 C CA . SER A 1 354 ? -35.122 22.716 66.587 1.00 51.12 354 SER A CA 1
ATOM 2663 C C . SER A 1 354 ? -34.225 23.772 67.219 1.00 51.12 354 SER A C 1
ATOM 2665 O O . SER A 1 354 ? -33.032 23.587 67.441 1.00 51.12 354 SER A O 1
ATOM 2667 N N . THR A 1 355 ? -34.878 24.900 67.437 1.00 58.91 355 THR A N 1
ATOM 2668 C CA . THR A 1 355 ? -34.617 25.984 68.373 1.00 58.91 355 THR A CA 1
ATOM 2669 C C . THR A 1 355 ? -33.824 25.636 69.642 1.00 58.91 355 THR A C 1
ATOM 2671 O O . THR A 1 355 ? -34.049 24.614 70.286 1.00 58.91 355 THR A O 1
ATOM 2674 N N . THR A 1 356 ? -33.070 26.658 70.064 1.00 53.84 356 THR A N 1
ATOM 2675 C CA . THR A 1 356 ? -32.777 27.110 71.442 1.00 53.84 356 THR A CA 1
ATOM 2676 C C . THR A 1 356 ? -31.638 26.507 72.277 1.00 53.84 356 THR A C 1
ATOM 2678 O O . THR A 1 356 ? -31.455 25.303 72.396 1.00 53.84 356 THR A O 1
ATOM 2681 N N . SER A 1 357 ? -30.991 27.472 72.952 1.00 48.19 357 SER A N 1
ATOM 2682 C CA . SER A 1 357 ? -30.215 27.467 74.203 1.00 48.19 357 SER A CA 1
ATOM 2683 C C . SER A 1 357 ? -28.753 27.008 74.205 1.00 48.19 357 SER A C 1
ATOM 2685 O O . SER A 1 357 ? -28.428 25.830 74.115 1.00 48.19 357 SER A O 1
ATOM 2687 N N . GLU A 1 358 ? -27.896 28.022 74.377 1.00 54.31 358 GLU A N 1
ATOM 2688 C CA . GLU A 1 358 ? -26.820 28.123 75.374 1.00 54.31 358 GLU A CA 1
ATOM 2689 C C . GLU A 1 358 ? -26.563 26.891 76.248 1.00 54.31 358 GLU A C 1
ATOM 2691 O O . GLU A 1 358 ? -27.448 26.420 76.957 1.00 54.31 358 GLU A O 1
ATOM 2696 N N . SER A 1 359 ? -25.297 26.497 76.371 1.00 48.38 359 SER A N 1
ATOM 2697 C CA . SER A 1 359 ? -24.520 26.747 77.597 1.00 48.38 359 SER A CA 1
ATOM 2698 C C . SER A 1 359 ? -23.121 26.139 77.492 1.00 48.38 359 SER A C 1
ATOM 2700 O O . SER A 1 359 ? -22.892 25.082 76.908 1.00 48.38 359 SER A O 1
ATOM 2702 N N . ALA A 1 360 ? -22.162 26.871 78.049 1.00 61.47 360 ALA A N 1
ATOM 2703 C CA . ALA A 1 360 ? -20.790 26.444 78.233 1.00 61.47 360 ALA A CA 1
ATOM 2704 C C . ALA A 1 360 ? -20.702 25.274 79.225 1.00 61.47 360 ALA A C 1
ATOM 2706 O O . ALA A 1 360 ? -21.324 25.309 80.283 1.00 61.47 360 ALA A O 1
ATOM 2707 N N . SER A 1 361 ? -19.861 24.282 78.938 1.00 48.44 361 SER A N 1
ATOM 2708 C CA . SER A 1 361 ? -19.064 23.594 79.962 1.00 48.44 361 SER A CA 1
ATOM 2709 C C . SER A 1 361 ? -18.003 22.689 79.331 1.00 48.44 361 SER A C 1
ATOM 2711 O O . SER A 1 361 ? -18.262 21.778 78.553 1.00 48.44 361 SER A O 1
ATOM 2713 N N . THR A 1 362 ? -16.769 23.053 79.654 1.00 48.44 362 THR A N 1
ATOM 2714 C CA . THR A 1 362 ? -15.656 22.228 80.124 1.00 48.44 362 THR A CA 1
ATOM 2715 C C . THR A 1 362 ? -15.866 20.715 80.260 1.00 48.44 362 THR A C 1
ATOM 2717 O O . THR A 1 362 ? -16.870 20.252 80.784 1.00 48.44 362 THR A O 1
ATOM 2720 N N . SER A 1 363 ? -14.747 20.010 80.047 1.00 44.31 363 SER A N 1
ATOM 2721 C CA . SER A 1 363 ? -14.354 18.756 80.707 1.00 44.31 363 SER A CA 1
ATOM 2722 C C . SER A 1 363 ? -14.597 17.446 79.952 1.00 44.31 363 SER A C 1
ATOM 2724 O O . SER A 1 363 ? -15.706 16.936 79.848 1.00 44.31 363 SER A O 1
ATOM 2726 N N . SER A 1 364 ? -13.461 16.843 79.592 1.00 42.78 364 SER A N 1
ATOM 2727 C CA . SER A 1 364 ? -13.040 15.472 79.928 1.00 42.78 364 SER A CA 1
ATOM 2728 C C . SER A 1 364 ? -12.747 14.552 78.744 1.00 42.78 364 SER A C 1
ATOM 2730 O O . SER A 1 364 ? -13.618 14.047 78.047 1.00 42.78 364 SER A O 1
ATOM 2732 N N . ASN A 1 365 ? -11.443 14.331 78.558 1.00 51.94 365 ASN A N 1
ATOM 2733 C CA . ASN A 1 365 ? -10.809 13.017 78.498 1.00 51.94 365 ASN A CA 1
ATOM 2734 C C . ASN A 1 365 ? -11.717 11.847 78.091 1.00 51.94 365 ASN A C 1
ATOM 2736 O O . ASN A 1 365 ? -12.222 11.115 78.937 1.00 51.94 365 ASN A O 1
ATOM 2740 N N . ALA A 1 366 ? -11.771 11.578 76.792 1.00 45.22 366 ALA A N 1
ATOM 2741 C CA . ALA A 1 366 ? -11.995 10.232 76.291 1.00 45.22 366 ALA A CA 1
ATOM 2742 C C . ALA A 1 366 ? -10.917 9.935 75.248 1.00 45.22 366 ALA A C 1
ATOM 2744 O O . ALA A 1 366 ? -11.064 10.187 74.053 1.00 45.22 366 ALA A O 1
ATOM 2745 N N . ALA A 1 367 ? -9.790 9.426 75.745 1.00 50.88 367 ALA A N 1
ATOM 2746 C CA . ALA A 1 367 ? -8.797 8.731 74.948 1.00 50.88 367 ALA A CA 1
ATOM 2747 C C . ALA A 1 367 ? -9.448 7.468 74.362 1.00 50.88 367 ALA A C 1
ATOM 2749 O O . ALA A 1 367 ? -9.430 6.403 74.972 1.00 50.88 367 ALA A O 1
ATOM 2750 N N . ILE A 1 368 ? -10.067 7.596 73.189 1.00 50.31 368 ILE A N 1
ATOM 2751 C CA . ILE A 1 368 ? -10.490 6.455 72.381 1.00 50.31 368 ILE A CA 1
ATOM 2752 C C . ILE A 1 368 ? -9.413 6.259 71.319 1.00 50.31 368 ILE A C 1
ATOM 2754 O O . ILE A 1 368 ? -9.309 7.016 70.355 1.00 50.31 368 ILE A O 1
ATOM 2758 N N . SER A 1 369 ? -8.577 5.251 71.554 1.00 46.31 369 SER A N 1
ATOM 2759 C CA . SER A 1 369 ? -7.569 4.742 70.629 1.00 46.31 369 SER A CA 1
ATOM 2760 C C . SER A 1 369 ? -8.116 4.634 69.199 1.00 46.31 369 SER A C 1
ATOM 2762 O O . SER A 1 369 ? -9.084 3.900 68.979 1.00 46.31 369 SER A O 1
ATOM 2764 N N . PRO A 1 370 ? -7.487 5.270 68.193 1.00 49.81 370 PRO A N 1
ATOM 2765 C CA . PRO A 1 370 ? -7.762 4.942 66.807 1.00 49.81 370 PRO A CA 1
ATOM 2766 C C . PRO A 1 370 ? -7.127 3.577 66.535 1.00 49.81 370 PRO A C 1
ATOM 2768 O O . PRO A 1 370 ? -5.915 3.456 66.375 1.00 49.81 370 PRO A O 1
ATOM 2771 N N . LEU A 1 371 ? -7.956 2.535 66.541 1.00 51.97 371 LEU A N 1
ATOM 2772 C CA . LEU A 1 371 ? -7.590 1.177 66.146 1.00 51.97 371 LEU A CA 1
ATOM 2773 C C . LEU A 1 371 ? -6.792 1.210 64.822 1.00 51.97 371 LEU A C 1
ATOM 2775 O O . LEU A 1 371 ? -7.345 1.593 63.786 1.00 51.97 371 LEU A O 1
ATOM 2779 N N . PRO A 1 372 ? -5.510 0.796 64.809 1.00 50.34 372 PRO A N 1
ATOM 2780 C CA . PRO A 1 372 ? -4.712 0.686 63.597 1.00 50.34 372 PRO A CA 1
ATOM 2781 C C . PRO A 1 372 ? -5.066 -0.641 62.925 1.00 50.34 372 PRO A C 1
ATOM 2783 O O . PRO A 1 372 ? -4.310 -1.604 62.948 1.00 50.34 372 PRO A O 1
ATOM 2786 N N . GLY A 1 373 ? -6.279 -0.745 62.395 1.00 50.44 373 GLY A N 1
ATOM 2787 C CA . GLY A 1 373 ? -6.814 -2.034 61.984 1.00 50.44 373 GLY A CA 1
ATOM 2788 C C . GLY A 1 373 ? -7.718 -1.888 60.788 1.00 50.44 373 GLY A C 1
ATOM 2789 O O . GLY A 1 373 ? -8.835 -1.408 60.909 1.00 50.44 373 GLY A O 1
ATOM 2790 N N . LEU A 1 374 ? -7.248 -2.377 59.642 1.00 54.78 374 LEU A N 1
ATOM 2791 C CA . LEU A 1 374 ? -8.006 -2.500 58.401 1.00 54.78 374 LEU A CA 1
ATOM 2792 C C . LEU A 1 374 ? -8.195 -1.178 57.643 1.00 54.78 374 LEU A C 1
ATOM 2794 O O . LEU A 1 374 ? -9.300 -0.825 57.230 1.00 54.78 374 LEU A O 1
ATOM 2798 N N . TYR A 1 375 ? -7.078 -0.567 57.227 1.00 47.72 375 TYR A N 1
ATOM 2799 C CA . TYR A 1 375 ? -7.013 -0.087 55.842 1.00 47.72 375 TYR A CA 1
ATOM 2800 C C . TYR A 1 375 ? -7.275 -1.302 54.951 1.00 47.72 375 TYR A C 1
ATOM 2802 O O . TYR A 1 375 ? -6.357 -1.983 54.493 1.00 47.72 375 TYR A O 1
ATOM 2810 N N . ARG A 1 376 ? -8.561 -1.624 54.762 1.00 50.34 376 ARG A N 1
ATOM 2811 C CA . ARG A 1 376 ? -9.060 -2.574 53.781 1.00 50.34 376 ARG A CA 1
ATOM 2812 C C . ARG A 1 376 ? -8.504 -2.049 52.481 1.00 50.34 376 ARG A C 1
ATOM 2814 O O . ARG A 1 376 ? -9.040 -1.086 51.940 1.00 50.34 376 ARG A O 1
ATOM 2821 N N . ARG A 1 377 ? -7.360 -2.612 52.077 1.00 47.28 377 ARG A N 1
ATOM 2822 C CA . ARG A 1 377 ? -6.565 -2.248 50.909 1.00 47.28 377 ARG A CA 1
ATOM 2823 C C . ARG A 1 377 ? -7.550 -2.270 49.764 1.00 47.28 377 ARG A C 1
ATOM 2825 O O . ARG A 1 377 ? -7.889 -3.339 49.253 1.00 47.28 377 ARG A O 1
ATOM 2832 N N . ARG A 1 378 ? -8.128 -1.102 49.478 1.00 49.91 378 ARG A N 1
ATOM 2833 C CA . ARG A 1 378 ? -9.223 -0.923 48.537 1.00 49.91 378 ARG A CA 1
ATOM 2834 C C . ARG A 1 378 ? -8.523 -1.122 47.218 1.00 49.91 378 ARG A C 1
ATOM 2836 O O . ARG A 1 378 ? -7.955 -0.173 46.690 1.00 49.91 378 ARG A O 1
ATOM 2843 N N . ARG A 1 379 ? -8.398 -2.396 46.811 1.00 51.00 379 ARG A N 1
ATOM 2844 C CA . ARG A 1 379 ? -7.702 -2.828 45.601 1.00 51.00 379 ARG A CA 1
ATOM 2845 C C . ARG A 1 379 ? -8.201 -1.882 44.541 1.00 51.00 379 ARG A C 1
ATOM 2847 O O . ARG A 1 379 ? -9.393 -1.904 44.230 1.00 51.00 379 ARG A O 1
ATOM 2854 N N . SER A 1 380 ? -7.317 -0.981 44.124 1.00 48.66 380 SER A N 1
ATOM 2855 C CA . SER A 1 380 ? -7.647 0.089 43.208 1.00 48.66 380 SER A CA 1
ATOM 2856 C C . SER A 1 380 ? -8.246 -0.601 41.999 1.00 48.66 380 SER A C 1
ATOM 2858 O O . SER A 1 380 ? -7.600 -1.400 41.315 1.00 48.66 380 SER A O 1
ATOM 2860 N N . ARG A 1 381 ? -9.559 -0.433 41.846 1.00 56.34 381 ARG A N 1
ATOM 2861 C CA . ARG A 1 381 ? -10.327 -1.075 40.793 1.00 56.34 381 ARG A CA 1
ATOM 2862 C C . ARG A 1 381 ? -9.804 -0.409 39.532 1.00 56.34 381 ARG A C 1
ATOM 2864 O O . ARG A 1 381 ? -10.165 0.732 39.260 1.00 56.34 381 ARG A O 1
ATOM 2871 N N . ARG A 1 382 ? -8.841 -1.053 38.857 1.00 54.28 382 ARG A N 1
ATOM 2872 C CA . ARG A 1 382 ? -8.229 -0.493 37.649 1.00 54.28 382 ARG A CA 1
ATOM 2873 C C . ARG A 1 382 ? -9.374 -0.060 36.728 1.00 54.28 382 ARG A C 1
ATOM 2875 O O . ARG A 1 382 ? -10.297 -0.867 36.552 1.00 54.28 382 ARG A O 1
ATOM 2882 N N . PRO A 1 383 ? -9.348 1.179 36.206 1.00 55.66 383 PRO A N 1
ATOM 2883 C CA . PRO A 1 383 ? -10.363 1.663 35.284 1.00 55.66 383 PRO A CA 1
ATOM 2884 C C . PRO A 1 383 ? -10.578 0.615 34.204 1.00 55.66 383 PRO A C 1
ATOM 2886 O O . PRO A 1 383 ? -9.640 0.238 33.497 1.00 55.66 383 PRO A O 1
ATOM 2889 N N . ARG A 1 384 ? -11.792 0.070 34.128 1.00 60.94 384 ARG A N 1
ATOM 2890 C CA . ARG A 1 384 ? -12.144 -0.805 33.017 1.00 60.94 384 ARG A CA 1
ATOM 2891 C C . ARG A 1 384 ? -12.235 0.103 31.805 1.00 60.94 384 ARG A C 1
ATOM 2893 O O . ARG A 1 384 ? -13.068 1.004 31.806 1.00 60.94 384 ARG A O 1
ATOM 2900 N N . LEU A 1 385 ? -11.380 -0.124 30.807 1.00 64.50 385 LEU A N 1
ATOM 2901 C CA . LEU A 1 385 ? -11.567 0.534 29.521 1.00 64.50 385 LEU A CA 1
ATOM 2902 C C . LEU A 1 385 ? -12.977 0.207 29.031 1.00 64.50 385 LEU A C 1
ATOM 2904 O O . LEU A 1 385 ? -13.381 -0.963 29.012 1.00 64.50 385 LEU A O 1
ATOM 2908 N N . THR A 1 386 ? -13.716 1.242 28.650 1.00 78.50 386 THR A N 1
ATOM 2909 C CA . THR A 1 386 ? -15.003 1.050 27.989 1.00 78.50 386 THR A CA 1
ATOM 2910 C C . THR A 1 386 ? -14.770 0.362 26.643 1.00 78.50 386 THR A C 1
ATOM 2912 O O . THR A 1 386 ? -13.679 0.416 26.069 1.00 78.50 386 THR A O 1
ATOM 2915 N N . GLU A 1 387 ? -15.786 -0.333 26.133 1.00 76.44 387 GLU A N 1
ATOM 2916 C CA . GLU A 1 387 ? -15.713 -0.985 24.818 1.00 76.44 387 GLU A CA 1
ATOM 2917 C C . GLU A 1 387 ? -15.266 -0.020 23.724 1.00 76.44 387 GLU A C 1
ATOM 2919 O O . GLU A 1 387 ? -14.394 -0.334 22.917 1.00 76.44 387 GLU A O 1
ATOM 2924 N N . HIS A 1 388 ? -15.809 1.191 23.792 1.00 76.56 388 HIS A N 1
ATOM 2925 C CA . HIS A 1 388 ? -15.485 2.282 22.901 1.00 76.56 388 HIS A CA 1
ATOM 2926 C C . HIS A 1 388 ? -13.991 2.633 22.933 1.00 76.56 388 HIS A C 1
ATOM 2928 O O . HIS A 1 388 ? -13.352 2.645 21.888 1.00 76.56 388 HIS A O 1
ATOM 2934 N N . GLN A 1 389 ? -13.385 2.796 24.116 1.00 80.88 389 GLN A N 1
ATOM 2935 C CA . GLN A 1 389 ? -11.949 3.094 24.232 1.00 80.88 389 GLN A CA 1
ATOM 2936 C C . GLN A 1 389 ? -11.068 1.990 23.647 1.00 80.88 389 GLN A C 1
ATOM 2938 O O . GLN A 1 389 ? -10.014 2.264 23.074 1.00 80.88 389 GLN A O 1
ATOM 2943 N N . LEU A 1 390 ? -11.490 0.732 23.782 1.00 82.12 390 LEU A N 1
ATOM 2944 C CA . LEU A 1 390 ? -10.756 -0.384 23.207 1.00 82.12 390 LEU A CA 1
ATOM 2945 C C . LEU A 1 390 ? -10.832 -0.364 21.678 1.00 82.12 390 LEU A C 1
ATOM 2947 O O . LEU A 1 390 ? -9.809 -0.549 21.017 1.00 82.12 390 LEU A O 1
ATOM 2951 N N . ILE A 1 391 ? -12.016 -0.094 21.123 1.00 81.69 391 ILE A N 1
ATOM 2952 C CA . ILE A 1 391 ? -12.214 0.072 19.680 1.00 81.69 391 ILE A CA 1
ATOM 2953 C C . ILE A 1 391 ? -11.344 1.220 19.162 1.00 81.69 391 ILE A C 1
AT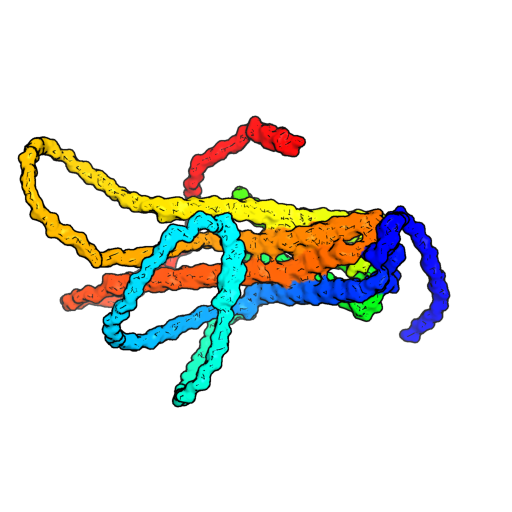OM 2955 O O . ILE A 1 391 ? -10.570 1.013 18.228 1.00 81.69 391 ILE A O 1
ATOM 2959 N N . LEU A 1 392 ? -11.385 2.385 19.808 1.00 81.88 392 LEU A N 1
ATOM 2960 C CA . LEU A 1 392 ? -10.592 3.543 19.403 1.00 81.88 392 LEU A CA 1
ATOM 2961 C C . LEU A 1 392 ? -9.085 3.263 19.448 1.00 81.88 392 LEU A C 1
ATOM 2963 O O . LEU A 1 392 ? -8.376 3.541 18.484 1.00 81.88 392 LEU A O 1
ATOM 2967 N N . ARG A 1 393 ? -8.600 2.627 20.522 1.00 83.44 393 ARG A N 1
ATOM 2968 C CA . ARG A 1 393 ? -7.188 2.237 20.638 1.00 83.44 393 ARG A CA 1
ATOM 2969 C C . ARG A 1 393 ? -6.783 1.215 19.577 1.00 83.44 393 ARG A C 1
ATOM 2971 O O . ARG A 1 393 ? -5.657 1.242 19.089 1.00 83.44 393 ARG A O 1
ATOM 2978 N N . SER A 1 394 ? -7.680 0.302 19.210 1.00 84.38 394 SER A N 1
ATOM 2979 C CA . SER A 1 394 ? -7.399 -0.629 18.117 1.00 84.38 394 SER A CA 1
ATOM 2980 C C . SER A 1 394 ? -7.304 0.060 16.759 1.00 84.38 394 SER A C 1
ATOM 2982 O O . SER A 1 394 ? -6.385 -0.223 15.993 1.00 84.38 394 SER A O 1
ATOM 2984 N N . LEU A 1 395 ? -8.202 1.010 16.485 1.00 84.06 395 LEU A N 1
ATOM 2985 C CA . LEU A 1 395 ? -8.177 1.797 15.254 1.00 84.06 395 LEU A CA 1
ATOM 2986 C C . LEU A 1 395 ? -6.911 2.654 15.174 1.00 84.06 395 LEU A C 1
ATOM 2988 O O . LEU A 1 395 ? -6.289 2.706 14.119 1.00 84.06 395 LEU A O 1
ATOM 2992 N N . SER A 1 396 ? -6.462 3.240 16.290 1.00 86.94 396 SER A N 1
ATOM 2993 C CA . SER A 1 396 ? -5.219 4.016 16.305 1.00 86.94 396 SER A CA 1
ATOM 2994 C C . SER A 1 396 ? -3.985 3.171 15.970 1.00 86.94 396 SER A C 1
ATOM 2996 O O . SER A 1 396 ? -3.099 3.667 15.284 1.00 86.94 396 SER A O 1
ATOM 2998 N N . TYR A 1 397 ? -3.920 1.900 16.397 1.00 87.81 397 TYR A N 1
ATOM 2999 C CA . TYR A 1 397 ? -2.810 1.008 16.021 1.00 87.81 397 TYR A CA 1
ATOM 3000 C C . TYR A 1 397 ? -2.819 0.659 14.530 1.00 87.81 397 TYR A C 1
ATOM 3002 O O . TYR A 1 397 ? -1.758 0.634 13.911 1.00 87.81 397 TYR A O 1
ATOM 3010 N N . LEU A 1 398 ? -4.000 0.408 13.956 1.00 87.19 398 LEU A N 1
ATOM 3011 C CA . LEU A 1 398 ? -4.136 0.136 12.522 1.00 87.19 398 LEU A CA 1
ATOM 3012 C C . LEU A 1 398 ? -3.732 1.356 11.685 1.00 87.19 398 LEU A C 1
ATOM 3014 O O . LEU A 1 398 ? -2.945 1.222 10.753 1.00 87.19 398 LEU A O 1
ATOM 3018 N N . LEU A 1 399 ? -4.195 2.552 12.060 1.00 89.88 399 LEU A N 1
ATOM 3019 C CA . LEU A 1 399 ? -3.829 3.792 11.370 1.00 89.88 399 LEU A CA 1
ATOM 3020 C C . LEU A 1 399 ? -2.339 4.112 11.515 1.00 89.88 399 LEU A C 1
ATOM 3022 O O . LEU A 1 399 ? -1.701 4.490 10.539 1.00 89.88 399 LEU A O 1
ATOM 3026 N N . TYR A 1 400 ? -1.763 3.911 12.703 1.00 90.88 400 TYR A N 1
ATOM 3027 C CA . TYR A 1 400 ? -0.328 4.096 12.920 1.00 90.88 400 TYR A CA 1
ATOM 3028 C C . TYR A 1 400 ? 0.513 3.174 12.029 1.00 90.88 400 TYR A C 1
ATOM 3030 O O . TYR A 1 400 ? 1.470 3.629 11.407 1.00 90.88 400 TYR A O 1
ATOM 3038 N N . SER A 1 401 ? 0.131 1.898 11.929 1.00 89.94 401 SER A N 1
ATOM 3039 C CA . SER A 1 401 ? 0.769 0.942 11.019 1.00 89.94 401 SER A CA 1
ATOM 3040 C C . SER A 1 401 ? 0.684 1.396 9.566 1.00 89.94 401 SER A C 1
ATOM 3042 O O . SER A 1 401 ? 1.694 1.387 8.867 1.00 89.94 401 SER A O 1
ATOM 3044 N N . SER A 1 402 ? -0.493 1.862 9.135 1.00 89.69 402 SER A N 1
ATOM 3045 C CA . SER A 1 402 ? -0.677 2.410 7.789 1.00 89.69 402 SER A CA 1
ATOM 3046 C C . SER A 1 402 ? 0.294 3.563 7.525 1.00 89.69 402 SER A C 1
ATOM 3048 O O . SER A 1 402 ? 1.015 3.521 6.536 1.00 89.69 402 SER A O 1
ATOM 3050 N N . ILE A 1 403 ? 0.392 4.536 8.442 1.00 92.75 403 ILE A N 1
ATOM 3051 C CA . ILE A 1 403 ? 1.297 5.697 8.326 1.00 92.75 403 ILE A CA 1
ATOM 3052 C C . ILE A 1 403 ? 2.764 5.266 8.252 1.00 92.75 403 ILE A C 1
ATOM 3054 O O . ILE A 1 403 ? 3.528 5.809 7.449 1.00 92.75 403 ILE A O 1
ATOM 3058 N N . ALA A 1 404 ? 3.164 4.308 9.093 1.00 92.31 404 ALA A N 1
ATOM 3059 C CA . ALA A 1 404 ? 4.533 3.810 9.154 1.00 92.31 404 ALA A CA 1
ATOM 3060 C C . ALA A 1 404 ? 4.983 3.159 7.833 1.00 92.31 404 ALA A C 1
ATOM 3062 O O . ALA A 1 404 ? 6.169 3.200 7.519 1.00 92.31 404 ALA A O 1
ATOM 3063 N N . CYS A 1 405 ? 4.051 2.615 7.045 1.00 91.56 405 CYS A N 1
ATOM 3064 C CA . CYS A 1 405 ? 4.331 2.033 5.730 1.00 91.56 405 CYS A CA 1
ATOM 3065 C C . CYS A 1 405 ? 4.125 3.019 4.576 1.00 91.56 405 CYS A C 1
ATOM 3067 O O . CYS A 1 405 ? 4.938 3.072 3.655 1.00 91.56 405 CYS A O 1
ATOM 3069 N N . SER A 1 406 ? 3.063 3.825 4.619 1.00 93.44 406 SER A N 1
ATOM 3070 C CA . SER A 1 406 ? 2.706 4.736 3.530 1.00 93.44 406 SER A CA 1
ATOM 3071 C C . SER A 1 406 ? 3.629 5.953 3.450 1.00 93.44 406 SER A C 1
ATOM 3073 O O . SER A 1 406 ? 3.837 6.477 2.362 1.00 93.44 406 SER A O 1
ATOM 3075 N N . THR A 1 407 ? 4.202 6.412 4.571 1.00 95.50 407 THR A N 1
ATOM 3076 C CA . THR A 1 407 ? 5.089 7.591 4.574 1.00 95.50 407 THR A CA 1
ATOM 3077 C C . THR A 1 407 ? 6.425 7.307 3.879 1.00 95.50 407 THR A C 1
ATOM 3079 O O . THR A 1 407 ? 6.778 8.06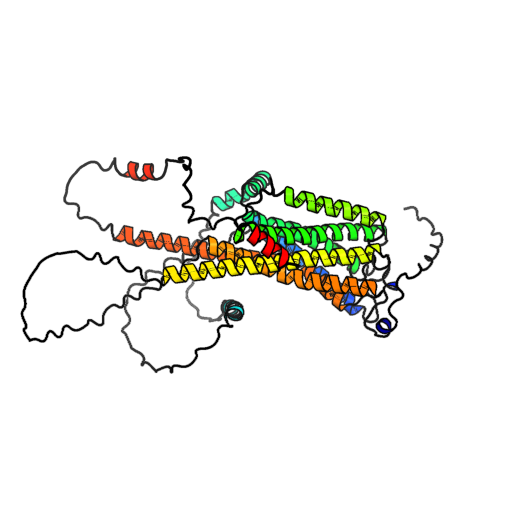6 2.973 1.00 95.50 407 THR A O 1
ATOM 3082 N N . PRO A 1 408 ? 7.156 6.217 4.207 1.00 95.12 408 PRO A N 1
ATOM 3083 C CA . PRO A 1 408 ? 8.347 5.849 3.444 1.00 95.12 408 PRO A CA 1
ATOM 3084 C C . PRO A 1 408 ? 8.018 5.575 1.976 1.00 95.12 408 PRO A C 1
ATOM 3086 O O . PRO A 1 408 ? 8.759 6.008 1.104 1.00 95.12 408 PRO A O 1
ATOM 3089 N N . LEU A 1 409 ? 6.877 4.939 1.689 1.00 94.56 409 LEU A N 1
ATOM 3090 C CA . LEU A 1 409 ? 6.437 4.694 0.318 1.00 94.56 409 LEU A CA 1
ATOM 3091 C C . LEU A 1 409 ? 6.242 5.995 -0.469 1.00 94.56 409 LEU A C 1
ATOM 3093 O O . LEU A 1 409 ? 6.783 6.129 -1.562 1.00 94.56 409 LEU A O 1
ATOM 3097 N N . ALA A 1 410 ? 5.518 6.966 0.090 1.00 96.56 410 ALA A N 1
ATOM 3098 C CA . ALA A 1 410 ? 5.321 8.261 -0.551 1.00 96.56 410 ALA A CA 1
ATOM 3099 C C . ALA A 1 410 ? 6.665 8.943 -0.843 1.00 96.56 410 ALA A C 1
ATOM 3101 O O . ALA A 1 410 ? 6.881 9.415 -1.956 1.00 96.56 410 ALA A O 1
ATOM 3102 N N . LEU A 1 411 ? 7.593 8.930 0.119 1.00 96.19 411 LEU A N 1
ATOM 3103 C CA . LEU A 1 411 ? 8.933 9.485 -0.068 1.00 96.19 411 LEU A CA 1
ATOM 3104 C C . LEU A 1 411 ? 9.699 8.771 -1.192 1.00 96.19 411 LEU A C 1
ATOM 3106 O O . LEU A 1 411 ? 10.235 9.431 -2.077 1.00 96.19 411 LEU A O 1
ATOM 3110 N N . GLY A 1 412 ? 9.719 7.436 -1.190 1.00 94.75 412 GLY A N 1
ATOM 3111 C CA . GLY A 1 412 ? 10.374 6.642 -2.231 1.00 94.75 412 GLY A CA 1
ATOM 3112 C C . GLY A 1 412 ? 9.775 6.875 -3.618 1.00 94.75 412 GLY A C 1
ATOM 3113 O O . GLY A 1 412 ? 10.515 6.980 -4.593 1.00 94.75 412 GLY A O 1
ATOM 3114 N N . ALA A 1 413 ? 8.451 7.022 -3.708 1.00 95.56 413 ALA A N 1
ATOM 3115 C CA . ALA A 1 413 ? 7.750 7.302 -4.957 1.00 95.56 413 ALA A CA 1
ATOM 3116 C C . ALA A 1 413 ? 8.064 8.706 -5.497 1.00 95.56 413 ALA A C 1
ATOM 3118 O O . ALA A 1 413 ? 8.359 8.841 -6.682 1.00 95.56 413 ALA A O 1
ATOM 3119 N N . TRP A 1 414 ? 8.083 9.733 -4.637 1.00 97.56 414 TRP A N 1
ATOM 3120 C CA . TRP A 1 414 ? 8.500 11.084 -5.031 1.00 97.56 414 TRP A CA 1
ATOM 3121 C C . TRP A 1 414 ? 9.952 11.121 -5.496 1.00 97.56 414 TRP A C 1
ATOM 3123 O O . TRP A 1 414 ? 10.233 11.678 -6.553 1.00 97.56 414 TRP A O 1
ATOM 3133 N N . LEU A 1 415 ? 10.867 10.500 -4.746 1.00 96.06 415 LEU A N 1
ATOM 3134 C CA . LEU A 1 415 ? 12.273 10.422 -5.141 1.00 96.06 415 LEU A CA 1
ATOM 3135 C C . LEU A 1 415 ? 12.429 9.701 -6.484 1.00 96.06 415 LEU A C 1
ATOM 3137 O O . LEU A 1 415 ? 13.122 10.206 -7.361 1.00 96.06 415 LEU A O 1
ATOM 3141 N N . SER A 1 416 ? 11.732 8.579 -6.680 1.00 94.75 416 SER A N 1
ATOM 3142 C CA . SER A 1 416 ? 11.761 7.835 -7.946 1.00 94.75 416 SER A CA 1
ATOM 3143 C C . SER A 1 416 ? 11.240 8.675 -9.116 1.00 94.75 416 SER A C 1
ATOM 3145 O O . SER A 1 416 ? 11.867 8.692 -10.171 1.00 94.75 416 SER A O 1
ATOM 3147 N N . ALA A 1 417 ? 10.141 9.418 -8.934 1.00 96.25 417 ALA A N 1
ATOM 3148 C CA . ALA A 1 417 ? 9.597 10.308 -9.961 1.00 96.25 417 ALA A CA 1
ATOM 3149 C C . ALA A 1 417 ? 10.559 11.464 -10.296 1.00 96.25 417 ALA A C 1
ATOM 3151 O O . ALA A 1 417 ? 10.791 11.759 -11.466 1.00 96.25 417 ALA A O 1
ATOM 3152 N N . ILE A 1 418 ? 11.176 12.078 -9.280 1.00 95.94 418 ILE A N 1
ATOM 3153 C CA . ILE A 1 418 ? 12.157 13.157 -9.457 1.00 95.94 418 ILE A CA 1
ATOM 3154 C C . ILE A 1 418 ? 13.397 12.640 -10.194 1.00 95.94 418 ILE A C 1
ATOM 3156 O O . ILE A 1 418 ? 13.820 13.243 -11.174 1.00 95.94 418 ILE A O 1
ATOM 3160 N N . PHE A 1 419 ? 13.975 11.508 -9.792 1.00 95.06 419 PHE A N 1
ATOM 3161 C CA . PHE A 1 419 ? 15.140 10.963 -10.494 1.00 95.06 419 PHE A CA 1
ATOM 3162 C C . PHE A 1 419 ? 14.797 10.531 -11.923 1.00 95.06 419 PHE A C 1
ATOM 3164 O O . PHE A 1 419 ? 15.568 10.825 -12.838 1.00 95.06 419 PHE A O 1
ATOM 3171 N N . ALA A 1 420 ? 13.598 9.982 -12.145 1.00 93.88 420 ALA A N 1
ATOM 3172 C CA . ALA A 1 420 ? 13.096 9.708 -13.486 1.00 93.88 420 ALA A CA 1
ATOM 3173 C C . ALA A 1 420 ? 13.034 10.975 -14.359 1.00 93.88 420 ALA A C 1
ATOM 3175 O O . ALA A 1 420 ? 13.487 10.933 -15.500 1.00 93.88 420 ALA A O 1
ATOM 3176 N N . THR A 1 421 ? 12.583 12.124 -13.829 1.00 94.44 421 THR A N 1
ATOM 3177 C CA . THR A 1 421 ? 12.634 13.398 -14.585 1.00 94.44 421 THR A CA 1
ATOM 3178 C C . THR A 1 421 ? 14.045 13.865 -14.914 1.00 94.44 421 THR A C 1
ATOM 3180 O O . THR A 1 421 ? 14.250 14.552 -15.910 1.00 94.44 421 THR A O 1
ATOM 3183 N N . LEU A 1 422 ? 15.024 13.481 -14.095 1.00 93.88 422 LEU A N 1
ATOM 3184 C CA . LEU A 1 422 ? 16.435 13.800 -14.304 1.00 93.88 422 LEU A CA 1
ATOM 3185 C C . LEU A 1 422 ? 17.123 12.808 -15.259 1.00 93.88 422 LEU A C 1
ATOM 3187 O O . LEU A 1 422 ? 18.334 12.908 -15.472 1.00 93.88 422 LEU A O 1
ATOM 3191 N N . GLY A 1 423 ? 16.373 11.852 -15.821 1.00 91.94 423 GLY A N 1
ATOM 3192 C CA . GLY A 1 423 ? 16.887 10.837 -16.737 1.00 91.94 423 GLY A CA 1
ATOM 3193 C C . GLY A 1 423 ? 17.823 9.839 -16.056 1.00 91.94 423 GLY A C 1
ATOM 3194 O O . GLY A 1 423 ? 18.707 9.285 -16.712 1.00 91.94 423 GLY A O 1
ATOM 3195 N N . VAL A 1 424 ? 17.673 9.627 -14.745 1.00 94.19 424 VAL A N 1
ATOM 3196 C CA . VAL A 1 424 ? 18.523 8.723 -13.963 1.00 94.19 424 VAL A CA 1
ATOM 3197 C C . VAL A 1 424 ? 17.712 7.846 -13.013 1.00 94.19 424 VAL A C 1
ATOM 3199 O O . VAL A 1 424 ? 16.614 8.178 -12.581 1.00 94.19 424 VAL A O 1
ATOM 3202 N N . VAL A 1 425 ? 18.292 6.713 -12.646 1.00 93.81 425 VAL A N 1
ATOM 3203 C CA . VAL A 1 425 ? 17.782 5.788 -11.641 1.00 93.81 425 VAL A CA 1
ATOM 3204 C C . VAL A 1 425 ? 18.725 5.844 -10.443 1.00 93.81 425 VAL A C 1
ATOM 3206 O O . VAL A 1 425 ? 19.925 5.594 -10.571 1.00 93.81 425 VAL A O 1
ATOM 3209 N N . GLU A 1 426 ? 18.189 6.197 -9.273 1.00 94.19 426 GLU A N 1
ATOM 3210 C CA . GLU A 1 426 ? 18.955 6.321 -8.029 1.00 94.19 426 GLU A CA 1
ATOM 3211 C C . GLU A 1 426 ? 18.639 5.136 -7.094 1.00 94.19 426 GLU A C 1
ATOM 3213 O O . GLU A 1 426 ? 17.502 5.009 -6.631 1.00 94.19 426 GLU A O 1
ATOM 3218 N N . PRO A 1 427 ? 19.600 4.241 -6.805 1.00 90.31 427 PRO A N 1
ATOM 3219 C CA . PRO A 1 427 ? 19.328 2.983 -6.105 1.00 90.31 427 PRO A CA 1
ATOM 3220 C C . PRO A 1 427 ? 18.674 3.102 -4.719 1.00 90.31 427 PRO A C 1
ATOM 3222 O O . PRO A 1 427 ? 17.923 2.206 -4.332 1.00 90.31 427 PRO A O 1
ATOM 3225 N N . ILE A 1 428 ? 18.933 4.170 -3.954 1.00 90.50 428 ILE A N 1
ATOM 3226 C CA . ILE A 1 428 ? 18.359 4.362 -2.610 1.00 90.50 428 ILE A CA 1
ATOM 3227 C C . ILE A 1 428 ? 16.867 4.688 -2.709 1.00 90.50 428 ILE A C 1
ATOM 3229 O O . ILE A 1 428 ? 16.069 4.147 -1.945 1.00 90.50 428 ILE A O 1
ATOM 3233 N N . SER A 1 429 ? 16.468 5.515 -3.671 1.00 90.62 429 SER A N 1
ATOM 3234 C CA . SER A 1 429 ? 15.074 5.828 -3.963 1.00 90.62 429 SER A CA 1
ATOM 3235 C C . SER A 1 429 ? 14.319 4.561 -4.341 1.00 90.62 429 SER A C 1
ATOM 3237 O O . SER A 1 429 ? 13.251 4.317 -3.785 1.00 90.62 429 SER A O 1
ATOM 3239 N N . GLY A 1 430 ? 14.937 3.692 -5.150 1.00 85.75 430 GLY A N 1
ATOM 3240 C CA . GLY A 1 430 ? 14.432 2.358 -5.454 1.00 85.75 430 GLY A CA 1
ATOM 3241 C C . GLY A 1 430 ? 14.297 1.486 -4.212 1.00 85.75 430 GLY A C 1
ATOM 3242 O O . GLY A 1 430 ? 13.268 0.850 -4.020 1.00 85.75 430 GLY A O 1
ATOM 3243 N N . LEU A 1 431 ? 15.290 1.489 -3.319 1.00 89.38 431 LEU A N 1
ATOM 3244 C CA . LEU A 1 431 ? 15.223 0.738 -2.066 1.00 89.38 431 LEU A CA 1
ATOM 3245 C C . LEU A 1 431 ? 14.021 1.181 -1.222 1.00 89.38 431 LEU A C 1
ATOM 3247 O O . LEU A 1 431 ? 13.245 0.345 -0.770 1.00 89.38 431 LEU A O 1
ATOM 3251 N N . VAL A 1 432 ? 13.823 2.486 -1.036 1.00 91.12 432 VAL A N 1
ATOM 3252 C CA . VAL A 1 432 ? 12.683 3.010 -0.271 1.00 91.12 432 VAL A CA 1
ATOM 3253 C C . VAL A 1 432 ? 11.358 2.720 -0.989 1.00 91.12 432 VAL A C 1
ATOM 3255 O O . VAL A 1 432 ? 10.404 2.267 -0.353 1.00 91.12 432 VAL A O 1
ATOM 3258 N N . TYR A 1 433 ? 11.315 2.924 -2.308 1.00 88.38 433 TYR A N 1
ATOM 3259 C CA . TYR A 1 433 ? 10.145 2.698 -3.159 1.00 88.38 433 TYR A CA 1
ATOM 3260 C C . TYR A 1 433 ? 9.698 1.239 -3.174 1.00 88.38 433 TYR A C 1
ATOM 3262 O O . TYR A 1 433 ? 8.507 0.977 -3.259 1.00 88.38 433 TYR A O 1
ATOM 3270 N N . VAL A 1 434 ? 10.632 0.297 -3.065 1.00 87.81 434 VAL A N 1
ATOM 3271 C CA . VAL A 1 434 ? 10.363 -1.136 -3.191 1.00 87.81 434 VAL A CA 1
ATOM 3272 C C . VAL A 1 434 ? 10.204 -1.820 -1.821 1.00 87.81 434 VAL A C 1
ATOM 3274 O O . VAL A 1 434 ? 9.366 -2.708 -1.653 1.00 87.81 434 VAL A O 1
ATOM 3277 N N . LEU A 1 435 ? 10.931 -1.381 -0.786 1.00 87.06 435 LEU A N 1
ATOM 3278 C CA . LEU A 1 435 ? 10.777 -1.937 0.566 1.00 87.06 435 LEU A CA 1
ATOM 3279 C C . LEU A 1 435 ? 9.467 -1.523 1.237 1.00 87.06 435 LEU A C 1
ATOM 3281 O O . LEU A 1 435 ? 8.843 -2.332 1.924 1.00 87.06 435 LEU A O 1
ATOM 3285 N N . ALA A 1 436 ? 9.052 -0.267 1.081 1.00 88.38 436 ALA A N 1
ATOM 3286 C CA . ALA A 1 436 ? 7.887 0.242 1.793 1.00 88.38 436 ALA A CA 1
ATOM 3287 C C . ALA A 1 436 ? 6.559 -0.438 1.382 1.00 88.38 436 ALA A C 1
ATOM 3289 O O . ALA A 1 436 ? 5.823 -0.854 2.283 1.00 88.38 436 ALA A O 1
ATOM 3290 N N . PRO A 1 437 ? 6.256 -0.650 0.082 1.00 83.38 437 PRO A N 1
ATOM 3291 C CA . PRO A 1 437 ? 5.076 -1.400 -0.333 1.00 83.38 437 PRO A CA 1
ATOM 3292 C C . PRO A 1 437 ? 5.131 -2.847 0.140 1.00 83.38 437 PRO A C 1
ATOM 3294 O O . PRO A 1 437 ? 4.160 -3.335 0.711 1.00 83.38 437 PRO A O 1
ATOM 3297 N N . GLY A 1 438 ? 6.275 -3.521 -0.016 1.00 85.75 438 GLY A N 1
ATOM 3298 C CA . GLY A 1 438 ? 6.429 -4.905 0.425 1.00 85.75 438 GLY A CA 1
ATOM 3299 C C . GLY A 1 438 ? 6.261 -5.085 1.937 1.00 85.75 438 GLY A C 1
ATOM 3300 O O . GLY A 1 438 ? 5.976 -6.195 2.369 1.00 85.75 438 GLY A O 1
ATOM 3301 N N . ALA A 1 439 ? 6.406 -4.025 2.745 1.00 90.44 439 ALA A N 1
ATOM 3302 C CA . ALA A 1 439 ? 6.291 -4.094 4.201 1.00 90.44 439 ALA A CA 1
ATOM 3303 C C . ALA A 1 439 ? 4.864 -3.916 4.744 1.00 90.44 439 ALA A C 1
ATOM 3305 O O . ALA A 1 439 ? 4.558 -4.304 5.875 1.00 90.44 439 ALA A O 1
ATOM 3306 N N . SER A 1 440 ? 3.985 -3.322 3.939 1.00 90.75 440 SER A N 1
ATOM 3307 C CA . SER A 1 440 ? 2.636 -2.923 4.350 1.00 90.75 440 SER A CA 1
ATOM 3308 C C . SER A 1 440 ? 1.782 -4.091 4.862 1.00 90.75 440 SER A C 1
ATOM 3310 O O . SER A 1 440 ? 1.193 -3.988 5.942 1.00 90.75 440 SER A O 1
ATOM 3312 N N . GLY A 1 441 ? 1.787 -5.239 4.179 1.00 90.12 441 GLY A N 1
ATOM 3313 C CA . GLY A 1 441 ? 1.013 -6.419 4.572 1.00 90.12 441 GLY A CA 1
ATOM 3314 C C . GLY A 1 441 ? 1.377 -6.974 5.955 1.00 90.12 441 GLY A C 1
ATOM 3315 O O . GLY A 1 441 ? 0.490 -7.211 6.783 1.00 90.12 441 GLY A O 1
ATOM 3316 N N . TRP A 1 442 ? 2.668 -7.146 6.266 1.00 94.19 442 TRP A N 1
ATOM 3317 C CA . TRP A 1 442 ? 3.070 -7.668 7.580 1.00 94.19 442 TRP A CA 1
ATOM 3318 C C . TRP A 1 442 ? 2.972 -6.645 8.712 1.00 94.19 442 TRP A C 1
ATOM 3320 O O . TRP A 1 442 ? 2.643 -7.033 9.838 1.00 94.19 442 TRP A O 1
ATOM 3330 N N . CYS A 1 443 ? 3.150 -5.351 8.435 1.00 93.81 443 CYS A N 1
ATOM 3331 C CA . CYS A 1 443 ? 2.837 -4.290 9.395 1.00 93.81 443 CYS A CA 1
ATOM 3332 C C . CYS A 1 443 ? 1.343 -4.295 9.753 1.00 93.81 443 CYS A C 1
ATOM 3334 O O . CYS A 1 443 ? 0.980 -4.333 10.934 1.00 93.81 443 CYS A O 1
ATOM 3336 N N . ASN A 1 444 ? 0.470 -4.365 8.742 1.00 91.00 444 ASN A N 1
ATOM 3337 C CA . ASN A 1 444 ? -0.980 -4.423 8.927 1.00 91.00 444 ASN A CA 1
ATOM 3338 C C . ASN A 1 444 ? -1.406 -5.671 9.711 1.00 91.00 444 ASN A C 1
ATOM 3340 O O . ASN A 1 444 ? -2.211 -5.575 10.643 1.00 91.00 444 ASN A O 1
ATOM 3344 N N . MET A 1 445 ? -0.815 -6.831 9.412 1.00 94.69 445 MET A N 1
ATOM 3345 C CA . MET A 1 445 ? -1.004 -8.049 10.202 1.00 94.69 445 MET A CA 1
ATOM 3346 C C . MET A 1 445 ? -0.584 -7.854 11.664 1.00 94.69 445 MET A C 1
ATOM 3348 O O . MET A 1 445 ? -1.306 -8.263 12.579 1.00 94.69 445 MET A O 1
ATOM 3352 N N . TRP A 1 446 ? 0.577 -7.248 11.910 1.00 94.12 446 TRP A N 1
ATOM 3353 C CA . TRP A 1 446 ? 1.071 -7.029 13.266 1.00 94.12 446 TRP A CA 1
ATOM 3354 C C . TRP A 1 446 ? 0.123 -6.130 14.070 1.00 94.12 446 TRP A C 1
ATOM 3356 O O . TRP A 1 446 ? -0.274 -6.487 15.184 1.00 94.12 446 TRP A O 1
ATOM 3366 N N . ALA A 1 447 ? -0.331 -5.023 13.479 1.00 92.00 447 ALA A N 1
ATOM 3367 C CA . ALA A 1 447 ? -1.312 -4.129 14.090 1.00 92.00 447 ALA A CA 1
ATOM 3368 C C . ALA A 1 447 ? -2.667 -4.815 14.334 1.00 92.00 447 ALA A C 1
ATOM 3370 O O . ALA A 1 447 ? -3.291 -4.623 15.389 1.00 92.00 447 ALA A O 1
ATOM 3371 N N . TYR A 1 448 ? -3.100 -5.669 13.403 1.00 92.44 448 TYR A N 1
ATOM 3372 C CA . TYR A 1 448 ? -4.302 -6.481 13.547 1.00 92.44 448 TYR A CA 1
ATOM 3373 C C . TYR A 1 448 ? -4.207 -7.453 14.730 1.00 92.44 448 TYR A C 1
ATOM 3375 O O . TYR A 1 448 ? -5.081 -7.457 15.602 1.00 92.44 448 TYR A O 1
ATOM 3383 N N . PHE A 1 449 ? -3.143 -8.254 14.820 1.00 93.19 449 PHE A N 1
ATOM 3384 C CA . PHE A 1 449 ? -3.007 -9.226 15.907 1.00 93.19 449 PHE A CA 1
ATOM 3385 C C . PHE A 1 449 ? -2.715 -8.567 17.257 1.00 93.19 449 PHE A C 1
ATOM 3387 O O . PHE A 1 449 ? -3.178 -9.070 18.284 1.00 93.19 449 PHE A O 1
ATOM 3394 N N . ALA A 1 450 ? -2.022 -7.426 17.292 1.00 90.69 450 ALA A N 1
ATOM 3395 C CA . ALA A 1 450 ? -1.897 -6.616 18.503 1.00 90.69 450 ALA A CA 1
ATOM 3396 C C . ALA A 1 450 ? -3.283 -6.170 19.004 1.00 90.69 450 ALA A C 1
ATOM 3398 O O . ALA A 1 450 ? -3.632 -6.366 20.172 1.00 90.69 450 ALA A O 1
ATOM 3399 N N . THR A 1 451 ? -4.123 -5.679 18.092 1.00 89.25 451 THR A N 1
ATOM 3400 C CA . THR A 1 451 ? -5.523 -5.333 18.359 1.00 89.25 451 THR A CA 1
ATOM 3401 C C . THR A 1 451 ? -6.333 -6.529 18.863 1.00 89.25 451 THR A C 1
ATOM 3403 O O . THR A 1 451 ? -7.044 -6.426 19.867 1.00 89.25 451 THR A O 1
ATOM 3406 N N . ALA A 1 452 ? -6.234 -7.676 18.191 1.00 89.19 452 ALA A N 1
ATOM 3407 C CA . ALA A 1 452 ? -6.978 -8.877 18.547 1.00 89.19 452 ALA A CA 1
ATOM 3408 C C . ALA A 1 452 ? -6.564 -9.409 19.932 1.00 89.19 452 ALA A C 1
ATOM 3410 O O . ALA A 1 452 ? -7.419 -9.771 20.748 1.00 89.19 452 ALA A O 1
ATOM 3411 N N . ARG A 1 453 ? -5.268 -9.341 20.268 1.00 89.44 453 ARG A N 1
ATOM 3412 C CA . ARG A 1 453 ? -4.756 -9.653 21.611 1.00 89.44 453 ARG A CA 1
ATOM 3413 C C . ARG A 1 453 ? -5.357 -8.733 22.672 1.00 89.44 453 ARG A C 1
ATOM 3415 O O . ARG A 1 453 ? -5.846 -9.244 23.682 1.00 89.44 453 ARG A O 1
ATOM 3422 N N . ILE A 1 454 ? -5.404 -7.419 22.440 1.00 86.50 454 ILE A N 1
ATOM 3423 C CA . ILE A 1 454 ? -6.009 -6.449 23.372 1.00 86.50 454 ILE A CA 1
ATOM 3424 C C . ILE A 1 454 ? -7.508 -6.740 23.565 1.00 86.50 454 ILE A C 1
ATOM 3426 O O . ILE A 1 454 ? -7.973 -6.827 24.706 1.00 86.50 454 ILE A O 1
ATOM 3430 N N . LYS A 1 455 ? -8.250 -6.982 22.474 1.00 86.56 455 LYS A N 1
ATOM 3431 C CA . LYS A 1 455 ? -9.674 -7.375 22.507 1.00 86.56 455 LYS A CA 1
ATOM 3432 C C . LYS A 1 455 ? -9.888 -8.645 23.336 1.00 86.56 455 LYS A C 1
ATOM 3434 O O . LYS A 1 455 ? -10.734 -8.664 24.231 1.00 86.56 455 LYS A O 1
ATOM 3439 N N . SER A 1 456 ? -9.075 -9.678 23.109 1.00 86.75 456 SER A N 1
ATOM 3440 C CA . SER A 1 456 ? -9.156 -10.943 23.853 1.00 86.75 456 SER A CA 1
ATOM 3441 C C . SER A 1 456 ? -8.834 -10.774 25.345 1.00 86.75 456 SER A C 1
ATOM 3443 O O . SER A 1 456 ? -9.476 -11.381 26.201 1.00 86.75 456 SER A O 1
ATOM 3445 N N . ALA A 1 457 ? -7.854 -9.935 25.698 1.00 85.44 457 ALA A N 1
ATOM 3446 C CA . ALA A 1 457 ? -7.495 -9.658 27.086 1.00 85.44 457 ALA A CA 1
ATOM 3447 C C . ALA A 1 457 ? -8.630 -8.932 27.823 1.00 85.44 457 ALA A C 1
ATOM 3449 O O . ALA A 1 457 ? -8.976 -9.310 28.943 1.00 85.44 457 ALA A O 1
ATOM 3450 N N . ALA A 1 458 ? -9.262 -7.955 27.173 1.00 83.69 458 ALA A N 1
ATOM 3451 C CA . ALA A 1 458 ? -10.399 -7.246 27.744 1.00 83.69 458 ALA A CA 1
ATOM 3452 C C . ALA A 1 458 ? -11.635 -8.139 27.901 1.00 83.69 458 ALA A C 1
ATOM 3454 O O . ALA A 1 458 ? -12.270 -8.112 28.954 1.00 83.69 458 ALA A O 1
ATOM 3455 N N . ALA A 1 459 ? -11.942 -8.985 26.911 1.00 84.19 459 ALA A N 1
ATOM 3456 C CA . ALA A 1 459 ? -13.020 -9.967 27.021 1.00 84.19 459 ALA A CA 1
ATOM 3457 C C . ALA A 1 459 ? -12.796 -10.919 28.212 1.00 84.19 459 ALA A C 1
ATOM 3459 O O . ALA A 1 459 ? -13.701 -11.148 29.013 1.00 84.19 459 ALA A O 1
ATOM 3460 N N . ARG A 1 460 ? -11.559 -11.396 28.406 1.00 84.06 460 ARG A N 1
ATOM 3461 C CA . ARG A 1 460 ? -11.190 -12.227 29.567 1.00 84.06 460 ARG A CA 1
ATOM 3462 C C . ARG A 1 460 ? -11.341 -11.488 30.894 1.00 84.06 460 ARG A C 1
ATOM 3464 O O . ARG A 1 460 ? -11.829 -12.066 31.863 1.00 84.06 460 ARG A O 1
ATOM 3471 N N . ALA A 1 461 ? -10.952 -10.216 30.948 1.00 82.12 461 ALA A N 1
ATOM 3472 C CA . ALA A 1 461 ? -11.137 -9.395 32.140 1.00 82.12 461 ALA A CA 1
ATOM 3473 C C . ALA A 1 461 ? -12.626 -9.208 32.490 1.00 82.12 461 ALA A C 1
ATOM 3475 O O . ALA A 1 461 ? -12.960 -9.190 33.673 1.00 82.12 461 ALA A O 1
ATOM 3476 N N . ARG A 1 462 ? -13.518 -9.131 31.487 1.00 81.44 462 ARG A N 1
ATOM 3477 C CA . ARG A 1 462 ? -14.979 -9.074 31.689 1.00 81.44 462 ARG A CA 1
ATOM 3478 C C . ARG A 1 462 ? -15.537 -10.368 32.284 1.00 81.44 462 ARG A C 1
ATOM 3480 O O . ARG A 1 462 ? -16.274 -10.291 33.257 1.00 81.44 462 ARG A O 1
ATOM 3487 N N . ILE A 1 463 ? -15.133 -11.531 31.772 1.00 82.75 463 ILE A N 1
ATOM 3488 C CA . ILE A 1 463 ? -15.601 -12.832 32.286 1.00 82.75 463 ILE A CA 1
ATOM 3489 C C . ILE A 1 463 ? -15.158 -13.042 33.743 1.00 82.75 463 ILE A C 1
ATOM 3491 O O . ILE A 1 463 ? -15.957 -13.426 34.589 1.00 82.75 463 ILE A O 1
ATOM 3495 N N . ARG A 1 464 ? -13.901 -12.717 34.080 1.00 82.25 464 ARG A N 1
ATOM 3496 C CA . ARG A 1 464 ? -13.417 -12.790 35.476 1.00 82.25 464 ARG A CA 1
ATOM 3497 C C . ARG A 1 464 ? -14.153 -11.822 36.399 1.00 82.25 464 ARG A C 1
ATOM 3499 O O . ARG A 1 464 ? -14.325 -12.079 37.587 1.00 82.25 464 ARG A O 1
ATOM 3506 N N . ALA A 1 465 ? -14.538 -10.671 35.861 1.00 79.38 465 ALA A N 1
ATOM 3507 C CA . ALA A 1 465 ? -15.287 -9.664 36.583 1.00 79.38 465 ALA A CA 1
ATOM 3508 C C . ALA A 1 465 ? -16.731 -10.086 36.874 1.00 79.38 465 ALA A C 1
ATOM 3510 O O . ALA A 1 465 ? -17.210 -9.754 37.956 1.00 79.38 465 ALA A O 1
ATOM 3511 N N . SER A 1 466 ? -17.405 -10.770 35.944 1.00 82.19 466 SER A N 1
ATOM 3512 C CA . SER A 1 466 ? -18.756 -11.296 36.166 1.00 82.19 466 SER A CA 1
ATOM 3513 C C . SER A 1 466 ? -18.731 -12.489 37.119 1.00 82.19 466 SER A C 1
ATOM 3515 O O . SER A 1 466 ? -19.473 -12.488 38.093 1.00 82.19 466 SER A O 1
ATOM 3517 N N . SER A 1 467 ? -17.784 -13.420 36.953 1.00 81.81 467 SER A N 1
ATOM 3518 C CA . SER A 1 467 ? -17.663 -14.581 37.848 1.00 81.81 467 SER A CA 1
ATOM 3519 C C . SER A 1 467 ? -17.343 -14.189 39.297 1.00 81.81 467 SER A C 1
ATOM 3521 O O . SER A 1 467 ? -17.803 -14.821 40.241 1.00 81.81 467 SER A O 1
ATOM 3523 N N . SER A 1 468 ? -16.574 -13.112 39.497 1.00 75.94 468 SER A N 1
ATOM 3524 C CA . SER A 1 468 ? -16.271 -12.595 40.840 1.00 75.94 468 SER A CA 1
ATOM 3525 C C . SER A 1 468 ? -17.436 -11.819 41.469 1.00 75.94 468 SER A C 1
ATOM 3527 O O . SER A 1 468 ? -17.395 -11.558 42.667 1.00 75.94 468 SER A O 1
ATOM 3529 N N . ALA A 1 469 ? -18.426 -11.387 40.680 1.00 69.88 469 ALA A N 1
ATOM 3530 C CA . ALA A 1 469 ? -19.606 -10.679 41.179 1.00 69.88 469 ALA A CA 1
ATOM 3531 C C . ALA A 1 469 ? -20.719 -11.643 41.622 1.00 69.88 469 ALA A C 1
ATOM 3533 O O . ALA A 1 469 ? -21.508 -11.284 42.489 1.00 69.88 469 ALA A O 1
ATOM 3534 N N . GLU A 1 470 ? -20.747 -12.862 41.082 1.00 64.88 470 GLU A N 1
ATOM 3535 C CA . GLU A 1 470 ? -21.710 -13.904 41.465 1.00 64.88 470 GLU A CA 1
ATOM 3536 C C . GLU A 1 470 ? -21.321 -14.616 42.772 1.00 64.88 470 GLU A C 1
ATOM 3538 O O . GLU A 1 470 ? -22.190 -14.955 43.573 1.00 64.88 470 GLU A O 1
ATOM 3543 N N . LEU A 1 471 ? -20.020 -14.766 43.054 1.00 57.44 471 LEU A N 1
ATOM 3544 C CA . LEU A 1 471 ? -19.538 -15.448 44.265 1.00 57.44 471 LEU A CA 1
ATOM 3545 C C . LEU A 1 471 ? -20.050 -14.824 45.588 1.00 57.44 471 LEU A C 1
ATOM 3547 O O . LEU A 1 471 ? -20.470 -15.567 46.473 1.00 57.44 471 LEU A O 1
ATOM 3551 N N . PRO A 1 472 ? -20.061 -13.486 45.760 1.00 56.03 472 PRO A N 1
ATOM 3552 C CA . PRO A 1 472 ? -20.595 -12.858 46.965 1.00 56.03 472 PRO A CA 1
ATOM 3553 C C . PRO A 1 472 ? -22.118 -12.962 47.084 1.00 56.03 472 PRO A C 1
ATOM 3555 O O . PRO A 1 472 ? -22.614 -12.961 48.202 1.00 56.03 472 PRO A O 1
ATOM 3558 N N . ALA A 1 473 ? -22.858 -13.054 45.972 1.00 54.56 473 ALA A N 1
ATOM 3559 C CA . ALA A 1 473 ? -24.316 -13.187 46.005 1.00 54.56 473 ALA A CA 1
ATOM 3560 C C . ALA A 1 473 ? -24.742 -14.572 46.517 1.00 54.56 473 ALA A C 1
ATOM 3562 O O . ALA A 1 473 ? -25.698 -14.675 47.277 1.00 54.56 473 ALA A O 1
ATOM 3563 N N . ILE A 1 474 ? -23.981 -15.617 46.179 1.00 53.31 474 ILE A N 1
ATOM 3564 C CA . ILE A 1 474 ? -24.219 -16.983 46.668 1.00 53.31 474 ILE A CA 1
ATOM 3565 C C . ILE A 1 474 ? -23.805 -17.124 48.143 1.00 53.31 474 ILE A C 1
ATOM 3567 O O . ILE A 1 474 ? -24.464 -17.828 48.895 1.00 53.31 474 ILE A O 1
ATOM 3571 N N . ILE A 1 475 ? -22.759 -16.418 48.591 1.00 53.84 475 ILE A N 1
ATOM 3572 C CA . ILE A 1 475 ? -22.332 -16.431 50.005 1.00 53.84 475 ILE A CA 1
ATOM 3573 C C . ILE A 1 475 ? -23.232 -15.537 50.883 1.00 53.84 475 ILE A C 1
ATOM 3575 O O . ILE A 1 475 ? -23.430 -15.833 52.058 1.00 53.84 475 ILE A O 1
ATOM 3579 N N . ALA A 1 476 ? -23.799 -14.458 50.331 1.00 50.72 476 ALA A N 1
ATOM 3580 C CA . ALA A 1 476 ? -24.781 -13.616 51.021 1.00 50.72 476 ALA A CA 1
ATOM 3581 C C . ALA A 1 476 ? -26.184 -14.248 51.063 1.00 50.72 476 ALA A C 1
ATOM 3583 O O . ALA A 1 476 ? -26.947 -13.961 51.981 1.00 50.72 476 ALA A O 1
ATOM 3584 N N . ALA A 1 477 ? -26.499 -15.153 50.132 1.00 47.91 477 ALA A N 1
ATOM 3585 C CA . ALA A 1 477 ? -27.590 -16.114 50.262 1.00 47.91 477 ALA A CA 1
ATOM 3586 C C . ALA A 1 477 ? -27.159 -17.274 51.180 1.00 47.91 477 ALA A C 1
ATOM 3588 O O . ALA A 1 477 ? -27.140 -18.440 50.790 1.00 47.91 477 ALA A O 1
ATOM 3589 N N . GLY A 1 478 ? -26.750 -16.941 52.407 1.00 40.53 478 GLY A N 1
ATOM 3590 C CA . GLY A 1 478 ? -26.516 -17.939 53.442 1.00 40.53 478 GLY A CA 1
ATOM 3591 C C . GLY A 1 478 ? -27.800 -18.731 53.732 1.00 40.53 478 GLY A C 1
ATOM 3592 O O . GLY A 1 478 ? -28.899 -18.227 53.478 1.00 40.53 478 GLY A O 1
ATOM 3593 N N . PRO A 1 479 ? -27.690 -19.956 54.273 1.00 45.72 479 PRO A N 1
ATOM 3594 C CA . PRO A 1 479 ? -28.845 -20.772 54.608 1.00 45.72 479 PRO A CA 1
ATOM 3595 C C . PRO A 1 479 ? -29.653 -20.049 55.686 1.00 45.72 479 PRO A C 1
ATOM 3597 O O . PRO A 1 479 ? -29.253 -19.997 56.849 1.00 45.72 479 PRO A O 1
ATOM 3600 N N . GLY A 1 480 ? -30.794 -19.478 55.301 1.00 43.56 480 GLY A N 1
ATOM 3601 C CA . GLY A 1 480 ? -31.838 -19.167 56.261 1.00 43.56 480 GLY A CA 1
ATOM 3602 C C . GLY A 1 480 ? -32.202 -20.469 56.963 1.00 43.56 480 GLY A C 1
ATOM 3603 O O . GLY A 1 480 ? -32.592 -21.435 56.308 1.00 43.56 480 GLY A O 1
ATOM 3604 N N . MET A 1 481 ? -32.010 -20.508 58.281 1.00 42.94 481 MET A N 1
ATOM 3605 C CA . MET A 1 481 ? -32.540 -21.554 59.144 1.00 42.94 481 MET A CA 1
ATOM 3606 C C . MET A 1 481 ? -34.011 -21.789 58.793 1.00 42.94 481 MET A C 1
ATOM 3608 O O . MET A 1 481 ? -34.868 -20.962 59.104 1.00 42.94 481 MET A O 1
ATOM 3612 N N . HIS A 1 482 ? -34.311 -22.923 58.168 1.00 40.34 482 HIS A N 1
ATOM 3613 C CA . HIS A 1 482 ? -35.675 -23.413 58.108 1.00 40.34 482 HIS A CA 1
ATOM 3614 C C . HIS A 1 482 ? -36.040 -23.970 59.481 1.00 40.34 482 HIS A C 1
ATOM 3616 O O . HIS A 1 482 ? -35.692 -25.095 59.837 1.00 40.34 482 HIS A O 1
ATOM 3622 N N . GLY A 1 483 ? -36.785 -23.158 60.230 1.00 37.72 483 GLY A N 1
ATOM 3623 C CA . GLY A 1 483 ? -37.886 -23.678 61.021 1.00 37.72 483 GLY A CA 1
ATOM 3624 C C . GLY A 1 483 ? -38.841 -24.435 60.095 1.00 37.72 483 GLY A C 1
ATOM 3625 O O . GLY A 1 483 ? -39.160 -23.995 58.989 1.00 37.72 483 GLY A O 1
ATOM 3626 N N . SER A 1 484 ? -39.226 -25.616 60.552 1.00 41.88 484 SER A N 1
ATOM 3627 C CA . SER A 1 484 ? -40.169 -26.546 59.947 1.00 41.88 484 SER A CA 1
ATOM 3628 C C . SER A 1 484 ? -41.483 -25.866 59.554 1.00 41.88 484 SER A C 1
ATOM 3630 O O . SER A 1 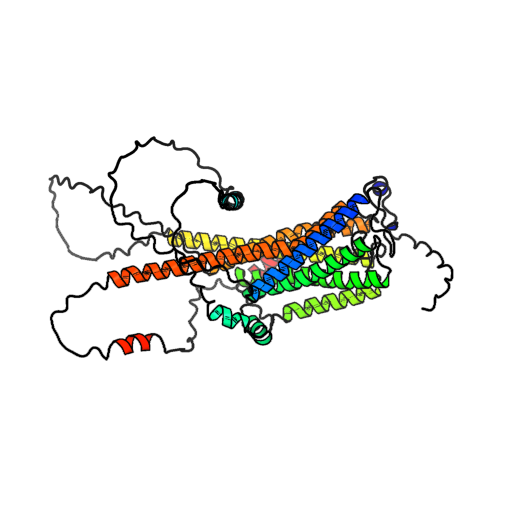484 ? -42.249 -25.437 60.413 1.00 41.88 484 SER A O 1
ATOM 3632 N N . GLY A 1 485 ? -41.758 -25.824 58.253 1.00 33.81 485 GLY A N 1
ATOM 3633 C CA . GLY A 1 485 ? -43.019 -25.360 57.688 1.00 33.81 485 GLY A CA 1
ATOM 3634 C C . GLY A 1 485 ? -43.178 -25.905 56.276 1.00 33.81 485 GLY A C 1
ATOM 3635 O O . GLY A 1 485 ? -42.649 -25.352 55.320 1.00 33.81 485 GLY A O 1
ATOM 3636 N N . SER A 1 486 ? -43.860 -27.043 56.177 1.00 43.19 486 SER A N 1
ATOM 3637 C CA . SER A 1 486 ? -44.327 -27.665 54.937 1.00 43.19 486 SER A CA 1
ATOM 3638 C C . SER A 1 486 ? -45.075 -26.653 54.060 1.00 43.19 486 SER A C 1
ATOM 3640 O O . SER A 1 486 ? -46.015 -26.048 54.564 1.00 43.19 486 SER A O 1
ATOM 3642 N N . LEU A 1 487 ? -44.704 -26.526 52.773 1.00 34.75 487 LEU A N 1
ATOM 3643 C CA . LEU A 1 487 ? -45.615 -26.503 51.608 1.00 34.75 487 LEU A CA 1
ATOM 3644 C C . LEU A 1 487 ? -44.865 -26.229 50.276 1.00 34.75 487 LEU A C 1
ATOM 3646 O O . LEU A 1 487 ? -44.265 -25.181 50.074 1.00 34.75 487 LEU A O 1
ATOM 3650 N N . SER A 1 488 ? -44.986 -27.191 49.349 1.00 39.19 488 SER A N 1
ATOM 3651 C CA . SER A 1 488 ? -44.984 -27.057 47.876 1.00 39.19 488 SER A CA 1
ATOM 3652 C C . SER A 1 488 ? -43.796 -26.358 47.170 1.00 39.19 488 SER A C 1
ATOM 3654 O O . SER A 1 488 ? -43.899 -25.235 46.673 1.00 39.19 488 SER A O 1
ATOM 3656 N N . ALA A 1 489 ? -42.711 -27.109 46.955 1.00 38.16 489 ALA A N 1
ATOM 3657 C CA . ALA A 1 489 ? -41.525 -26.715 46.178 1.00 38.16 489 ALA A CA 1
ATOM 3658 C C . ALA A 1 489 ? -41.624 -26.940 44.644 1.00 38.16 489 ALA A C 1
ATOM 3660 O O . ALA A 1 489 ? -40.602 -27.071 43.976 1.00 38.16 489 ALA A O 1
ATOM 3661 N N . ALA A 1 490 ? -42.825 -26.967 44.054 1.00 35.97 490 ALA A N 1
ATOM 3662 C CA . ALA A 1 490 ? -42.997 -27.160 42.602 1.00 35.97 490 ALA A CA 1
ATOM 3663 C C . ALA A 1 490 ? -43.224 -25.854 41.802 1.00 35.97 490 ALA A C 1
ATOM 3665 O O . ALA A 1 490 ? -43.167 -25.870 40.576 1.00 35.97 490 ALA A O 1
ATOM 3666 N N . GLY A 1 491 ? -43.444 -24.710 42.465 1.00 34.50 491 GLY A N 1
ATOM 3667 C CA . GLY A 1 491 ? -43.829 -23.452 41.798 1.00 34.50 491 GLY A CA 1
ATOM 3668 C C . GLY A 1 491 ? -42.706 -22.438 41.534 1.00 34.50 491 GLY A C 1
ATOM 3669 O O . GLY A 1 491 ? -42.863 -21.562 40.689 1.00 34.50 491 GLY A O 1
ATOM 3670 N N . GLN A 1 492 ? -41.562 -22.527 42.222 1.00 35.09 492 GLN A N 1
ATOM 3671 C CA . GLN A 1 492 ? -40.552 -21.450 42.194 1.00 35.09 492 GLN A CA 1
ATOM 3672 C C . GLN A 1 492 ? -39.398 -21.680 41.204 1.00 35.09 492 GLN A C 1
ATOM 3674 O O . GLN A 1 492 ? -38.784 -20.716 40.750 1.00 35.09 492 GLN A O 1
ATOM 3679 N N . ALA A 1 493 ? -39.157 -22.921 40.770 1.00 34.19 493 ALA A N 1
ATOM 3680 C CA . ALA A 1 493 ? -38.152 -23.214 39.741 1.00 34.19 493 ALA A CA 1
ATOM 3681 C C . ALA A 1 493 ? -38.614 -22.822 38.319 1.00 34.19 493 ALA A C 1
ATOM 3683 O O . ALA A 1 493 ? -37.786 -22.515 37.463 1.00 34.19 493 ALA A O 1
ATOM 3684 N N . ALA A 1 494 ? -39.928 -22.755 38.075 1.00 32.31 494 ALA A N 1
ATOM 3685 C CA . ALA A 1 494 ? -40.492 -22.348 36.786 1.00 32.31 494 ALA A CA 1
ATOM 3686 C C . ALA A 1 494 ? -40.498 -20.816 36.583 1.00 32.31 494 ALA A C 1
ATOM 3688 O O . ALA A 1 494 ? -40.342 -20.343 35.458 1.00 32.31 494 ALA A O 1
ATOM 3689 N N . ALA A 1 495 ? -40.591 -20.026 37.660 1.00 32.97 495 ALA A N 1
ATOM 3690 C CA . ALA A 1 495 ? -40.591 -18.561 37.582 1.00 32.97 495 ALA A CA 1
ATOM 3691 C C . ALA A 1 495 ? -39.196 -17.972 37.282 1.00 32.97 495 ALA A C 1
ATOM 3693 O O . ALA A 1 495 ? -39.083 -16.970 36.577 1.00 32.97 495 ALA A O 1
ATOM 3694 N N . ALA A 1 496 ? -38.124 -18.626 37.744 1.00 34.19 496 ALA A N 1
ATOM 3695 C CA . ALA A 1 496 ? -36.751 -18.197 37.467 1.00 34.19 496 ALA A CA 1
ATOM 3696 C C . ALA A 1 496 ? -36.300 -18.507 36.025 1.00 34.19 496 ALA A C 1
ATOM 3698 O O . ALA A 1 496 ? -35.452 -17.799 35.483 1.00 34.19 496 ALA A O 1
ATOM 3699 N N . LEU A 1 497 ? -36.893 -19.520 35.377 1.00 31.52 497 LEU A N 1
ATOM 3700 C CA . LEU A 1 497 ? -36.606 -19.854 33.977 1.00 31.52 497 LEU A CA 1
ATOM 3701 C C . LEU A 1 497 ? -37.458 -19.031 32.990 1.00 31.52 497 LEU A C 1
ATOM 3703 O O . LEU A 1 497 ? -36.970 -18.665 31.923 1.00 31.52 497 LEU A O 1
ATOM 3707 N N . ALA A 1 498 ? -38.690 -18.666 33.368 1.00 32.75 498 ALA A N 1
ATOM 3708 C CA . ALA A 1 498 ? -39.570 -17.818 32.557 1.00 32.75 498 ALA A CA 1
ATOM 3709 C C . ALA A 1 498 ? -39.121 -16.341 32.498 1.00 32.75 498 ALA A C 1
ATOM 3711 O O . ALA A 1 498 ? -39.387 -15.658 31.514 1.00 32.75 498 ALA A O 1
ATOM 3712 N N . ALA A 1 499 ? -38.366 -15.850 33.489 1.00 32.78 499 ALA A N 1
ATOM 3713 C CA . ALA A 1 499 ? -37.786 -14.501 33.456 1.00 32.78 499 ALA A CA 1
ATOM 3714 C C . ALA A 1 499 ? -36.551 -14.374 32.534 1.00 32.78 499 ALA A C 1
ATOM 3716 O O . ALA A 1 499 ? -36.135 -13.263 32.208 1.00 32.78 499 ALA A O 1
ATOM 3717 N N . ALA A 1 500 ? -35.964 -15.495 32.093 1.00 37.69 500 ALA A N 1
ATOM 3718 C CA . ALA A 1 500 ? -34.780 -15.518 31.228 1.00 37.69 500 ALA A CA 1
ATOM 3719 C C . ALA A 1 500 ? -35.107 -15.719 29.733 1.00 37.69 500 ALA A C 1
ATOM 3721 O O . ALA A 1 500 ? -34.223 -15.577 28.885 1.00 37.69 500 ALA A O 1
ATOM 3722 N N . GLN A 1 501 ? -36.362 -16.024 29.389 1.00 33.84 501 GLN A N 1
ATOM 3723 C CA . GLN A 1 501 ? -36.813 -16.234 28.013 1.00 33.84 501 GLN A CA 1
ATOM 3724 C C . GLN A 1 501 ? -38.166 -15.554 27.777 1.00 33.84 501 GLN A C 1
ATOM 3726 O O . GLN A 1 501 ? -39.212 -16.157 27.978 1.00 33.84 501 GLN A O 1
ATOM 3731 N N . GLY A 1 502 ? -38.155 -14.305 27.304 1.00 26.52 502 GLY A N 1
ATOM 3732 C CA . GLY A 1 502 ? -39.367 -13.690 26.758 1.00 26.52 502 GLY A CA 1
ATOM 3733 C C . GLY A 1 502 ? -39.455 -12.182 26.930 1.00 26.52 502 GLY A C 1
ATOM 3734 O O . GLY A 1 502 ? -40.048 -11.704 27.883 1.00 26.52 502 GLY A O 1
ATOM 3735 N N . SER A 1 503 ? -38.897 -11.437 25.976 1.00 29.09 503 SER A N 1
ATOM 3736 C CA . SER A 1 503 ? -39.546 -10.272 25.354 1.00 29.09 503 SER A CA 1
ATOM 3737 C C . SER A 1 503 ? -38.528 -9.586 24.449 1.00 29.09 503 SER A C 1
ATOM 3739 O O . SER A 1 503 ? -37.762 -8.712 24.853 1.00 29.09 503 SER A O 1
ATOM 3741 N N . LEU A 1 504 ? -38.519 -10.011 23.187 1.00 36.56 504 LEU A N 1
ATOM 3742 C CA . LEU A 1 504 ? -37.973 -9.237 22.083 1.00 36.56 504 LEU A CA 1
ATOM 3743 C C . LEU A 1 504 ? -38.985 -8.117 21.773 1.00 36.56 504 LEU A C 1
ATOM 3745 O O . LEU A 1 504 ? -39.639 -8.117 20.734 1.00 36.56 504 LEU A O 1
ATOM 3749 N N . ALA A 1 505 ? -39.181 -7.199 22.720 1.00 29.80 505 ALA A N 1
ATOM 3750 C CA . ALA A 1 505 ? -39.934 -5.981 22.477 1.00 29.80 505 ALA A CA 1
ATOM 3751 C C . ALA A 1 505 ? -39.049 -5.036 21.662 1.00 29.80 505 ALA A C 1
ATOM 3753 O O . ALA A 1 505 ? -37.951 -4.656 22.071 1.00 29.80 505 ALA A O 1
ATOM 3754 N N . LYS A 1 506 ? -39.546 -4.686 20.476 1.00 32.19 506 LYS A N 1
ATOM 3755 C CA . LYS A 1 506 ? -39.040 -3.620 19.611 1.00 32.19 506 LYS A CA 1
ATOM 3756 C C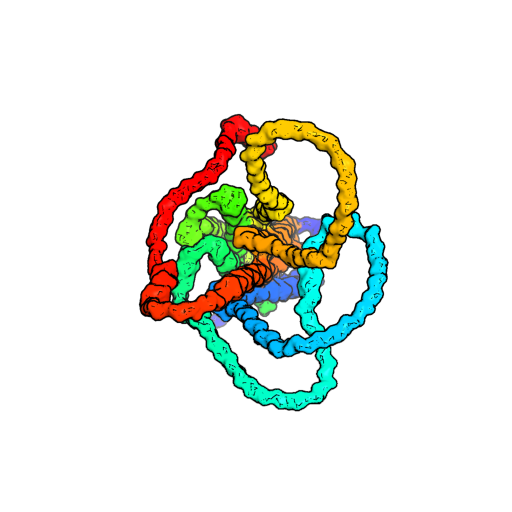 . LYS A 1 506 ? -38.724 -2.390 20.480 1.00 32.19 506 LYS A C 1
ATOM 3758 O O . LYS A 1 506 ? -39.633 -1.932 21.175 1.00 32.19 506 LYS A O 1
ATOM 3763 N N . PRO A 1 507 ? -37.488 -1.857 20.489 1.00 32.44 507 PRO A N 1
ATOM 3764 C CA . PRO A 1 507 ? -37.208 -0.676 21.284 1.00 32.44 507 PRO A CA 1
ATOM 3765 C C . PRO A 1 507 ? -38.058 0.474 20.740 1.00 32.44 507 PRO A C 1
ATOM 3767 O O . PRO A 1 507 ? -37.963 0.834 19.564 1.00 32.44 507 PRO A O 1
ATOM 3770 N N . ALA A 1 508 ? -38.919 1.018 21.600 1.00 36.22 508 ALA A N 1
ATOM 3771 C CA . ALA A 1 508 ? -39.479 2.344 21.404 1.00 36.22 508 ALA A CA 1
ATOM 3772 C C . ALA A 1 508 ? -38.310 3.334 21.235 1.00 36.22 508 ALA A C 1
ATOM 3774 O O . ALA A 1 508 ? -37.259 3.131 21.852 1.00 36.22 508 ALA A O 1
ATOM 3775 N N . PRO A 1 509 ? -38.448 4.367 20.387 1.00 31.78 509 PRO A N 1
ATOM 3776 C CA . PRO A 1 509 ? -37.374 5.311 20.126 1.00 31.78 509 PRO A CA 1
ATOM 3777 C C . PRO A 1 509 ? -36.992 6.000 21.433 1.00 31.78 509 PRO A C 1
ATOM 3779 O O . PRO A 1 509 ? -37.731 6.828 21.962 1.00 31.78 509 PRO A O 1
ATOM 3782 N N . SER A 1 510 ? -35.833 5.629 21.971 1.00 31.77 510 SER A N 1
ATOM 3783 C CA . SER A 1 510 ? -35.216 6.330 23.082 1.00 31.77 510 SER A CA 1
ATOM 3784 C C . SER A 1 510 ? -34.952 7.753 22.615 1.00 31.77 510 SER A C 1
ATOM 3786 O O . SER A 1 510 ? -34.101 7.975 21.752 1.00 31.77 510 SER A O 1
ATOM 3788 N N . ALA A 1 511 ? -35.702 8.705 23.165 1.00 34.12 511 ALA A N 1
ATOM 3789 C CA . ALA A 1 511 ? -35.400 10.116 23.051 1.00 34.12 511 ALA A CA 1
ATOM 3790 C C . ALA A 1 511 ? -33.937 10.310 23.461 1.00 34.12 511 ALA A C 1
ATOM 3792 O O . ALA A 1 511 ? -33.564 10.104 24.619 1.00 34.12 511 ALA A O 1
ATOM 3793 N N . SER A 1 512 ? -33.090 10.656 22.490 1.00 33.91 512 SER A N 1
ATOM 3794 C CA . SER A 1 512 ? -31.772 11.173 22.796 1.00 33.91 512 SER A CA 1
ATOM 3795 C C . SER A 1 512 ? -31.998 12.419 23.636 1.00 33.91 512 SER A C 1
ATOM 3797 O O . SER A 1 512 ? -32.596 13.386 23.160 1.00 33.91 512 SER A O 1
ATOM 3799 N N . VAL A 1 513 ? -31.526 12.403 24.878 1.00 36.97 513 VAL A N 1
ATOM 3800 C CA . VAL A 1 513 ? -31.255 13.639 25.602 1.00 36.97 513 VAL A CA 1
ATOM 3801 C C . VAL A 1 513 ? -30.129 14.317 24.829 1.00 36.97 513 VAL A C 1
ATOM 3803 O O . VAL A 1 513 ? -28.945 14.065 25.040 1.00 36.97 513 VAL A O 1
ATOM 3806 N N . VAL A 1 514 ? -30.539 15.108 23.840 1.00 38.41 514 VAL A N 1
ATOM 3807 C CA . VAL A 1 514 ? -29.736 16.128 23.190 1.00 38.41 514 VAL A CA 1
ATOM 3808 C C . VAL A 1 514 ? -29.407 17.108 24.308 1.00 38.41 514 VAL A C 1
ATOM 3810 O O . VAL A 1 514 ? -30.263 17.874 24.744 1.00 38.41 514 VAL A O 1
ATOM 3813 N N . GLY A 1 515 ? -28.179 17.048 24.830 1.00 47.84 515 GLY A N 1
ATOM 3814 C CA . GLY A 1 515 ? -27.621 18.208 25.525 1.00 47.84 515 GLY A CA 1
ATOM 3815 C C . GLY A 1 515 ? -27.753 19.418 24.595 1.00 47.84 515 GLY A C 1
ATOM 3816 O O . GLY A 1 515 ? -27.688 19.209 23.382 1.00 47.84 515 GLY A O 1
ATOM 3817 N N . PRO A 1 516 ? -27.991 20.638 25.115 1.00 38.06 516 PRO A N 1
ATOM 3818 C CA . PRO A 1 516 ? -28.327 21.798 24.295 1.00 38.06 516 PRO A CA 1
ATOM 3819 C C . PRO A 1 516 ? -27.345 21.890 23.133 1.00 38.06 516 PRO A C 1
ATOM 3821 O O . PRO A 1 516 ? -26.139 22.066 23.330 1.00 38.06 516 PRO A O 1
ATOM 3824 N N . GLY A 1 517 ? -27.873 21.640 21.932 1.00 36.00 517 GLY A N 1
ATOM 3825 C CA . GLY A 1 517 ? -27.093 21.633 20.713 1.00 36.00 517 GLY A CA 1
ATOM 3826 C C . GLY A 1 517 ? -26.386 22.970 20.611 1.00 36.00 517 GLY A C 1
ATOM 3827 O O . GLY A 1 517 ? -27.006 24.022 20.772 1.00 36.00 517 GLY A O 1
ATOM 3828 N N . ARG A 1 518 ? -25.076 22.931 20.373 1.00 48.84 518 ARG A N 1
ATOM 3829 C CA . ARG A 1 518 ? -24.354 24.125 19.949 1.00 48.84 518 ARG A CA 1
ATOM 3830 C C . ARG A 1 518 ? -25.101 24.649 18.713 1.00 48.84 518 ARG A C 1
ATOM 3832 O O . ARG A 1 518 ? -25.318 23.845 17.800 1.00 48.84 518 ARG A O 1
ATOM 3839 N N . PRO A 1 519 ? -25.560 25.913 18.698 1.00 54.84 519 PRO A N 1
ATOM 3840 C CA . PRO A 1 519 ? -26.278 26.438 17.550 1.00 54.84 519 PRO A CA 1
ATOM 3841 C C . PRO A 1 519 ? -25.413 26.255 16.297 1.00 54.84 519 PRO A C 1
ATOM 3843 O O . PRO A 1 519 ? -24.179 26.291 16.405 1.00 54.84 519 PRO A O 1
ATOM 3846 N N . PRO A 1 520 ? -26.030 26.000 15.131 1.00 58.75 520 PRO A N 1
ATOM 3847 C CA . PRO A 1 520 ? -25.286 25.946 13.883 1.00 58.75 520 PRO A CA 1
ATOM 3848 C C . PRO A 1 520 ? -24.438 27.222 13.754 1.00 58.75 520 PRO A C 1
ATOM 3850 O O . PRO A 1 520 ? -24.911 28.291 14.156 1.00 58.75 520 PRO A O 1
ATOM 3853 N N . PRO A 1 521 ? -23.189 27.118 13.259 1.00 58.09 521 PRO A N 1
ATOM 3854 C CA . PRO A 1 521 ? -22.342 28.285 13.054 1.00 58.09 521 PRO A CA 1
ATOM 3855 C C . PRO A 1 521 ? -23.116 29.303 12.223 1.00 58.09 521 PRO A C 1
ATOM 3857 O O . PRO A 1 521 ? -23.766 28.946 11.234 1.00 58.09 521 PRO A O 1
ATOM 3860 N N . SER A 1 522 ? -23.097 30.555 12.668 1.00 70.75 522 SER A N 1
ATOM 3861 C CA . SER A 1 522 ? -23.770 31.621 11.943 1.00 70.75 522 SER A CA 1
ATOM 3862 C C . SER A 1 522 ? -23.152 31.749 10.542 1.00 70.75 522 SER A C 1
ATOM 3864 O O . SER A 1 522 ? -21.997 31.364 10.336 1.00 70.75 522 SER A O 1
ATOM 3866 N N . PRO A 1 523 ? -23.869 32.312 9.558 1.00 67.50 523 PRO A N 1
ATOM 3867 C CA . PRO A 1 523 ? -23.291 32.593 8.246 1.00 67.50 523 PRO A CA 1
ATOM 3868 C C . PRO A 1 523 ? -21.978 33.392 8.330 1.00 67.50 523 PRO A C 1
ATOM 3870 O O . PRO A 1 523 ? -21.088 33.181 7.513 1.00 67.50 523 PRO A O 1
ATOM 3873 N N . ALA A 1 524 ? -21.819 34.230 9.363 1.00 64.31 524 ALA A N 1
ATOM 3874 C CA . ALA A 1 524 ? -20.586 34.961 9.643 1.00 64.31 524 ALA A CA 1
ATOM 3875 C C . ALA A 1 524 ? -19.433 34.044 10.101 1.00 64.31 524 ALA A C 1
ATOM 3877 O O . ALA A 1 524 ? -18.298 34.234 9.673 1.00 64.31 524 ALA A O 1
ATOM 3878 N N . ASP A 1 525 ? -19.713 33.005 10.895 1.00 58.50 525 ASP A N 1
ATOM 3879 C CA . ASP A 1 525 ? -18.706 32.019 11.317 1.00 58.50 525 ASP A CA 1
ATOM 3880 C C . ASP A 1 525 ? -18.218 31.167 10.136 1.00 58.50 525 ASP A C 1
ATOM 3882 O O . ASP A 1 525 ? -17.035 30.841 10.045 1.00 58.50 525 ASP A O 1
ATOM 3886 N N . LEU A 1 526 ? -19.112 30.845 9.193 1.00 58.22 526 LEU A N 1
ATOM 3887 C CA . LEU A 1 526 ? -18.748 30.154 7.951 1.00 58.22 526 LEU A CA 1
ATOM 3888 C C . LEU A 1 526 ? -17.913 31.047 7.022 1.00 58.22 526 LEU A C 1
ATOM 3890 O O . LEU A 1 526 ? -17.002 30.551 6.362 1.00 58.22 526 LEU A O 1
ATOM 3894 N N . GLN A 1 527 ? -18.170 32.358 7.011 1.00 50.44 527 GLN A N 1
ATOM 3895 C CA . GLN A 1 527 ? -17.391 33.323 6.234 1.00 50.44 527 GLN A CA 1
ATOM 3896 C C . GLN A 1 527 ? -15.980 33.516 6.812 1.00 50.44 527 GLN A C 1
ATOM 3898 O O . GLN A 1 527 ? -15.019 33.520 6.052 1.00 50.44 527 GLN A O 1
ATOM 3903 N N . ILE A 1 528 ? -15.839 33.565 8.143 1.00 61.19 528 ILE A N 1
ATOM 3904 C CA . ILE A 1 528 ? -14.534 33.644 8.827 1.00 61.19 528 ILE A CA 1
ATOM 3905 C C . ILE A 1 528 ? -13.727 32.349 8.647 1.00 61.19 528 ILE A C 1
ATOM 3907 O O . ILE A 1 528 ? -12.505 32.394 8.500 1.00 61.19 528 ILE A O 1
ATOM 3911 N N . MET A 1 529 ? -14.390 31.187 8.626 1.00 49.66 529 MET A N 1
ATOM 3912 C CA . MET A 1 529 ? -13.725 29.916 8.317 1.00 49.66 529 MET A CA 1
ATOM 3913 C C . MET A 1 529 ? -13.274 29.834 6.854 1.00 49.66 529 MET A C 1
ATOM 3915 O O . MET A 1 529 ? -12.216 29.273 6.595 1.00 49.66 529 MET A O 1
ATOM 3919 N N . ALA A 1 530 ? -14.018 30.427 5.915 1.00 49.00 530 ALA A N 1
ATOM 3920 C CA . ALA A 1 530 ? -13.640 30.469 4.502 1.00 49.00 530 ALA A CA 1
ATOM 3921 C C . ALA A 1 530 ? -12.511 31.475 4.200 1.00 49.00 530 ALA A C 1
ATOM 3923 O O . ALA A 1 530 ? -11.737 31.252 3.276 1.00 49.00 530 ALA A O 1
ATOM 3924 N N . THR A 1 531 ? -12.382 32.561 4.971 1.00 56.47 531 THR A N 1
ATOM 3925 C CA . THR A 1 531 ? -11.310 33.558 4.783 1.00 56.47 531 THR A CA 1
ATOM 3926 C C . THR A 1 531 ? -10.002 33.216 5.494 1.00 56.47 531 THR A C 1
ATOM 3928 O O . THR A 1 531 ? -8.994 33.836 5.193 1.00 56.47 531 THR A O 1
ATOM 3931 N N . ASN A 1 532 ? -10.003 32.258 6.428 1.00 40.09 532 ASN A N 1
ATOM 3932 C CA . ASN A 1 532 ? -8.796 31.819 7.144 1.00 40.09 532 ASN A CA 1
ATOM 3933 C C . ASN A 1 532 ? -8.102 30.597 6.503 1.00 40.09 532 ASN A C 1
ATOM 3935 O O . ASN A 1 532 ? -7.101 30.127 7.041 1.00 40.09 532 ASN A O 1
ATOM 3939 N N . GLU A 1 533 ? -8.627 30.071 5.389 1.00 39.69 533 GLU A N 1
ATOM 3940 C CA . GLU A 1 533 ? -7.991 29.005 4.587 1.00 39.69 533 GLU A CA 1
ATOM 3941 C C . GLU A 1 533 ? -7.587 29.461 3.164 1.00 39.69 533 GLU A C 1
ATOM 3943 O O . GLU A 1 533 ? -7.276 28.634 2.306 1.00 39.69 533 GLU A O 1
ATOM 3948 N N . LEU A 1 534 ? -7.537 30.778 2.937 1.00 37.47 534 LEU A N 1
ATOM 3949 C CA . LEU A 1 534 ? -6.773 31.441 1.871 1.00 37.47 534 LEU A CA 1
ATOM 3950 C C . LEU A 1 534 ? -5.585 32.163 2.511 1.00 37.47 534 LEU A C 1
ATOM 3952 O O . LEU A 1 534 ? -4.521 32.217 1.854 1.00 37.47 534 LEU A O 1
#

pLDDT: mean 73.95, std 22.01, range [26.52, 97.81]

Foldseek 3Di:
DDDDDDDPPPDPDQDPQPFDFDPVVVVDQFWFFLSQDDAQHFLLTTPGSVLLLVLLVLLLVLLVVLLVLLVVLLCVLLQVDDDPDPDPPPPPPPPDPPDDDDDDDDDDDDDDDDPDDPPCPVVVVVVVVVVPDDDDDDDDDDDDDDDPDPPPPPDPDPVSVVSVPQDPVNSLVVLQVDDPLSCVLNVLSVLLNQLSVLSSVQSVVCNVSSGHHHLVVLLVSQLSNLLSLLLNLQLLLVSLLQLLCCQQVVDDDCCDGVSVVSVVVSNVVSVVVSVVCVVQVQFQTLSNGRHGSLRGPSVLVSLVVSLVSLVSNLVSLVVSLVSLVVVLVVVVVVVVVVVPPPPPPPPPPPDDDDDDDDDDDDDDDDPDDPPPDDPVVPVPPPPQDDPSSLSSVLSSLLSVLSNVLSVLLSQLSVVSSVQSSSSIDRSVSSSSNSNSSSNSSNSNSVSVVVSVVSVVVSVVVVVVVVVVVVVVVVVVPDDDDDDDDDDDPPPPVVVVVVVVDDDPDDDDPDPPPPDPDDPDDDPVSVVVVVVVVD

Organism: Allomyces macrogynus (strain ATCC 38327) (NCBI:txid578462)

Secondary structure (DSSP, 8-state):
----------PPPPPP-SS---HHHHTSTT-EEGGG--TT-BSS-SS-HHHHHHHHHHHHHHHHHHHHHHHHHHHHHTTSSPPPPPPP----------PPPP-PPPPPPPP------TTTHHHHHHHHTGGGS-----------PPP----------HHHHHHHT--HHHHHHHHHHS-HHHHHHHHHHHHHHHHHHHHHHHHHHHHHHSBPPPHHHHHHHHHHHHHHHHHHHHHHHHHHHHHHHHHHS-------GGGHHHHHHHHHHHHHHHHHHHHTT--SB-SSSBSS-TTSHHHHHHHHHHHHHHHHHHHHHHHHHHHHHHHHHHHHHHHHHHHHS----------------------------------------PPPPPHHHHHHHHHHHHHHHHHHHHHHHHHHHHHHHHHHHTTEE-HHHHHHHHHHHHHHHHHHHHHHHHHHHHHHHHHHHHHHHHHHHHHHHHHHS------S----TTSHHHHHHHTSS---------------PPPPPPHHHHHHHHHS--

Sequence (534 aa):
MLAEHGAPSNAPVPQPVLFPPAPALVATSWFIPAADVHFGGPIFLGTRPGLFRALHWISMLNACVSVLASLLVLAHCVGFFEYPRPRPSSTAPASAVSSPPCSDPPLSPLSPRQTRAASKDITAAVFEMRAMHPSVSSTTGGGVAPAPSSVDTLSPSPRARARRDMTWRELIMTLMKSDFSARFPIYIAVVELVFAAVHAFDHVVLLATGRFPGAPQCVAISTIVSIAFGFQQYYAGFLSFFTYLKVVRGVHLPLGPMDCYLHIPIAFAFAVLGVVLHLTDGLGPSGFTCTFNIHVPSGILLAYIGALSATFNAVSGYYSYTKIADEVRGTMVQLQSVMRSPMRSPVHPHDTPSTTSESASTSSNAAISPLPGLYRRRRSRRPRLTEHQLILRSLSYLLYSSIACSTPLALGAWLSAIFATLGVVEPISGLVYVLAPGASGWCNMWAYFATARIKSAAARARIRASSSAELPAIIAAGPGMHGSGSLSAAGQAAAALAAAQGSLAKPAPSASVVGPGRPPPSPADLQIMATNEL